Protein AF-A0A2D5MQS9-F1 (afdb_monomer)

Secondary structure (DSSP, 8-state):
--EEEEEEEE--HHHHTSSSS-TTTPPPHHHHHT---TTPEEEETT-TT-EEEEEEEEEE-TTS-EEEEEEE---SHHHHHHHHHHSPPTTTS--S--EEEEEEEEEE-TTS-EEEEEEEEEEESS-SSTT-BEEEE--SSPPPHHHHHHHHHHHHTT----------PPPP-------------------S---HHHHHHHHHHHHHHHHHHHHHHHHHHHHHHHHHHHHHHHHHHHHHHHHHHHHHHHHHHHHHHHHHS-TTTS-HHHHHHHHHHHHH-HHHHHHHHHHHHHHSHHHHHHHHHHHHHHHHHHHHHHHHHHHHHHHHHTPPP-----------------------HHHHHHHHHTT--S-S-HHHHHHHHHHTT-----------

Solvent-accessible surface area (backbone atoms only — not comparable to full-atom values): 23650 Å² total; per-residue (Å²): 101,75,40,42,35,34,29,22,51,36,35,38,42,85,69,46,77,65,80,58,103,49,74,87,76,48,61,52,52,72,53,48,74,69,49,68,55,63,69,26,45,24,23,48,66,75,39,91,86,42,71,30,32,29,26,73,42,71,48,78,45,97,60,30,22,34,31,35,34,37,39,30,59,30,82,52,70,69,15,41,48,52,58,58,29,52,39,57,37,88,90,78,67,49,38,64,35,39,13,29,38,64,43,62,49,77,46,78,44,96,86,72,50,72,48,69,44,64,65,35,38,17,43,22,64,76,38,87,56,65,77,11,31,59,76,44,62,66,54,99,63,79,74,54,76,67,56,48,49,52,48,47,48,64,49,48,73,74,46,85,85,84,87,88,85,86,87,85,87,88,87,87,86,85,88,83,89,87,89,87,87,83,86,83,86,82,84,81,88,84,88,79,95,62,55,75,69,54,48,50,49,50,51,52,51,51,52,51,51,50,50,51,52,51,51,51,51,51,49,52,52,49,51,52,48,50,51,51,51,50,52,53,50,51,52,54,51,51,52,49,55,46,32,53,50,30,36,53,52,42,51,52,48,50,52,54,45,64,74,74,48,57,67,90,82,56,42,73,68,58,52,51,50,50,50,51,39,12,69,75,39,28,68,61,46,54,52,50,51,50,51,53,44,63,72,29,70,66,43,53,51,50,51,51,53,49,52,54,50,50,53,49,53,52,50,52,51,52,49,51,53,49,50,51,54,53,50,63,72,58,60,78,74,84,77,78,84,74,93,78,80,93,81,90,76,82,90,79,95,70,89,72,84,76,75,52,72,68,60,58,48,51,54,58,59,71,64,71,62,101,78,75,63,71,66,62,54,52,54,51,60,69,48,66,87,58,82,82,77,79,77,78,80,79,90,126

Radius of gyration: 38.26 Å; Cα contacts (8 Å, |Δi|>4): 381; chains: 1; bounding box: 119×86×83 Å

Structure (mmCIF, N/CA/C/O backbone):
data_AF-A0A2D5MQS9-F1
#
_entry.id   AF-A0A2D5MQS9-F1
#
loop_
_atom_site.group_PDB
_atom_site.id
_atom_site.type_symbol
_atom_site.label_atom_id
_atom_site.label_alt_id
_atom_site.label_comp_id
_atom_site.label_asym_id
_atom_site.label_entity_id
_atom_site.label_seq_id
_atom_site.pdbx_PDB_ins_code
_atom_site.Cartn_x
_atom_site.Cartn_y
_atom_site.Cartn_z
_atom_site.occupancy
_atom_site.B_iso_or_equiv
_atom_site.auth_seq_id
_atom_site.auth_comp_id
_atom_site.auth_asym_id
_atom_site.auth_atom_id
_atom_site.pdbx_PDB_model_num
ATOM 1 N N . MET A 1 1 ? -18.642 0.197 -2.833 1.00 68.75 1 MET A N 1
ATOM 2 C CA . MET A 1 1 ? -18.676 0.591 -4.256 1.00 68.75 1 MET A CA 1
ATOM 3 C C . MET A 1 1 ? -17.413 0.054 -4.887 1.00 68.75 1 MET A C 1
ATOM 5 O O . MET A 1 1 ? -16.393 0.096 -4.219 1.00 68.75 1 MET A O 1
ATOM 9 N N . VAL A 1 2 ? -17.477 -0.521 -6.083 1.00 83.81 2 VAL A N 1
ATOM 10 C CA . VAL A 1 2 ? -16.284 -1.030 -6.773 1.00 83.81 2 VAL A CA 1
ATOM 11 C C . VAL A 1 2 ? -15.836 0.030 -7.766 1.00 83.81 2 VAL A C 1
ATOM 13 O O . VAL A 1 2 ? -16.687 0.604 -8.436 1.00 83.81 2 VAL A O 1
ATOM 16 N N . ARG A 1 3 ? -14.528 0.261 -7.875 1.00 88.81 3 ARG A N 1
ATOM 17 C CA . ARG A 1 3 ? -13.957 1.180 -8.863 1.00 88.81 3 ARG A CA 1
ATOM 18 C C . ARG A 1 3 ? -12.929 0.466 -9.716 1.00 88.81 3 ARG A C 1
ATOM 20 O O . ARG A 1 3 ? -12.135 -0.320 -9.195 1.00 88.81 3 ARG A O 1
ATOM 27 N N . TYR A 1 4 ? -12.937 0.752 -11.008 1.00 92.81 4 TYR A N 1
ATOM 28 C CA . TYR A 1 4 ? -11.944 0.243 -11.941 1.00 92.81 4 TYR A CA 1
ATOM 29 C C . TYR A 1 4 ? -11.010 1.361 -12.385 1.00 92.81 4 TYR A C 1
ATOM 31 O O . TYR A 1 4 ? -11.390 2.527 -12.419 1.00 92.81 4 TYR A O 1
ATOM 39 N N . PHE A 1 5 ? -9.781 1.009 -12.734 1.00 93.44 5 PHE A N 1
ATOM 40 C CA . PHE A 1 5 ? -8.862 1.931 -13.388 1.00 93.44 5 PHE A CA 1
ATOM 41 C C . PHE A 1 5 ? -8.085 1.214 -14.484 1.00 93.44 5 PHE A C 1
ATOM 43 O O . PHE A 1 5 ? -7.920 -0.007 -14.443 1.00 93.44 5 PHE A O 1
ATOM 50 N N . ILE A 1 6 ? -7.589 1.988 -15.443 1.00 94.31 6 ILE A N 1
ATOM 51 C CA . ILE A 1 6 ? -6.663 1.544 -16.479 1.00 94.31 6 ILE A CA 1
ATOM 52 C C . ILE A 1 6 ? -5.392 2.376 -16.359 1.00 94.31 6 ILE A C 1
ATOM 54 O O . ILE A 1 6 ? -5.443 3.606 -16.294 1.00 94.31 6 ILE A O 1
ATOM 58 N N . GLY A 1 7 ? -4.245 1.710 -16.351 1.00 93.12 7 GLY A N 1
ATOM 59 C CA . GLY A 1 7 ? -2.952 2.381 -16.332 1.00 93.12 7 GLY A CA 1
ATOM 60 C C . GLY A 1 7 ? -1.834 1.506 -16.867 1.00 93.12 7 GLY A C 1
ATOM 61 O O . GLY A 1 7 ? -2.000 0.298 -17.041 1.00 93.12 7 GLY A O 1
ATOM 62 N N . SER A 1 8 ? -0.698 2.140 -17.124 1.00 92.75 8 SER A N 1
ATOM 63 C CA . SER A 1 8 ? 0.520 1.472 -17.572 1.00 92.75 8 SER A CA 1
ATOM 64 C C . SER A 1 8 ? 1.405 1.109 -16.378 1.00 92.75 8 SER A C 1
ATOM 66 O O . SER A 1 8 ? 1.552 1.904 -15.447 1.00 92.75 8 SER A O 1
ATOM 68 N N . ILE A 1 9 ? 1.984 -0.093 -16.396 1.00 92.00 9 ILE A N 1
ATOM 69 C CA . ILE A 1 9 ? 2.917 -0.600 -15.373 1.00 92.00 9 ILE A CA 1
ATOM 70 C C . ILE A 1 9 ? 4.342 -0.814 -15.898 1.00 92.00 9 ILE A C 1
ATOM 72 O O . ILE A 1 9 ? 5.264 -0.943 -15.088 1.00 92.00 9 ILE A O 1
ATOM 76 N N . LEU A 1 10 ? 4.514 -0.851 -17.224 1.00 89.25 10 LEU A N 1
ATOM 77 C CA . LEU A 1 10 ? 5.800 -0.892 -17.920 1.00 89.25 10 LEU A CA 1
ATOM 78 C C . LEU A 1 10 ? 5.768 0.119 -19.064 1.00 89.25 10 LEU A C 1
ATOM 80 O O . LEU A 1 10 ? 4.797 0.158 -19.825 1.00 89.25 10 LEU A O 1
ATOM 84 N N . SER A 1 11 ? 6.819 0.925 -19.190 1.00 82.31 11 SER A N 1
ATOM 85 C CA . SER A 1 11 ? 6.941 1.867 -20.299 1.00 82.31 11 SER A CA 1
ATOM 86 C C . SER A 1 11 ? 7.363 1.171 -21.592 1.00 82.31 11 SER A C 1
ATOM 88 O O . SER A 1 11 ? 7.841 0.037 -21.566 1.00 82.31 11 SER A O 1
ATOM 90 N N . PRO A 1 12 ? 7.213 1.856 -22.740 1.00 77.75 12 PRO A N 1
ATOM 91 C CA . PRO A 1 12 ? 7.765 1.381 -23.999 1.00 77.75 12 PRO A CA 1
ATOM 92 C C . PRO A 1 12 ? 9.253 1.044 -23.854 1.00 77.75 12 PRO A C 1
ATOM 94 O O . PRO A 1 12 ? 10.010 1.811 -23.248 1.00 77.75 12 PRO A O 1
ATOM 97 N N . TYR A 1 13 ? 9.678 -0.067 -24.456 1.00 65.00 13 TYR A N 1
ATOM 98 C CA . TYR A 1 13 ? 11.029 -0.623 -24.310 1.00 65.00 13 TYR A CA 1
ATOM 99 C C . TYR A 1 13 ? 12.139 0.405 -24.589 1.00 65.00 13 TYR A C 1
ATOM 101 O O . TYR A 1 13 ? 13.143 0.478 -23.881 1.00 65.00 13 TYR A O 1
ATOM 109 N N . GLU A 1 14 ? 11.929 1.256 -25.594 1.00 59.59 14 GLU A N 1
ATOM 110 C CA . GLU A 1 14 ? 12.882 2.291 -26.003 1.00 59.59 14 GLU A CA 1
ATOM 111 C C . GLU A 1 14 ? 13.099 3.362 -24.918 1.00 59.59 14 GLU A C 1
ATOM 113 O O . GLU A 1 14 ? 14.201 3.899 -24.787 1.00 59.59 14 GLU A O 1
ATOM 118 N N . LYS A 1 15 ? 12.080 3.629 -24.087 1.00 58.22 15 LYS A N 1
ATOM 119 C CA . LYS A 1 15 ? 12.121 4.613 -22.991 1.00 58.22 15 LYS A CA 1
ATOM 120 C C . LYS A 1 15 ? 12.617 4.031 -21.663 1.00 58.22 15 LYS A C 1
ATOM 122 O O . LYS A 1 15 ? 13.031 4.801 -20.795 1.00 58.22 15 LYS A O 1
ATOM 127 N N . GLU A 1 16 ? 12.591 2.708 -21.482 1.00 55.19 16 GLU A N 1
ATOM 128 C CA . GLU A 1 16 ? 13.057 2.049 -20.248 1.00 55.19 16 GLU A CA 1
ATOM 129 C C . GLU A 1 16 ? 14.587 2.047 -20.100 1.00 55.19 16 GLU A C 1
ATOM 131 O O . GLU A 1 16 ? 15.101 1.847 -19.000 1.00 55.19 16 GLU A O 1
ATOM 136 N N . SER A 1 17 ? 15.327 2.322 -21.178 1.00 46.75 17 SER A N 1
ATOM 137 C CA . SER A 1 17 ? 16.791 2.216 -21.215 1.00 46.75 17 SER A CA 1
ATOM 138 C C . SER A 1 17 ? 17.570 3.297 -20.439 1.00 46.75 17 SER A C 1
ATOM 140 O O . SER A 1 17 ? 18.797 3.235 -20.412 1.00 46.75 17 SER A O 1
ATOM 142 N N . VAL A 1 18 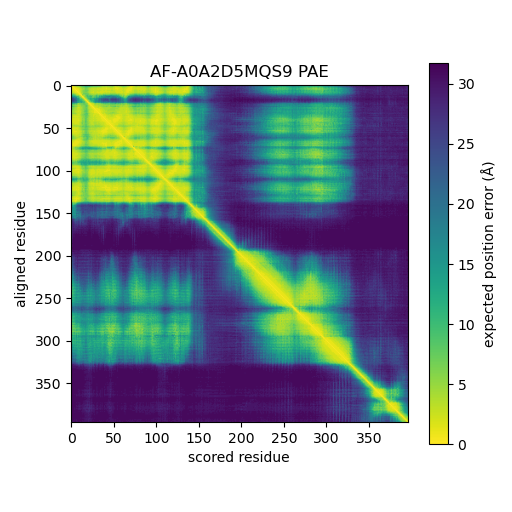? 16.911 4.275 -19.797 1.00 47.97 18 VAL A N 1
ATOM 143 C CA . VAL A 1 18 ? 17.604 5.503 -19.336 1.00 47.97 18 VAL A CA 1
ATOM 144 C C . VAL A 1 18 ? 17.330 5.911 -17.881 1.00 47.97 18 VAL A C 1
ATOM 146 O O . VAL A 1 18 ? 18.072 6.729 -17.345 1.00 47.97 18 VAL A O 1
ATOM 149 N N . ALA A 1 19 ? 16.301 5.383 -17.208 1.00 47.75 19 ALA A N 1
ATOM 150 C CA . ALA A 1 19 ? 15.849 5.992 -15.947 1.00 47.75 19 ALA A CA 1
ATOM 151 C C . ALA A 1 19 ? 16.886 5.899 -14.810 1.00 47.75 19 ALA A C 1
ATOM 153 O O . ALA A 1 19 ? 17.055 6.859 -14.071 1.00 47.75 19 ALA A O 1
ATOM 154 N N . GLU A 1 20 ? 17.627 4.797 -14.723 1.00 53.59 20 GLU A N 1
ATOM 155 C CA . GLU A 1 20 ? 18.760 4.572 -13.822 1.00 53.59 20 GLU A CA 1
ATOM 156 C C . GLU A 1 20 ? 19.593 3.459 -14.471 1.00 53.59 20 GLU A C 1
ATOM 158 O O . GLU A 1 20 ? 19.015 2.535 -15.032 1.00 53.59 20 GLU A O 1
ATOM 163 N N . ASN A 1 21 ? 20.925 3.505 -14.421 1.00 58.50 21 ASN A N 1
ATOM 164 C CA . ASN A 1 21 ? 21.829 2.512 -15.037 1.00 58.50 21 ASN A CA 1
ATOM 165 C C . ASN A 1 21 ? 21.750 1.091 -14.408 1.00 58.50 21 ASN A C 1
ATOM 167 O O . ASN A 1 21 ? 22.761 0.397 -14.302 1.00 58.50 21 ASN A O 1
ATOM 171 N N . ASP A 1 22 ? 20.576 0.662 -13.944 1.00 70.94 22 ASP A N 1
ATOM 172 C CA . ASP A 1 22 ? 20.309 -0.612 -13.299 1.00 70.94 22 ASP A CA 1
ATOM 173 C C . ASP A 1 22 ? 19.509 -1.550 -14.235 1.00 70.94 22 ASP A C 1
ATOM 175 O O . ASP A 1 22 ? 18.295 -1.388 -14.419 1.00 70.94 22 ASP A O 1
ATOM 179 N N . PRO A 1 23 ? 20.155 -2.585 -14.803 1.00 74.25 23 PRO A N 1
ATOM 180 C CA . PRO A 1 23 ? 19.512 -3.526 -15.720 1.00 74.25 23 PRO A CA 1
ATOM 181 C C . PRO A 1 23 ? 18.430 -4.387 -15.048 1.00 74.25 23 PRO A C 1
ATOM 183 O O . PRO A 1 23 ? 17.638 -5.037 -15.735 1.00 74.25 23 PRO A O 1
ATOM 186 N N . THR A 1 24 ? 18.343 -4.404 -13.713 1.00 80.25 24 THR A N 1
ATOM 187 C CA . THR A 1 24 ? 17.297 -5.155 -13.007 1.00 80.25 24 THR A CA 1
ATOM 188 C C . THR A 1 24 ? 15.907 -4.542 -13.192 1.00 80.25 24 THR A C 1
ATOM 190 O O . THR A 1 24 ? 14.910 -5.267 -13.073 1.00 80.25 24 THR A O 1
ATOM 193 N N . PHE A 1 25 ? 15.811 -3.259 -13.568 1.00 77.50 25 PHE A N 1
ATOM 194 C CA . PHE A 1 25 ? 14.540 -2.552 -13.761 1.00 77.50 25 PHE A CA 1
ATOM 195 C C . PHE A 1 25 ? 14.007 -2.577 -15.192 1.00 77.50 25 PHE A C 1
ATOM 197 O O . PHE A 1 25 ? 12.785 -2.564 -15.332 1.00 77.50 25 PHE A O 1
ATOM 204 N N . GLY A 1 26 ? 14.872 -2.699 -16.204 1.00 79.31 26 GLY A N 1
ATOM 205 C CA . GLY A 1 26 ? 14.471 -2.723 -17.618 1.00 79.31 26 GLY A CA 1
ATOM 206 C C . GLY A 1 26 ? 13.949 -4.086 -18.066 1.00 79.31 26 GLY A C 1
ATOM 207 O O . GLY A 1 26 ? 14.574 -5.111 -17.782 1.00 79.31 26 GLY A O 1
ATOM 208 N N . PHE A 1 27 ? 12.797 -4.124 -18.723 1.00 83.50 27 PHE A N 1
ATOM 209 C CA . PHE A 1 27 ? 12.184 -5.339 -19.257 1.00 83.50 27 PHE A CA 1
ATOM 210 C C . PHE A 1 27 ? 12.479 -5.447 -20.742 1.00 83.50 27 PHE A C 1
ATOM 212 O O . PHE A 1 27 ? 12.440 -4.461 -21.457 1.00 83.50 27 PHE A O 1
ATOM 219 N N . THR A 1 28 ? 12.771 -6.644 -21.241 1.00 83.44 28 THR A N 1
ATOM 220 C CA . THR A 1 28 ? 12.714 -6.869 -22.692 1.00 83.44 28 THR A CA 1
ATOM 221 C C . THR A 1 28 ? 11.267 -7.082 -23.125 1.00 83.44 28 THR A C 1
ATOM 223 O O . THR A 1 28 ? 10.450 -7.526 -22.321 1.00 83.44 28 THR A O 1
ATOM 226 N N . LYS A 1 29 ? 10.951 -6.854 -24.407 1.00 83.38 29 LYS A N 1
ATOM 227 C CA . LYS A 1 29 ? 9.613 -7.146 -24.955 1.00 83.38 29 LYS A CA 1
ATOM 228 C C . LYS A 1 29 ? 9.156 -8.575 -24.631 1.00 83.38 29 LYS A C 1
ATOM 230 O O . LYS A 1 29 ? 8.094 -8.770 -24.064 1.00 83.38 29 LYS A O 1
ATOM 235 N N . ALA A 1 30 ? 10.029 -9.562 -24.849 1.00 84.56 30 ALA A N 1
ATOM 236 C CA . ALA A 1 30 ? 9.735 -10.955 -24.514 1.00 84.56 30 ALA A CA 1
ATOM 237 C C . ALA A 1 30 ? 9.475 -11.180 -23.010 1.00 84.56 30 ALA A C 1
ATOM 239 O O . ALA A 1 30 ? 8.646 -12.012 -22.650 1.00 84.56 30 ALA A O 1
ATOM 240 N N . GLN A 1 31 ? 10.170 -10.452 -22.126 1.00 85.69 31 GLN A N 1
ATOM 241 C CA . GLN A 1 31 ? 9.920 -10.520 -20.684 1.00 85.69 31 GLN A CA 1
ATOM 242 C C . GLN A 1 31 ? 8.583 -9.875 -20.312 1.00 85.69 31 GLN A C 1
ATOM 244 O O . GLN A 1 31 ? 7.867 -10.453 -19.500 1.00 85.69 31 GLN A O 1
ATOM 249 N N . ALA A 1 32 ? 8.245 -8.727 -20.906 1.00 86.00 32 ALA A N 1
ATOM 250 C CA . ALA A 1 32 ? 6.965 -8.051 -20.704 1.00 86.00 32 ALA A CA 1
ATOM 251 C C . ALA A 1 32 ? 5.787 -8.916 -21.187 1.00 86.00 32 ALA A C 1
ATOM 253 O O . ALA A 1 32 ? 4.830 -9.100 -20.440 1.00 86.00 32 ALA A O 1
ATOM 254 N N . ASP A 1 33 ? 5.906 -9.536 -22.365 1.00 85.75 33 ASP A N 1
ATOM 255 C CA . ASP A 1 33 ? 4.884 -10.427 -22.934 1.00 85.75 33 ASP A CA 1
ATOM 256 C C . ASP A 1 33 ? 4.668 -11.687 -22.079 1.00 85.75 33 ASP A C 1
ATOM 258 O O . ASP A 1 33 ? 3.551 -12.188 -21.959 1.00 85.75 33 ASP A O 1
ATOM 262 N N . SER A 1 34 ? 5.736 -12.202 -21.460 1.00 88.12 34 SER A N 1
ATOM 263 C CA . SER A 1 34 ? 5.669 -13.368 -20.567 1.00 88.12 34 SER A CA 1
ATOM 264 C C . SER A 1 34 ? 5.203 -13.045 -19.143 1.00 88.12 34 SER A C 1
ATOM 266 O O . SER A 1 34 ? 5.014 -13.959 -18.337 1.00 88.12 34 SER A O 1
ATOM 268 N N . LEU A 1 35 ? 5.069 -11.762 -18.798 1.00 90.44 35 LEU A N 1
ATOM 269 C CA . LEU A 1 35 ? 4.767 -11.341 -17.439 1.00 90.44 35 LEU A CA 1
ATOM 270 C C . LEU A 1 35 ? 3.272 -11.511 -17.151 1.00 90.44 35 LEU A C 1
ATOM 272 O O . LEU A 1 35 ? 2.438 -10.819 -17.729 1.00 90.44 35 LEU A O 1
ATOM 276 N N . ASP A 1 36 ? 2.934 -12.388 -16.209 1.00 93.31 36 ASP A N 1
ATOM 277 C CA . ASP A 1 36 ? 1.560 -12.534 -15.722 1.00 93.31 36 ASP A CA 1
ATOM 278 C C . ASP A 1 36 ? 1.334 -11.707 -14.450 1.00 93.31 36 ASP A C 1
ATOM 280 O O . ASP A 1 36 ? 1.899 -11.979 -13.380 1.00 93.31 36 ASP A O 1
ATOM 284 N N . VAL A 1 37 ? 0.503 -10.674 -14.582 1.00 94.75 37 VAL A N 1
ATOM 285 C CA . VAL A 1 37 ? 0.077 -9.791 -13.494 1.00 94.75 37 VAL A CA 1
ATOM 286 C C . VAL A 1 37 ? -1.399 -9.962 -13.140 1.00 94.75 37 VAL A C 1
ATOM 288 O O . VAL A 1 37 ? -1.860 -9.343 -12.179 1.00 94.75 37 VAL A O 1
ATOM 291 N N . VAL A 1 38 ? -2.157 -10.801 -13.854 1.00 96.38 38 VAL A N 1
ATOM 292 C CA . VAL A 1 38 ? -3.583 -11.002 -13.571 1.00 96.38 38 VAL A CA 1
ATOM 293 C C . VAL A 1 38 ? -3.757 -11.688 -12.214 1.00 96.38 38 VAL A C 1
ATOM 295 O O . VAL A 1 38 ? -3.044 -12.618 -11.848 1.00 96.38 38 VAL A O 1
ATOM 298 N N . GLY A 1 39 ? -4.694 -11.187 -11.408 1.00 95.19 39 GLY A N 1
ATOM 299 C CA . GLY A 1 39 ? -4.949 -11.687 -10.057 1.00 95.19 39 GLY A CA 1
ATOM 300 C C . GLY A 1 39 ? -3.928 -11.252 -9.002 1.00 95.19 39 GLY A C 1
ATOM 301 O O . GLY A 1 39 ? -4.140 -11.532 -7.822 1.00 95.19 39 GLY A O 1
ATOM 302 N N . LYS A 1 40 ? -2.854 -10.538 -9.375 1.00 96.50 40 LYS A N 1
ATOM 303 C CA . LYS A 1 40 ? -1.905 -9.976 -8.404 1.00 96.50 40 LYS A CA 1
ATOM 304 C C . LYS A 1 40 ? -2.570 -8.870 -7.571 1.00 96.50 40 LYS A C 1
ATOM 306 O O . LYS A 1 40 ? -3.431 -8.149 -8.093 1.00 96.50 40 LYS A O 1
ATOM 311 N N . PRO A 1 41 ? -2.197 -8.732 -6.284 1.00 96.75 41 PRO A N 1
ATOM 312 C CA . PRO A 1 41 ? -2.785 -7.727 -5.411 1.00 96.75 41 PRO A CA 1
ATOM 313 C C . PRO A 1 41 ? -2.370 -6.320 -5.841 1.00 96.75 41 PRO A C 1
ATOM 315 O O . PRO A 1 41 ? -1.250 -6.104 -6.315 1.00 96.75 41 PRO A O 1
ATOM 318 N N . ILE A 1 42 ? -3.283 -5.377 -5.625 1.00 96.62 42 ILE A N 1
ATOM 319 C CA . ILE A 1 42 ? -3.020 -3.945 -5.713 1.00 96.62 42 ILE A CA 1
ATOM 320 C C . ILE A 1 42 ? -2.786 -3.427 -4.301 1.00 96.62 42 ILE A C 1
ATOM 322 O O . ILE A 1 42 ? -3.630 -3.642 -3.429 1.00 96.62 42 ILE A O 1
ATOM 326 N N . ARG A 1 43 ? -1.662 -2.751 -4.072 1.00 95.25 43 ARG A N 1
ATOM 327 C CA . ARG A 1 43 ? -1.322 -2.156 -2.771 1.00 95.25 43 ARG A CA 1
ATOM 328 C C . ARG A 1 43 ? -1.145 -0.651 -2.859 1.00 95.25 43 ARG A C 1
ATOM 330 O O . ARG A 1 43 ? -1.087 -0.093 -3.949 1.00 95.25 43 ARG A O 1
ATOM 337 N N . MET A 1 44 ? -1.043 0.006 -1.714 1.00 92.75 44 MET A N 1
ATOM 338 C CA . MET A 1 44 ? -0.631 1.408 -1.640 1.00 92.75 44 MET A CA 1
ATOM 339 C C . MET A 1 44 ? 0.833 1.492 -1.214 1.00 92.75 44 MET A C 1
ATOM 341 O O . MET A 1 44 ? 1.206 0.905 -0.199 1.00 92.75 44 MET A O 1
ATOM 345 N N . GLU A 1 45 ? 1.654 2.192 -2.003 1.00 90.69 45 GLU A N 1
ATOM 346 C CA . GLU A 1 45 ? 3.065 2.485 -1.697 1.00 90.69 45 GLU A CA 1
ATOM 347 C C . GLU A 1 45 ? 3.888 1.241 -1.285 1.00 90.69 45 GLU A C 1
ATOM 349 O O . GLU A 1 45 ? 4.735 1.304 -0.400 1.00 90.69 45 GLU A O 1
ATOM 354 N N . HIS A 1 46 ? 3.627 0.081 -1.910 1.00 90.81 46 HIS A N 1
ATOM 355 C CA . HIS A 1 46 ? 4.279 -1.211 -1.613 1.00 90.81 46 HIS A CA 1
ATOM 356 C C . HIS A 1 46 ? 4.129 -1.719 -0.167 1.00 90.81 46 HIS A C 1
ATOM 358 O O . HIS A 1 46 ? 4.871 -2.599 0.279 1.00 90.81 46 HIS A O 1
ATOM 364 N N . ASN A 1 47 ? 3.140 -1.220 0.579 1.00 88.00 47 ASN A N 1
ATOM 365 C CA . ASN A 1 47 ? 2.908 -1.661 1.946 1.00 88.00 47 ASN A CA 1
ATOM 366 C C . ASN A 1 47 ? 2.147 -3.000 1.993 1.00 88.00 47 ASN A C 1
ATOM 368 O O . ASN A 1 47 ? 1.008 -3.121 1.531 1.00 88.00 47 ASN A O 1
ATOM 372 N N . LYS A 1 48 ? 2.766 -4.007 2.624 1.00 88.06 48 LYS A N 1
ATOM 373 C CA . LYS A 1 48 ? 2.248 -5.380 2.765 1.00 88.06 48 LYS A CA 1
ATOM 374 C C . LYS A 1 48 ? 0.913 -5.491 3.503 1.00 88.06 48 LYS A C 1
ATOM 376 O O . LYS A 1 48 ? 0.207 -6.479 3.296 1.00 88.06 48 LYS A O 1
ATOM 381 N N . ASP A 1 49 ? 0.551 -4.494 4.295 1.00 87.25 49 ASP A N 1
ATOM 382 C CA . ASP A 1 49 ? -0.693 -4.517 5.064 1.00 87.25 49 ASP A CA 1
ATOM 383 C C . ASP A 1 49 ? -1.824 -3.745 4.369 1.00 87.25 49 ASP A C 1
ATOM 385 O O . ASP A 1 49 ? -2.969 -3.816 4.800 1.00 87.25 49 ASP A O 1
ATOM 389 N N . MET A 1 50 ? -1.526 -3.040 3.268 1.00 88.31 50 MET A N 1
ATOM 390 C CA . MET A 1 50 ? -2.463 -2.140 2.589 1.00 88.31 50 MET A CA 1
ATOM 391 C C . MET A 1 50 ? -2.879 -2.673 1.218 1.00 88.31 50 MET A C 1
ATOM 393 O O . MET A 1 50 ? -2.588 -2.065 0.185 1.00 88.31 50 MET A O 1
ATOM 397 N N . VAL A 1 51 ? -3.524 -3.842 1.196 1.00 93.69 51 VAL A N 1
ATOM 398 C CA . VAL A 1 51 ? -4.116 -4.406 -0.029 1.00 93.69 51 VAL A CA 1
ATOM 399 C C . VAL A 1 51 ? -5.446 -3.722 -0.302 1.00 93.69 51 VAL A C 1
ATOM 401 O O . VAL A 1 51 ? -6.352 -3.790 0.521 1.00 93.69 51 VAL A O 1
ATOM 404 N N . VAL A 1 52 ? -5.575 -3.106 -1.474 1.00 93.81 52 VAL A N 1
ATOM 405 C CA . VAL A 1 52 ? -6.755 -2.310 -1.842 1.00 93.81 52 VAL A CA 1
ATOM 406 C C . VAL A 1 52 ? -7.539 -2.840 -3.033 1.00 93.81 52 VAL A C 1
ATOM 408 O O . VAL A 1 52 ? -8.605 -2.320 -3.373 1.00 93.81 52 VAL A O 1
ATOM 411 N N . GLY A 1 53 ? -7.030 -3.887 -3.675 1.00 94.69 53 GLY A N 1
ATOM 412 C CA . GLY A 1 53 ? -7.684 -4.471 -4.829 1.00 94.69 53 GLY A CA 1
ATOM 413 C C . GLY A 1 53 ? -6.864 -5.553 -5.508 1.00 94.69 53 GLY A C 1
ATOM 414 O O . GLY A 1 53 ? -5.919 -6.104 -4.939 1.00 94.69 53 GLY A O 1
ATOM 415 N N . LYS A 1 54 ? -7.219 -5.838 -6.760 1.00 96.69 54 LYS A N 1
ATOM 416 C CA . LYS A 1 54 ? -6.551 -6.838 -7.599 1.00 96.69 54 LYS A CA 1
ATOM 417 C C . LYS A 1 54 ? -6.559 -6.456 -9.072 1.00 96.69 54 LYS A C 1
ATOM 419 O O . LYS A 1 54 ? -7.480 -5.790 -9.550 1.00 96.69 54 LYS A O 1
ATOM 424 N N . ILE A 1 55 ? -5.559 -6.928 -9.805 1.00 97.06 55 ILE A N 1
ATOM 425 C CA . ILE A 1 55 ? -5.519 -6.807 -11.264 1.00 97.06 55 ILE A CA 1
ATOM 426 C C . ILE A 1 55 ? -6.508 -7.796 -11.885 1.00 97.06 55 ILE A C 1
ATOM 428 O O . ILE A 1 55 ? -6.517 -8.979 -11.544 1.00 97.06 55 ILE A O 1
ATOM 432 N N . VAL A 1 56 ? -7.350 -7.313 -12.797 1.00 96.19 56 VAL A N 1
ATOM 433 C CA . VAL A 1 56 ? -8.399 -8.110 -13.455 1.00 96.19 56 VAL A CA 1
ATOM 434 C C . VAL A 1 56 ? -8.019 -8.468 -14.884 1.00 96.19 56 VAL A C 1
ATOM 436 O O . VAL A 1 56 ? -8.318 -9.571 -15.335 1.00 96.19 56 VAL A O 1
ATOM 439 N N . LYS A 1 57 ? -7.367 -7.550 -15.601 1.00 94.69 57 LYS A N 1
ATOM 440 C CA . LYS A 1 57 ? -6.883 -7.778 -16.967 1.00 94.69 57 LYS A CA 1
ATOM 441 C C . LYS A 1 57 ? -5.537 -7.105 -17.185 1.00 94.69 57 LYS A C 1
ATOM 443 O O . LYS A 1 57 ? -5.219 -6.127 -16.509 1.00 94.69 57 LYS A O 1
ATOM 448 N N . GLN A 1 58 ? -4.802 -7.611 -18.165 1.00 94.69 58 GLN A N 1
ATOM 449 C CA . GLN A 1 58 ? -3.578 -7.013 -18.683 1.00 94.69 58 GLN A CA 1
ATOM 450 C C . GLN A 1 58 ? -3.624 -6.955 -20.211 1.00 94.69 58 GLN A C 1
ATOM 452 O O . GLN A 1 58 ? -4.284 -7.787 -20.838 1.00 94.69 58 GLN A O 1
ATOM 457 N N . PHE A 1 59 ? -2.919 -5.992 -20.793 1.00 90.44 59 PHE A N 1
ATOM 458 C CA . PHE A 1 59 ? -2.830 -5.767 -22.232 1.00 90.44 59 PHE A CA 1
ATOM 459 C C . PHE A 1 59 ? -1.394 -5.365 -22.565 1.00 90.44 59 PHE A C 1
ATOM 461 O O . PHE A 1 59 ? -0.895 -4.380 -22.024 1.00 90.44 59 PHE A O 1
ATOM 468 N N . ALA A 1 60 ? -0.724 -6.134 -23.416 1.00 88.88 60 ALA A N 1
ATOM 469 C CA . ALA A 1 60 ? 0.599 -5.787 -23.922 1.00 88.88 60 ALA A CA 1
ATOM 470 C C . ALA A 1 60 ? 0.454 -5.027 -25.243 1.00 88.88 60 ALA A C 1
ATOM 472 O O . ALA A 1 60 ? -0.374 -5.389 -26.082 1.00 88.88 60 ALA A O 1
ATOM 473 N N . SER A 1 61 ? 1.255 -3.984 -25.410 1.00 86.00 61 SER A N 1
ATOM 474 C CA . SER A 1 61 ? 1.331 -3.195 -26.636 1.00 86.00 61 SER A CA 1
ATOM 475 C C . SER A 1 61 ? 2.561 -3.587 -27.454 1.00 86.00 61 SER A C 1
ATOM 477 O O . SER A 1 61 ? 3.555 -4.097 -26.932 1.00 86.00 61 SER A O 1
ATOM 479 N N . ASP A 1 62 ? 2.531 -3.301 -28.756 1.00 83.38 62 ASP A N 1
ATOM 480 C CA . ASP A 1 62 ? 3.624 -3.653 -29.670 1.00 83.38 62 ASP A CA 1
ATOM 481 C C . ASP A 1 62 ? 4.958 -2.972 -29.332 1.00 83.38 62 ASP A C 1
ATOM 483 O O . ASP A 1 62 ? 6.023 -3.513 -29.648 1.00 83.38 62 ASP A O 1
ATOM 487 N N . ASP A 1 63 ? 4.896 -1.822 -28.665 1.00 81.44 63 ASP A N 1
ATOM 488 C CA . ASP A 1 63 ? 6.033 -1.036 -28.180 1.00 81.44 63 ASP A CA 1
ATOM 489 C C . ASP A 1 63 ? 6.686 -1.610 -26.903 1.00 81.44 63 ASP A C 1
ATOM 491 O O . ASP A 1 63 ? 7.683 -1.073 -26.409 1.00 81.44 63 ASP A O 1
ATOM 495 N N . GLY A 1 64 ? 6.154 -2.719 -26.377 1.00 79.88 64 GLY A N 1
ATOM 496 C CA . GLY A 1 64 ? 6.616 -3.372 -25.155 1.00 79.88 64 GLY A CA 1
ATOM 497 C C . GLY A 1 64 ? 6.033 -2.783 -23.870 1.00 79.88 64 GLY A C 1
ATOM 498 O O . GLY A 1 64 ? 6.392 -3.255 -22.792 1.00 79.88 64 GLY A O 1
ATOM 499 N N . SER A 1 65 ? 5.139 -1.789 -23.957 1.00 87.25 65 SER A N 1
ATOM 500 C CA . SER A 1 65 ? 4.406 -1.304 -22.788 1.00 87.25 65 SER A CA 1
ATOM 501 C C . SER A 1 65 ? 3.376 -2.332 -22.319 1.00 87.25 65 SER A C 1
ATOM 503 O O . SER A 1 65 ? 2.766 -3.052 -23.115 1.00 87.25 65 SER A O 1
ATOM 505 N N . LEU A 1 66 ? 3.175 -2.401 -21.002 1.00 91.62 66 LEU A N 1
ATOM 506 C CA . LEU A 1 66 ? 2.213 -3.310 -20.384 1.00 91.62 66 LEU A CA 1
ATOM 507 C C . LEU A 1 66 ? 1.190 -2.505 -19.594 1.00 91.62 66 LEU A C 1
ATOM 509 O O . LEU A 1 66 ? 1.523 -1.793 -18.645 1.00 91.62 66 LEU A O 1
ATOM 513 N N . TRP A 1 67 ? -0.066 -2.655 -19.986 1.00 93.88 67 TRP A N 1
ATOM 514 C CA . TRP A 1 67 ? -1.221 -1.982 -19.418 1.00 93.88 67 TRP A CA 1
ATOM 515 C C . TRP A 1 67 ? -2.036 -2.946 -18.576 1.00 93.88 67 TRP A C 1
ATOM 517 O O . TRP A 1 67 ? -2.119 -4.138 -18.867 1.00 93.88 67 TRP A O 1
ATOM 527 N N . VAL A 1 68 ? -2.678 -2.431 -17.535 1.00 95.44 68 VAL A N 1
ATOM 528 C CA . VAL A 1 68 ? -3.513 -3.223 -16.634 1.00 95.44 68 VAL A CA 1
ATOM 529 C C . VAL A 1 68 ? -4.842 -2.548 -16.371 1.00 95.44 68 VAL A C 1
ATOM 531 O O . VAL A 1 68 ? -4.937 -1.324 -16.307 1.00 95.44 68 VAL A O 1
ATOM 534 N N . MET A 1 69 ? -5.861 -3.377 -16.165 1.00 96.00 69 MET A N 1
ATOM 535 C CA . MET A 1 69 ? -7.124 -2.981 -15.563 1.00 96.00 69 MET A CA 1
ATOM 536 C C . MET A 1 69 ? -7.155 -3.472 -14.117 1.00 96.00 69 MET A C 1
ATOM 538 O O . MET A 1 69 ? -7.188 -4.682 -13.864 1.00 96.00 69 MET A O 1
ATOM 542 N N . GLY A 1 70 ? -7.141 -2.536 -13.174 1.00 95.88 70 GLY A N 1
ATOM 543 C CA . GLY A 1 70 ? -7.245 -2.812 -11.745 1.00 95.88 70 GLY A CA 1
ATOM 544 C C . GLY A 1 70 ? -8.675 -2.670 -11.238 1.00 95.88 70 GLY A C 1
ATOM 545 O O . GLY A 1 70 ? -9.427 -1.831 -11.728 1.00 95.88 70 GLY A O 1
ATOM 546 N N . LYS A 1 71 ? -9.044 -3.483 -10.246 1.00 94.94 71 LYS A N 1
ATOM 547 C CA . LYS A 1 71 ? -10.302 -3.384 -9.496 1.00 94.94 71 LYS A CA 1
ATOM 548 C C . LYS A 1 71 ? -10.002 -3.048 -8.043 1.00 94.94 71 LYS A C 1
ATOM 550 O O . LYS A 1 71 ? -9.272 -3.794 -7.397 1.00 94.94 71 LYS A O 1
ATOM 555 N N . LEU A 1 72 ? -10.608 -1.978 -7.540 1.00 93.31 72 LEU A N 1
ATOM 556 C CA . LEU A 1 72 ? -10.576 -1.554 -6.142 1.00 93.31 72 LEU A CA 1
ATOM 557 C C . LEU A 1 72 ? -11.892 -1.955 -5.466 1.00 93.31 72 LEU A C 1
ATOM 559 O O . LEU A 1 72 ? -12.964 -1.512 -5.889 1.00 93.31 72 LEU A O 1
ATOM 563 N N . ASP A 1 73 ? -11.820 -2.797 -4.435 1.00 84.62 73 ASP A N 1
ATOM 564 C CA . ASP A 1 73 ? -12.996 -3.474 -3.864 1.00 84.62 73 ASP A CA 1
ATOM 565 C C . ASP A 1 73 ? -13.844 -2.571 -2.937 1.00 84.62 73 ASP A C 1
ATOM 567 O O . ASP A 1 73 ? -15.060 -2.754 -2.846 1.00 84.62 73 ASP A O 1
ATOM 571 N N . GLY A 1 74 ? -13.243 -1.549 -2.313 1.00 78.88 74 GLY A N 1
ATOM 572 C CA . GLY A 1 74 ? -13.952 -0.493 -1.565 1.00 78.88 74 GLY A CA 1
ATOM 573 C C . GLY A 1 74 ? -14.650 -0.938 -0.273 1.00 78.88 74 GLY A C 1
ATOM 574 O O . GLY A 1 74 ? -15.560 -0.246 0.195 1.00 78.88 74 GLY A O 1
ATOM 575 N N . SER A 1 75 ? -14.280 -2.101 0.271 1.00 80.12 75 SER A N 1
ATOM 576 C CA . SER A 1 75 ? -14.868 -2.698 1.476 1.00 80.12 75 SER A CA 1
ATOM 577 C C . SER A 1 75 ? -14.434 -2.006 2.765 1.00 80.12 75 SER A C 1
ATOM 579 O O . SER A 1 75 ? -15.284 -1.709 3.604 1.00 80.12 75 SER A O 1
ATOM 581 N N . GLY A 1 76 ? -13.137 -1.742 2.919 1.00 79.12 76 GLY A N 1
ATOM 582 C CA . GLY A 1 76 ? -12.562 -1.092 4.090 1.00 79.12 76 GLY A CA 1
ATOM 583 C C . GLY A 1 76 ? -12.179 0.369 3.862 1.00 79.12 76 GLY A C 1
ATOM 584 O O . GLY A 1 76 ? -12.376 0.957 2.794 1.00 79.12 76 GLY A O 1
ATOM 585 N N . TYR A 1 77 ? -11.641 0.976 4.921 1.00 80.88 77 TYR A N 1
ATOM 586 C CA . TYR A 1 77 ? -11.216 2.375 4.918 1.00 80.88 77 TYR A CA 1
ATOM 587 C C . TYR A 1 77 ? -10.093 2.628 3.905 1.00 80.88 77 TYR A C 1
ATOM 589 O O . TYR A 1 77 ? -10.135 3.598 3.151 1.00 80.88 77 TYR A O 1
ATOM 597 N N . GLN A 1 78 ? -9.110 1.729 3.859 1.00 85.25 78 GLN A N 1
ATOM 598 C CA . GLN A 1 78 ? -7.940 1.840 2.991 1.00 85.25 78 GLN A CA 1
ATOM 599 C C . GLN A 1 78 ? -8.335 1.750 1.514 1.00 85.25 78 GLN A C 1
ATOM 601 O O . GLN A 1 78 ? -7.839 2.509 0.685 1.00 85.25 78 GLN A O 1
ATOM 606 N N . GLU A 1 79 ? -9.278 0.872 1.185 1.00 87.25 79 GLU A N 1
ATOM 607 C CA . GLU A 1 79 ? -9.776 0.704 -0.176 1.00 87.25 79 GLU A CA 1
ATOM 608 C C . GLU A 1 79 ? -10.645 1.885 -0.602 1.00 87.25 79 GLU A C 1
ATOM 610 O O . GLU A 1 79 ? -10.541 2.330 -1.742 1.00 87.25 79 GLU A O 1
ATOM 615 N N . ARG A 1 80 ? -11.454 2.447 0.308 1.00 86.25 80 ARG A N 1
ATOM 616 C CA . ARG A 1 80 ? -12.184 3.698 0.048 1.00 86.25 80 ARG A CA 1
ATOM 617 C C . ARG A 1 80 ? -11.233 4.865 -0.173 1.00 86.25 80 ARG A C 1
ATOM 619 O O . ARG A 1 80 ? -11.408 5.606 -1.134 1.00 86.25 80 ARG A O 1
ATOM 626 N N . PHE A 1 81 ? -10.208 5.007 0.666 1.00 88.38 81 PHE A N 1
ATOM 627 C CA . PHE A 1 81 ? -9.171 6.011 0.452 1.00 88.38 81 PHE A CA 1
ATOM 628 C C . PHE A 1 81 ? -8.524 5.834 -0.923 1.00 88.38 81 PHE A C 1
ATOM 630 O O . PHE A 1 81 ? -8.452 6.799 -1.675 1.00 88.38 81 PHE A O 1
ATOM 637 N N . ALA A 1 82 ? -8.133 4.610 -1.295 1.00 90.31 82 ALA A N 1
ATOM 638 C CA . ALA A 1 82 ? -7.554 4.332 -2.606 1.00 90.31 82 ALA A CA 1
ATOM 639 C C . ALA A 1 82 ? -8.485 4.742 -3.757 1.00 90.31 82 ALA A C 1
ATOM 641 O O . ALA A 1 82 ? -8.011 5.303 -4.739 1.00 90.31 82 ALA A O 1
ATOM 642 N N . GLN A 1 83 ? -9.797 4.518 -3.627 1.00 89.00 83 GLN A N 1
ATOM 643 C CA . GLN A 1 83 ? -10.787 4.928 -4.628 1.00 89.00 83 GLN A CA 1
ATOM 644 C C . GLN A 1 83 ? -10.849 6.443 -4.823 1.00 89.00 83 GLN A C 1
ATOM 646 O O . GLN A 1 83 ? -10.928 6.887 -5.965 1.00 89.00 83 GLN A O 1
ATOM 651 N N . TYR A 1 84 ? -10.791 7.223 -3.742 1.00 87.69 84 TYR A N 1
ATOM 652 C CA . TYR A 1 84 ? -10.744 8.687 -3.823 1.00 87.69 84 TYR A CA 1
ATOM 653 C C . TYR A 1 84 ? -9.369 9.204 -4.251 1.00 87.69 84 TYR A C 1
ATOM 655 O O . TYR A 1 84 ? -9.269 10.228 -4.915 1.00 87.69 84 TYR A O 1
ATOM 663 N N . ALA A 1 85 ? -8.299 8.502 -3.886 1.00 88.50 85 ALA A N 1
ATOM 664 C CA . ALA A 1 85 ? -6.932 8.919 -4.161 1.00 88.50 85 ALA A CA 1
ATOM 665 C C . ALA A 1 85 ? -6.550 8.796 -5.644 1.00 88.50 85 ALA A C 1
ATOM 667 O O . ALA A 1 85 ? -5.655 9.513 -6.093 1.00 88.50 85 ALA A O 1
ATOM 668 N N . VAL A 1 86 ? -7.203 7.902 -6.396 1.00 89.81 86 VAL A N 1
ATOM 669 C CA . VAL A 1 86 ? -7.024 7.784 -7.854 1.00 89.81 86 VAL A CA 1
ATOM 670 C C . VAL A 1 86 ? -7.924 8.735 -8.646 1.00 89.81 86 VAL A C 1
ATOM 672 O O . VAL A 1 86 ? -7.628 9.025 -9.805 1.00 89.81 86 VAL A O 1
ATOM 675 N N . ASP A 1 87 ? -8.998 9.245 -8.037 1.00 87.62 87 ASP A N 1
ATOM 676 C CA . ASP A 1 87 ? -9.857 10.238 -8.674 1.00 87.62 87 ASP A CA 1
ATOM 677 C C . ASP A 1 87 ? -9.125 11.575 -8.809 1.00 87.62 87 ASP A C 1
ATOM 679 O O . ASP A 1 87 ? -8.328 11.983 -7.960 1.00 87.62 87 ASP A O 1
ATOM 683 N N . LYS A 1 88 ? -9.432 12.297 -9.888 1.00 83.81 88 LYS A N 1
ATOM 684 C CA . LYS A 1 88 ? -8.954 13.667 -10.054 1.00 83.81 88 LYS A CA 1
ATOM 685 C C . LYS A 1 88 ? -9.718 14.577 -9.105 1.00 83.81 88 LYS A C 1
ATOM 687 O O . LYS A 1 88 ? -10.947 14.613 -9.129 1.00 83.81 88 LYS A O 1
ATOM 692 N N . ASN A 1 89 ? -8.987 15.349 -8.315 1.00 78.31 89 ASN A N 1
ATOM 693 C CA . ASN A 1 89 ? -9.575 16.402 -7.509 1.00 78.31 89 ASN A CA 1
ATOM 694 C C . ASN A 1 89 ? -10.177 17.474 -8.449 1.00 78.31 89 ASN A C 1
ATOM 696 O O . ASN A 1 89 ? -9.481 17.919 -9.365 1.00 78.31 89 ASN A O 1
ATOM 700 N N . PRO A 1 90 ? -11.445 17.881 -8.261 1.00 76.56 90 PRO A N 1
ATOM 701 C CA . PRO A 1 90 ? -12.104 18.860 -9.125 1.00 76.56 90 PRO A CA 1
ATOM 702 C C . PRO A 1 90 ? -11.438 20.244 -9.101 1.00 76.56 90 PRO A C 1
ATOM 704 O O . PRO A 1 90 ? -11.469 20.939 -10.113 1.00 76.56 90 PRO A O 1
ATOM 707 N N . ASP A 1 91 ? -10.796 20.620 -7.993 1.00 74.88 91 ASP A N 1
ATOM 708 C CA . ASP A 1 91 ? -10.184 21.940 -7.813 1.00 74.88 91 ASP A CA 1
ATOM 709 C C . ASP A 1 91 ? -8.774 22.013 -8.414 1.00 74.88 91 ASP A C 1
ATOM 711 O O . ASP A 1 91 ? -8.384 23.026 -8.993 1.00 74.88 91 ASP A O 1
ATOM 715 N N . THR A 1 92 ? -7.988 20.938 -8.287 1.00 76.38 92 THR A N 1
ATOM 716 C CA . THR A 1 92 ? -6.589 20.903 -8.759 1.00 76.38 92 THR A CA 1
ATOM 717 C C . THR A 1 92 ? -6.408 20.154 -10.079 1.00 76.38 92 THR A C 1
ATOM 719 O O . THR A 1 92 ? -5.347 20.240 -10.697 1.00 76.38 92 THR A O 1
ATOM 722 N N . GLY A 1 93 ? -7.411 19.388 -10.515 1.00 76.44 93 GLY A N 1
ATOM 723 C CA . GLY A 1 93 ? -7.372 18.526 -11.700 1.00 76.44 93 GLY A CA 1
ATOM 724 C C . GLY A 1 93 ? -6.459 17.296 -11.577 1.00 76.44 93 GLY A C 1
ATOM 725 O O . GLY A 1 93 ? -6.410 16.480 -12.502 1.00 76.44 93 GLY A O 1
ATOM 726 N N . GLY A 1 94 ? -5.732 17.150 -10.464 1.00 80.00 94 GLY A N 1
ATOM 727 C CA . GLY A 1 94 ? -4.776 16.070 -10.212 1.00 80.00 94 GLY A CA 1
ATOM 728 C C . GLY A 1 94 ? -5.314 15.007 -9.256 1.00 80.00 94 GLY A C 1
ATOM 729 O O . GLY A 1 94 ? -6.117 15.304 -8.375 1.00 80.00 94 GLY A O 1
ATOM 730 N N . ALA A 1 95 ? -4.850 13.768 -9.420 1.00 87.88 95 ALA A N 1
ATOM 731 C CA . ALA A 1 95 ? -5.068 12.684 -8.461 1.00 87.88 95 ALA A CA 1
ATOM 732 C C . ALA A 1 95 ? -3.911 12.615 -7.450 1.00 87.88 95 ALA A C 1
ATOM 734 O O . ALA A 1 95 ? -2.797 13.067 -7.748 1.00 87.88 95 ALA A O 1
ATOM 735 N N . TYR A 1 96 ? -4.163 12.041 -6.269 1.00 88.50 96 TYR A N 1
ATOM 736 C CA . TYR A 1 96 ? -3.120 11.801 -5.266 1.00 88.50 96 TYR A CA 1
ATOM 737 C C . TYR A 1 96 ? -2.166 10.697 -5.736 1.00 88.50 96 TYR A C 1
ATOM 739 O O . TYR A 1 96 ? -0.960 10.915 -5.850 1.00 88.50 96 TYR A O 1
ATOM 747 N N . TYR A 1 97 ? -2.721 9.540 -6.103 1.00 91.75 97 TYR A N 1
ATOM 748 C CA . TYR A 1 97 ? -1.976 8.484 -6.775 1.00 91.75 97 TYR A CA 1
ATOM 749 C C . TYR A 1 97 ? -2.079 8.664 -8.282 1.00 91.75 97 TYR A C 1
ATOM 751 O O . TYR A 1 97 ? -3.131 8.461 -8.883 1.00 91.75 97 TYR A O 1
ATOM 759 N N . GLN A 1 98 ? -0.964 9.052 -8.894 1.00 89.88 98 GLN A N 1
ATOM 760 C CA . GLN A 1 98 ? -0.884 9.315 -10.332 1.00 89.88 98 GLN A CA 1
ATOM 761 C C . GLN A 1 98 ? -0.247 8.154 -11.094 1.00 89.88 98 GLN A C 1
ATOM 763 O O . GLN A 1 98 ? -0.416 8.041 -12.311 1.00 89.88 98 GLN A O 1
ATOM 768 N N . GLY A 1 99 ? 0.510 7.311 -10.390 1.00 91.81 99 GLY A N 1
ATOM 769 C CA . GLY A 1 99 ? 1.338 6.277 -10.979 1.00 91.81 99 GLY A CA 1
ATOM 770 C C . GLY A 1 99 ? 1.043 4.879 -10.472 1.00 91.81 99 GLY A C 1
ATOM 771 O O . GLY A 1 99 ? 0.465 4.671 -9.404 1.00 91.81 99 GLY A O 1
ATOM 772 N N . LEU A 1 100 ? 1.512 3.917 -11.257 1.00 94.44 100 LEU A N 1
ATOM 773 C CA . LEU A 1 100 ? 1.565 2.513 -10.894 1.00 94.44 100 LEU A CA 1
ATOM 774 C C . LEU A 1 100 ? 3.022 2.070 -10.813 1.00 94.44 100 LEU A C 1
ATOM 776 O O . LEU A 1 100 ? 3.861 2.460 -11.624 1.00 94.44 100 LEU A O 1
ATOM 780 N N . SER A 1 101 ? 3.322 1.225 -9.837 1.00 92.88 101 SER A N 1
ATOM 781 C CA . SER A 1 101 ? 4.646 0.643 -9.661 1.00 92.88 101 SER A CA 1
ATOM 782 C C . SER A 1 101 ? 4.542 -0.871 -9.585 1.00 92.88 101 SER A C 1
ATOM 784 O O . SER A 1 101 ? 3.965 -1.427 -8.651 1.00 92.88 101 SER A O 1
ATOM 786 N N . LEU A 1 102 ? 5.107 -1.548 -10.582 1.00 93.75 102 LEU A N 1
ATOM 787 C CA . LEU A 1 102 ? 5.262 -2.997 -10.570 1.00 93.75 102 LEU A CA 1
ATOM 788 C C . LEU A 1 102 ? 6.445 -3.386 -9.680 1.00 93.75 102 LEU A C 1
ATOM 790 O O . LEU A 1 102 ? 7.586 -2.995 -9.958 1.00 93.75 102 LEU A O 1
ATOM 794 N N . GLN A 1 103 ? 6.175 -4.237 -8.690 1.00 92.50 103 GLN A N 1
ATOM 795 C CA . GLN A 1 103 ? 7.204 -4.961 -7.957 1.00 92.50 103 GLN A CA 1
ATOM 796 C C . GLN A 1 103 ? 7.392 -6.354 -8.556 1.00 92.50 103 GLN A C 1
ATOM 798 O O . GLN A 1 103 ? 6.445 -7.130 -8.716 1.00 92.50 103 GLN A O 1
ATOM 803 N N . HIS A 1 104 ? 8.643 -6.691 -8.854 1.00 91.75 104 HIS A N 1
ATOM 804 C CA . HIS A 1 104 ? 9.027 -7.975 -9.427 1.00 91.75 104 HIS A CA 1
ATOM 805 C C . HIS A 1 104 ? 10.236 -8.564 -8.703 1.00 91.75 104 HIS A C 1
ATOM 807 O O . HIS A 1 104 ? 11.052 -7.849 -8.124 1.00 91.75 104 HIS A O 1
ATOM 813 N N . VAL A 1 105 ? 10.364 -9.887 -8.764 1.00 91.38 105 VAL A N 1
ATOM 814 C CA . VAL A 1 105 ? 11.593 -10.593 -8.388 1.00 91.38 105 VAL A CA 1
ATOM 815 C C . VAL A 1 105 ? 12.449 -10.740 -9.634 1.00 91.38 105 VAL A C 1
ATOM 817 O O . VAL A 1 105 ? 11.956 -11.182 -10.670 1.00 91.38 105 VAL A O 1
ATOM 820 N N . HIS A 1 106 ? 13.728 -10.385 -9.534 1.00 90.31 106 HIS A N 1
ATOM 821 C CA . HIS A 1 106 ? 14.714 -10.618 -10.581 1.00 90.31 106 HIS A CA 1
ATOM 822 C C . HIS A 1 106 ? 15.593 -11.813 -10.211 1.00 90.31 106 HIS A C 1
ATOM 824 O O . HIS A 1 106 ? 16.283 -11.790 -9.192 1.00 90.31 106 HIS A O 1
ATOM 830 N N . ARG A 1 107 ? 15.587 -12.853 -11.048 1.00 88.56 107 ARG A N 1
ATOM 831 C CA . ARG A 1 107 ? 16.454 -14.021 -10.900 1.00 88.56 107 ARG A CA 1
ATOM 832 C C . ARG A 1 107 ? 17.441 -14.068 -12.054 1.00 88.56 107 ARG A C 1
ATOM 834 O O . ARG A 1 107 ? 17.055 -14.275 -13.200 1.00 88.56 107 ARG A O 1
ATOM 841 N N . GLN A 1 108 ? 18.723 -13.931 -11.740 1.00 87.06 108 GLN A N 1
ATOM 842 C CA . GLN A 1 108 ? 19.796 -14.160 -12.698 1.00 87.06 108 GLN A CA 1
ATOM 843 C C . GLN A 1 108 ? 20.292 -15.601 -12.561 1.00 87.06 108 GLN A C 1
ATOM 845 O O . GLN A 1 108 ? 20.720 -16.032 -11.490 1.00 87.06 108 GLN A O 1
ATOM 850 N N . LEU A 1 109 ? 20.186 -16.372 -13.640 1.00 87.31 109 LEU A N 1
ATOM 851 C CA . LEU A 1 109 ? 20.667 -17.746 -13.699 1.00 87.31 109 LEU A CA 1
ATOM 852 C C . LEU A 1 109 ? 22.163 -17.762 -14.028 1.00 87.31 109 LEU A C 1
ATOM 854 O O . LEU A 1 109 ? 22.668 -16.890 -14.731 1.00 87.31 109 LEU A O 1
ATOM 858 N N . ALA A 1 110 ? 22.864 -18.811 -13.590 1.00 84.94 110 ALA A N 1
ATOM 859 C CA . ALA A 1 110 ? 24.288 -19.008 -13.887 1.00 84.94 110 ALA A CA 1
ATOM 860 C C . ALA A 1 110 ? 24.594 -19.086 -15.398 1.00 84.94 110 ALA A C 1
ATOM 862 O O . ALA A 1 110 ? 25.717 -18.833 -15.817 1.00 84.94 110 ALA A O 1
ATOM 863 N N . SER A 1 111 ? 23.588 -19.398 -16.222 1.00 85.94 111 SER A N 1
ATOM 864 C CA . SER A 1 111 ? 23.667 -19.388 -17.687 1.00 85.94 111 SER A CA 1
ATOM 865 C C . SER A 1 111 ? 23.656 -17.984 -18.307 1.00 85.94 111 SER A C 1
ATOM 867 O O . SER A 1 111 ? 23.688 -17.864 -19.528 1.00 85.94 111 SER A O 1
ATOM 869 N N . GLY A 1 112 ? 23.548 -16.925 -17.498 1.00 80.81 112 GLY A N 1
ATOM 870 C CA . GLY A 1 112 ? 23.415 -15.540 -17.956 1.00 80.81 112 GLY A CA 1
ATOM 871 C C . GLY A 1 112 ? 21.988 -15.144 -18.348 1.00 80.81 112 GLY A C 1
ATOM 872 O O . GLY A 1 112 ? 21.728 -13.967 -18.585 1.00 80.81 112 GLY A O 1
ATOM 873 N N . LYS A 1 113 ? 21.040 -16.092 -18.375 1.00 83.06 113 LYS A N 1
ATO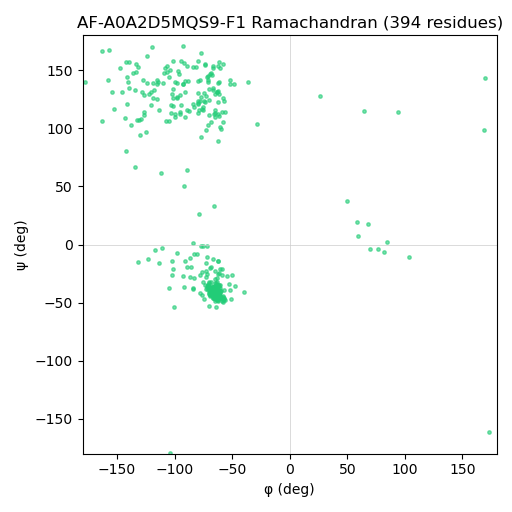M 874 C CA . LYS A 1 113 ? 19.615 -15.795 -18.576 1.00 83.06 113 LYS A CA 1
ATOM 875 C C . LYS A 1 113 ? 19.033 -15.113 -17.337 1.00 83.06 113 LYS A C 1
ATOM 877 O O . LYS A 1 113 ? 19.358 -15.495 -16.213 1.00 83.06 113 LYS A O 1
ATOM 882 N N . SER A 1 114 ? 18.145 -14.144 -17.543 1.00 84.50 114 SER A N 1
ATOM 883 C CA . SER A 1 114 ? 17.395 -13.498 -16.468 1.00 84.50 114 SER A CA 1
ATOM 884 C C . SER A 1 114 ? 15.899 -13.768 -16.587 1.00 84.50 114 SER A C 1
ATOM 886 O O . SER A 1 114 ? 15.324 -13.734 -17.674 1.00 84.50 114 SER A O 1
ATOM 888 N N . GLU A 1 115 ? 15.282 -14.038 -15.445 1.00 88.00 115 GLU A N 1
ATOM 889 C CA . GLU A 1 115 ? 13.850 -14.263 -15.292 1.00 88.00 115 GLU A CA 1
ATOM 890 C C . GLU A 1 115 ? 13.282 -13.192 -14.359 1.00 88.00 115 GLU A C 1
ATOM 892 O O . GLU A 1 115 ? 13.919 -12.811 -13.368 1.00 88.00 115 GLU A O 1
ATOM 897 N N . LYS A 1 116 ? 12.098 -12.674 -14.695 1.00 90.12 116 LYS A N 1
ATOM 898 C CA . LYS A 1 116 ? 11.394 -11.682 -13.886 1.00 90.12 116 LYS A CA 1
ATOM 899 C C . LYS A 1 116 ? 9.982 -12.165 -13.606 1.00 90.12 116 LYS A C 1
ATOM 901 O O . LYS A 1 116 ? 9.258 -12.511 -14.530 1.00 90.12 116 LYS A O 1
ATOM 906 N N . THR A 1 117 ? 9.595 -12.159 -12.337 1.00 92.12 117 THR A N 1
ATOM 907 C CA . THR A 1 117 ? 8.269 -12.618 -11.906 1.00 92.12 117 THR A CA 1
ATOM 908 C C . THR A 1 117 ? 7.552 -11.503 -11.165 1.00 92.12 117 THR A C 1
ATOM 910 O O . THR A 1 117 ? 8.111 -10.924 -10.231 1.00 92.12 117 THR A O 1
ATOM 913 N N . ALA A 1 118 ? 6.312 -11.2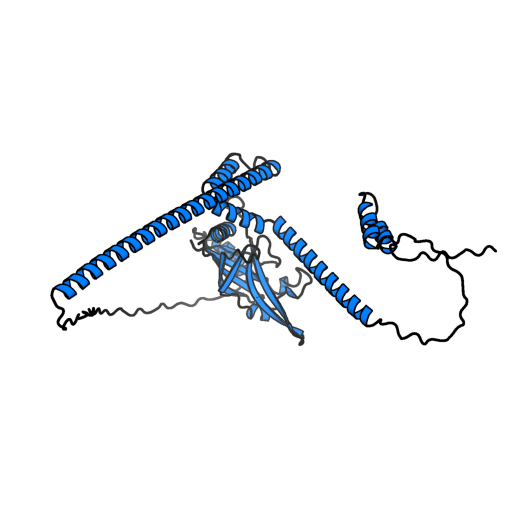10 -11.557 1.00 93.62 118 ALA A N 1
ATOM 914 C CA . ALA A 1 118 ? 5.494 -10.202 -10.897 1.00 93.62 118 ALA A CA 1
ATOM 915 C C . ALA A 1 118 ? 5.049 -10.651 -9.497 1.00 93.62 118 ALA A C 1
ATOM 917 O O . ALA A 1 118 ? 4.547 -11.767 -9.300 1.00 93.62 118 ALA A O 1
ATOM 918 N N . VAL A 1 119 ? 5.197 -9.742 -8.535 1.00 94.69 119 VAL A N 1
ATOM 919 C CA . VAL A 1 119 ? 4.753 -9.921 -7.148 1.00 94.69 119 VAL A CA 1
ATOM 920 C C . VAL A 1 119 ? 3.430 -9.197 -6.931 1.00 94.69 119 VAL A C 1
ATOM 922 O O . VAL A 1 119 ? 2.456 -9.809 -6.502 1.00 94.69 119 VAL A O 1
ATOM 925 N N . GLU A 1 120 ? 3.396 -7.910 -7.261 1.00 94.88 120 GLU A N 1
ATOM 926 C CA . GLU A 1 120 ? 2.277 -7.005 -6.993 1.00 94.88 120 GLU A CA 1
ATOM 927 C C . GLU A 1 120 ? 2.379 -5.739 -7.847 1.00 94.88 120 GLU A C 1
ATOM 929 O O . GLU A 1 120 ? 3.439 -5.427 -8.403 1.00 94.88 120 GLU A O 1
ATOM 934 N N . VAL A 1 121 ? 1.281 -4.988 -7.895 1.00 96.12 121 VAL A N 1
ATOM 935 C CA . VAL A 1 121 ? 1.235 -3.634 -8.454 1.00 96.12 121 VAL A CA 1
ATOM 936 C C . VAL A 1 121 ? 0.830 -2.677 -7.339 1.00 96.12 121 VAL A C 1
ATOM 938 O O . VAL A 1 121 ? -0.133 -2.935 -6.627 1.00 96.12 121 VAL A O 1
ATOM 941 N N . SER A 1 122 ? 1.533 -1.562 -7.188 1.00 95.62 122 SER A N 1
ATOM 942 C CA . SER A 1 122 ? 1.218 -0.559 -6.169 1.00 95.62 122 SER A CA 1
ATOM 943 C C . SER A 1 122 ? 0.769 0.757 -6.781 1.00 95.62 122 SER A C 1
ATOM 945 O O . SER A 1 122 ? 1.354 1.218 -7.760 1.00 95.62 122 SER A O 1
ATOM 947 N N . LEU A 1 123 ? -0.243 1.370 -6.170 1.00 94.81 123 LEU A N 1
ATOM 948 C CA . LEU A 1 123 ? -0.584 2.776 -6.351 1.00 94.81 123 LEU A CA 1
ATOM 949 C C . LEU A 1 123 ? 0.512 3.616 -5.694 1.00 94.81 123 LEU A C 1
ATOM 951 O O . LEU A 1 123 ? 0.823 3.412 -4.517 1.00 94.81 123 LEU A O 1
ATOM 955 N N . VAL A 1 124 ? 1.110 4.518 -6.467 1.00 92.12 124 VAL A N 1
ATOM 956 C CA . VAL A 1 124 ? 2.212 5.370 -6.011 1.00 92.12 124 VAL A CA 1
ATOM 957 C C . VAL A 1 124 ? 2.010 6.808 -6.466 1.00 92.12 124 VAL A C 1
ATOM 959 O O . VAL A 1 124 ? 1.457 7.070 -7.538 1.00 92.12 124 VAL A O 1
ATOM 962 N N . CYS A 1 125 ? 2.472 7.758 -5.655 1.00 88.06 125 CYS A N 1
ATOM 963 C CA . CYS A 1 125 ? 2.428 9.173 -6.031 1.00 88.06 125 CYS A CA 1
ATOM 964 C C . CYS A 1 125 ? 3.339 9.450 -7.239 1.00 88.06 125 CYS A C 1
ATOM 966 O O . CYS A 1 125 ? 2.934 10.089 -8.205 1.00 88.06 125 CYS A O 1
ATOM 968 N N . GLU A 1 126 ? 4.565 8.923 -7.195 1.00 85.81 126 GLU A N 1
ATOM 969 C CA . GLU A 1 126 ? 5.596 9.119 -8.217 1.00 85.81 126 GLU A CA 1
ATOM 970 C C . GLU A 1 126 ? 6.218 7.754 -8.576 1.00 85.81 126 GLU A C 1
ATOM 972 O O . GLU A 1 126 ? 6.959 7.183 -7.764 1.00 85.81 126 GLU A O 1
ATOM 977 N N . PRO A 1 127 ? 5.912 7.190 -9.761 1.00 86.81 127 PRO A N 1
ATOM 978 C CA . PRO A 1 127 ? 6.459 5.908 -10.181 1.00 86.81 127 PRO A CA 1
ATOM 979 C C . PRO A 1 127 ? 7.941 6.043 -10.539 1.00 86.81 127 PRO A C 1
ATOM 981 O O . PRO A 1 127 ? 8.375 7.040 -11.111 1.00 86.81 127 PRO A O 1
ATOM 984 N N . ARG A 1 128 ? 8.727 5.003 -10.233 1.00 81.62 128 ARG A N 1
ATOM 985 C CA . ARG A 1 128 ? 10.162 4.961 -10.567 1.00 81.62 128 ARG A CA 1
ATOM 986 C C . ARG A 1 128 ? 10.409 4.827 -12.074 1.00 81.62 128 ARG A C 1
ATOM 988 O O . ARG A 1 128 ? 11.405 5.329 -12.581 1.00 81.62 128 ARG A O 1
ATOM 995 N N . ARG A 1 129 ? 9.511 4.138 -12.786 1.00 81.75 129 ARG A N 1
ATOM 996 C CA . ARG A 1 129 ? 9.550 4.011 -14.249 1.00 81.75 129 ARG A CA 1
ATOM 997 C C . ARG A 1 129 ? 8.790 5.170 -14.888 1.00 81.75 129 ARG A C 1
ATOM 999 O O . ARG A 1 129 ? 7.726 5.569 -14.412 1.00 81.75 129 ARG A O 1
ATOM 1006 N N . SER A 1 130 ? 9.334 5.686 -15.986 1.00 80.94 130 SER A N 1
ATOM 1007 C CA . SER A 1 130 ? 8.642 6.661 -16.829 1.00 80.94 130 SER A CA 1
ATOM 1008 C C . SER A 1 130 ? 7.354 6.055 -17.397 1.00 80.94 130 SER A C 1
ATOM 1010 O O . SER A 1 130 ? 7.219 4.839 -17.477 1.00 80.94 130 SER A O 1
ATOM 1012 N N . ASP A 1 131 ? 6.393 6.900 -17.774 1.00 82.69 131 ASP A N 1
ATOM 1013 C CA . ASP A 1 131 ? 5.142 6.502 -18.451 1.00 82.69 131 ASP A CA 1
ATOM 1014 C C . ASP A 1 131 ? 4.222 5.512 -17.697 1.00 82.69 131 ASP A C 1
ATOM 1016 O O . ASP A 1 131 ? 3.211 5.075 -18.235 1.00 82.69 131 ASP A O 1
ATOM 1020 N N . CYS A 1 132 ? 4.512 5.182 -16.435 1.00 89.00 132 CYS A N 1
ATOM 1021 C CA . CYS A 1 132 ? 3.701 4.260 -15.633 1.00 89.00 132 CYS A CA 1
ATOM 1022 C C . CYS A 1 132 ? 2.589 5.003 -14.879 1.00 89.00 132 CYS A C 1
ATOM 1024 O O . CYS A 1 132 ? 2.615 5.114 -13.652 1.00 89.00 132 CYS A O 1
ATOM 1026 N N . ARG A 1 133 ? 1.653 5.600 -15.625 1.00 89.62 133 ARG A N 1
ATOM 1027 C CA . ARG A 1 133 ? 0.571 6.444 -15.087 1.00 89.62 133 ARG A CA 1
ATOM 1028 C C . ARG A 1 133 ? -0.786 5.752 -15.126 1.00 89.62 133 ARG A C 1
ATOM 1030 O O . ARG A 1 133 ? -1.047 4.912 -15.987 1.00 89.62 133 ARG A O 1
ATOM 1037 N N . ILE A 1 134 ? -1.671 6.165 -14.222 1.00 92.06 134 ILE A N 1
ATOM 1038 C CA . ILE A 1 134 ? -3.100 5.857 -14.309 1.00 92.06 134 ILE A CA 1
ATOM 1039 C C . ILE A 1 134 ? -3.697 6.765 -15.387 1.00 92.06 134 ILE A C 1
ATOM 1041 O O . ILE A 1 134 ? -3.656 7.989 -15.275 1.00 92.06 134 ILE A O 1
ATOM 1045 N N . ALA A 1 135 ? -4.209 6.165 -16.459 1.00 87.81 135 ALA A N 1
ATOM 1046 C CA . ALA A 1 135 ? -4.756 6.894 -17.600 1.00 87.81 135 ALA A CA 1
ATOM 1047 C C . ALA A 1 135 ? -6.257 7.145 -17.452 1.00 87.81 135 ALA A C 1
ATOM 1049 O O . ALA A 1 135 ? -6.754 8.200 -17.844 1.00 87.81 135 ALA A O 1
ATOM 1050 N N . TYR A 1 136 ? -6.972 6.178 -16.879 1.00 87.56 136 TYR A N 1
ATOM 1051 C CA . TYR A 1 136 ? -8.413 6.247 -16.712 1.00 87.56 136 TYR A CA 1
ATOM 1052 C C . TYR A 1 136 ? -8.843 5.662 -15.381 1.00 87.56 136 TYR A C 1
ATOM 1054 O O . TYR A 1 136 ? -8.298 4.655 -14.933 1.00 87.56 136 TYR A O 1
ATOM 1062 N N . VAL A 1 137 ? -9.861 6.273 -14.795 1.00 89.31 137 VAL A N 1
ATOM 1063 C CA . VAL A 1 137 ? -10.559 5.777 -13.619 1.00 89.31 137 VAL A CA 1
ATOM 1064 C C . VAL A 1 137 ? -12.037 5.792 -13.959 1.00 89.31 137 VAL A C 1
ATOM 1066 O O . VAL A 1 137 ? -12.541 6.777 -14.494 1.00 89.31 137 VAL A O 1
ATOM 1069 N N . ASP A 1 138 ? -12.695 4.676 -13.686 1.00 83.44 138 ASP A N 1
ATOM 1070 C CA . ASP A 1 138 ? -14.130 4.522 -13.848 1.00 83.44 138 ASP A CA 1
ATOM 1071 C C . ASP A 1 138 ? -14.835 5.458 -12.861 1.00 83.44 138 ASP A C 1
ATOM 1073 O O . ASP A 1 138 ? -14.746 5.293 -11.636 1.00 83.44 138 ASP A O 1
ATOM 1077 N N . SER A 1 139 ? -15.461 6.492 -13.413 1.00 68.56 139 SER A N 1
ATOM 1078 C CA . SER A 1 139 ? -16.206 7.504 -12.678 1.00 68.56 139 SER A CA 1
ATOM 1079 C C . SER A 1 139 ? -17.697 7.341 -12.929 1.00 68.56 139 SER A C 1
ATOM 1081 O O . SER A 1 139 ? -18.112 7.038 -14.043 1.00 68.56 139 SER A O 1
ATOM 1083 N N . ASP A 1 140 ? -18.516 7.660 -11.927 1.00 60.53 140 ASP A N 1
ATOM 1084 C CA . ASP A 1 140 ? -19.986 7.601 -12.029 1.00 60.53 140 ASP A CA 1
ATOM 1085 C C . ASP A 1 140 ? -20.571 8.555 -13.081 1.00 60.53 140 ASP A C 1
ATOM 1087 O O . ASP A 1 140 ? -21.725 8.425 -13.488 1.00 60.53 140 ASP A O 1
ATOM 1091 N N . ASN A 1 141 ? -19.756 9.500 -13.549 1.00 54.31 141 ASN A N 1
ATOM 1092 C CA . ASN A 1 141 ? -20.048 10.337 -14.697 1.00 54.31 141 ASN A CA 1
ATOM 1093 C C . ASN A 1 141 ? -19.412 9.711 -15.939 1.00 54.31 141 ASN A C 1
ATOM 1095 O O . ASN A 1 141 ? -18.187 9.651 -16.055 1.00 54.31 141 ASN A O 1
ATOM 1099 N N . ILE A 1 142 ? -20.254 9.267 -16.873 1.00 51.50 142 ILE A N 1
ATOM 1100 C CA . ILE A 1 142 ? -19.829 8.859 -18.214 1.00 51.50 142 ILE A CA 1
ATOM 1101 C C . ILE A 1 142 ? -19.103 10.064 -18.841 1.00 51.50 142 ILE A C 1
ATOM 1103 O O . ILE A 1 142 ? -19.686 11.151 -18.879 1.00 51.50 142 ILE A O 1
ATOM 1107 N N . PRO A 1 143 ? -17.842 9.923 -19.288 1.00 49.16 143 PRO A N 1
ATOM 1108 C CA . PRO A 1 143 ? -17.083 11.048 -19.818 1.00 49.16 143 PRO A CA 1
ATOM 1109 C C . PRO A 1 143 ? -17.761 11.633 -21.063 1.00 49.16 143 PRO A C 1
ATOM 1111 O O . PRO A 1 143 ? -18.259 10.902 -21.920 1.00 49.16 143 PRO A O 1
ATOM 1114 N N . ASP A 1 144 ? -17.761 12.962 -21.163 1.00 50.91 144 ASP A N 1
ATOM 1115 C CA . ASP A 1 144 ? -18.277 13.692 -22.324 1.00 50.91 144 ASP A CA 1
ATOM 1116 C C . ASP A 1 144 ? -17.468 13.350 -23.594 1.00 50.91 144 ASP A C 1
ATOM 1118 O O . ASP A 1 144 ? -16.288 12.985 -23.529 1.00 50.91 144 ASP A O 1
ATOM 1122 N N . SER A 1 145 ? -18.090 13.472 -24.767 1.00 53.72 145 SER A N 1
ATOM 1123 C CA . SER A 1 145 ? -17.554 13.024 -26.062 1.00 53.72 145 SER A CA 1
ATOM 1124 C C . SER A 1 145 ? -16.168 13.595 -26.402 1.00 53.72 145 SER A C 1
ATOM 1126 O O . SER A 1 145 ? -15.381 12.942 -27.089 1.00 53.72 145 SER A O 1
ATOM 1128 N N . ASP A 1 146 ? -15.821 14.770 -25.875 1.00 56.06 146 ASP A N 1
ATOM 1129 C CA . ASP A 1 146 ? -14.509 15.393 -26.060 1.00 56.06 146 ASP A CA 1
ATOM 1130 C C . ASP A 1 146 ? -13.441 14.870 -25.083 1.00 56.06 146 ASP A C 1
ATOM 1132 O O . ASP A 1 146 ? -12.266 14.777 -25.446 1.00 56.06 146 ASP A O 1
ATOM 1136 N N . GLN A 1 147 ? -13.826 14.426 -23.880 1.00 55.34 147 GLN A N 1
ATOM 1137 C CA . GLN A 1 147 ? -12.922 13.713 -22.968 1.00 55.34 147 GLN A CA 1
ATOM 1138 C C . GLN A 1 147 ? -12.589 12.320 -23.504 1.00 55.34 147 GLN A C 1
ATOM 1140 O O . GLN A 1 147 ? -11.439 11.889 -23.417 1.00 55.34 147 GLN A O 1
ATOM 1145 N N . ILE A 1 148 ? -13.565 11.661 -24.138 1.00 55.09 148 ILE A N 1
ATOM 1146 C CA . ILE A 1 148 ? -13.363 10.387 -24.836 1.00 55.09 148 ILE A CA 1
ATOM 1147 C C . ILE A 1 148 ? -12.360 10.559 -25.983 1.00 55.09 148 ILE A C 1
ATOM 1149 O O . ILE A 1 148 ? -11.441 9.755 -26.091 1.00 55.09 148 ILE A O 1
ATOM 1153 N N . LYS A 1 149 ? -12.450 11.627 -26.791 1.00 53.69 149 LYS A N 1
ATOM 1154 C CA . LYS A 1 149 ? -11.466 11.911 -27.858 1.00 53.69 149 LYS A CA 1
ATOM 1155 C C . LYS A 1 149 ? -10.066 12.207 -27.316 1.00 53.69 149 LYS A C 1
ATOM 1157 O O . LYS A 1 149 ? -9.083 11.783 -27.913 1.00 53.69 149 LYS A O 1
ATOM 1162 N N . ASN A 1 150 ? -9.957 12.905 -26.184 1.00 56.25 150 ASN A N 1
ATOM 1163 C CA . ASN A 1 150 ? -8.665 13.173 -25.543 1.00 56.25 150 ASN A CA 1
ATOM 1164 C C . ASN A 1 150 ? -8.040 11.898 -24.958 1.00 56.25 150 ASN A C 1
ATOM 1166 O O . ASN A 1 150 ? -6.839 11.672 -25.089 1.00 56.25 150 ASN A O 1
ATOM 1170 N N . MET A 1 151 ? -8.855 11.029 -24.359 1.00 55.75 151 MET A N 1
ATOM 1171 C CA . MET A 1 151 ? -8.424 9.693 -23.956 1.00 55.75 151 MET A CA 1
ATOM 1172 C C . MET A 1 151 ? -8.018 8.846 -25.155 1.00 55.75 151 MET A C 1
ATOM 1174 O O . MET A 1 151 ? -6.993 8.178 -25.113 1.00 55.75 151 MET A O 1
ATOM 1178 N N . GLU A 1 152 ? -8.793 8.898 -26.233 1.00 53.38 152 GLU A N 1
ATOM 1179 C CA . GLU A 1 152 ? -8.497 8.209 -27.477 1.00 53.38 152 GLU A CA 1
ATOM 1180 C C . GLU A 1 152 ? -7.203 8.739 -28.104 1.00 53.38 152 GLU A C 1
ATOM 1182 O 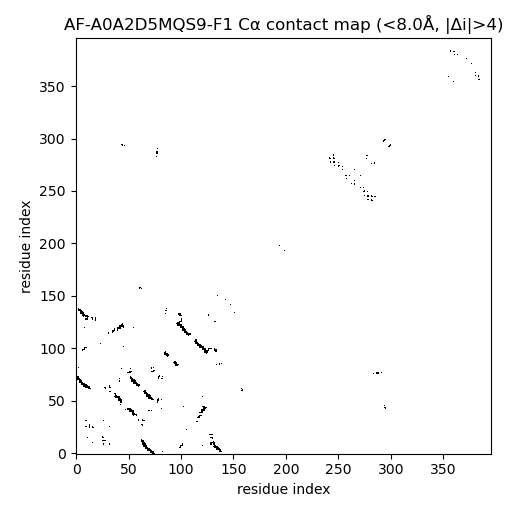O . GLU A 1 152 ? -6.460 7.958 -28.670 1.00 53.38 152 GLU A O 1
ATOM 1187 N N . TYR A 1 153 ? -6.864 10.019 -27.945 1.00 51.81 153 TYR A N 1
ATOM 1188 C CA . TYR A 1 153 ? -5.569 10.571 -28.348 1.00 51.81 153 TYR A CA 1
ATOM 1189 C C . TYR A 1 153 ? -4.414 10.066 -27.467 1.00 51.81 153 TYR A C 1
ATOM 1191 O O . TYR A 1 153 ? -3.365 9.705 -27.994 1.00 51.81 153 TYR A O 1
ATOM 1199 N N . ILE A 1 154 ? -4.603 9.965 -26.146 1.00 55.19 154 ILE A N 1
ATOM 1200 C CA . ILE A 1 154 ? -3.612 9.374 -25.224 1.00 55.19 154 ILE A CA 1
ATOM 1201 C C . ILE A 1 154 ? -3.417 7.872 -25.515 1.00 55.19 154 ILE A C 1
ATOM 1203 O O . ILE A 1 154 ? -2.292 7.384 -25.494 1.00 55.19 154 ILE A O 1
ATOM 1207 N N . LEU A 1 155 ? -4.495 7.153 -25.845 1.00 51.81 155 LEU A N 1
ATOM 1208 C CA . LEU A 1 155 ? -4.492 5.725 -26.185 1.00 51.81 155 LEU A CA 1
ATOM 1209 C C . LEU A 1 155 ? -3.960 5.461 -27.610 1.00 51.81 155 LEU A C 1
ATOM 1211 O O . LEU A 1 155 ? -3.140 4.568 -27.800 1.00 51.81 155 LEU A O 1
ATOM 1215 N N . LYS A 1 156 ? -4.360 6.250 -28.618 1.00 46.09 156 LYS A N 1
ATOM 1216 C CA . LYS A 1 156 ? -3.887 6.156 -30.018 1.00 46.09 156 LYS A CA 1
ATOM 1217 C C . LYS A 1 156 ? -2.486 6.724 -30.217 1.00 46.09 156 LYS A C 1
ATOM 1219 O O . LYS A 1 156 ? -1.800 6.307 -31.143 1.00 46.09 156 LYS A O 1
ATOM 1224 N N . GLY A 1 157 ? -2.037 7.623 -29.341 1.00 42.28 157 GLY A N 1
ATOM 1225 C CA . GLY A 1 157 ? -0.639 8.044 -29.261 1.00 42.28 157 GLY A CA 1
ATOM 1226 C C . GLY A 1 157 ? 0.317 6.899 -28.898 1.00 42.28 157 GLY A C 1
ATOM 1227 O O . GLY A 1 157 ? 1.519 7.051 -29.096 1.00 42.28 157 GLY A O 1
ATOM 1228 N N . GLY A 1 158 ? -0.211 5.763 -28.415 1.00 46.38 158 GLY A N 1
ATOM 1229 C CA . GLY A 1 158 ? 0.542 4.537 -28.127 1.00 46.38 158 GLY A CA 1
ATOM 1230 C C . GLY A 1 158 ? 0.063 3.267 -28.848 1.00 46.38 158 GLY A C 1
ATOM 1231 O O . GLY A 1 158 ? 0.781 2.275 -28.828 1.00 46.38 158 GLY A O 1
ATOM 1232 N N . ILE A 1 159 ? -1.116 3.238 -29.486 1.00 36.31 159 ILE A N 1
ATOM 1233 C CA . ILE A 1 159 ? -1.673 2.000 -30.065 1.00 36.31 159 ILE A CA 1
ATOM 1234 C C . ILE A 1 159 ? -2.402 2.299 -31.382 1.00 36.31 159 ILE A C 1
ATOM 1236 O O . ILE A 1 159 ? -3.504 2.851 -31.408 1.00 36.31 159 ILE A O 1
ATOM 1240 N N . ASN A 1 160 ? -1.811 1.879 -32.501 1.00 33.44 160 ASN A N 1
ATOM 1241 C CA . ASN A 1 160 ? -2.519 1.770 -33.772 1.00 33.44 160 ASN A CA 1
ATOM 1242 C C . ASN A 1 160 ? -3.280 0.434 -33.829 1.00 33.44 160 ASN A C 1
ATOM 1244 O O . ASN A 1 160 ? -2.660 -0.618 -33.876 1.00 33.44 160 ASN A O 1
ATOM 1248 N N . LYS A 1 161 ? -4.614 0.536 -33.938 1.00 33.28 161 LYS A N 1
ATOM 1249 C CA . LYS A 1 161 ? -5.599 -0.462 -34.414 1.00 33.28 161 LYS A CA 1
ATOM 1250 C C . LYS A 1 161 ? -5.776 -1.756 -33.597 1.00 33.28 161 LYS A C 1
ATOM 1252 O O . LYS A 1 161 ? -4.963 -2.664 -33.675 1.00 33.28 161 LYS A O 1
ATOM 1257 N N . MET A 1 162 ? -6.968 -1.928 -33.015 1.00 33.56 162 MET A N 1
ATOM 1258 C CA . MET A 1 162 ? -7.602 -3.250 -32.933 1.00 33.56 162 MET A CA 1
ATOM 1259 C C . MET A 1 162 ? -9.106 -3.183 -33.200 1.00 33.56 162 MET A C 1
ATOM 1261 O O . MET A 1 162 ? -9.814 -2.315 -32.688 1.00 33.56 162 MET A O 1
ATOM 1265 N N . GLU A 1 163 ? -9.541 -4.130 -34.031 1.00 29.80 163 GLU A N 1
ATOM 1266 C CA . GLU A 1 163 ? -10.916 -4.474 -34.375 1.00 29.80 163 GLU A CA 1
ATOM 1267 C C . GLU A 1 163 ? -11.548 -5.373 -33.302 1.00 29.80 163 GLU A C 1
ATOM 1269 O O . GLU A 1 163 ? -10.883 -6.114 -32.580 1.00 29.80 163 GLU A O 1
ATOM 1274 N N . THR A 1 164 ? -12.868 -5.272 -33.212 1.00 27.27 164 THR A N 1
ATOM 1275 C CA . THR A 1 164 ? -13.777 -5.901 -32.256 1.00 27.27 164 THR A CA 1
ATOM 1276 C C . THR A 1 164 ? -14.308 -7.250 -32.755 1.00 27.27 164 THR A C 1
ATOM 1278 O O . THR A 1 164 ? -14.702 -7.360 -33.910 1.00 27.27 164 THR A O 1
ATOM 1281 N N . ALA A 1 165 ? -14.434 -8.241 -31.861 1.00 26.84 165 ALA A N 1
ATOM 1282 C CA . ALA A 1 165 ? -15.466 -9.293 -31.933 1.00 26.84 165 ALA A CA 1
ATOM 1283 C C . ALA A 1 165 ? -15.609 -10.000 -30.561 1.00 26.84 165 ALA A C 1
ATOM 1285 O O . ALA A 1 165 ? -14.638 -10.547 -30.049 1.00 26.84 165 ALA A O 1
ATOM 1286 N N . THR A 1 166 ? -16.673 -9.753 -29.787 1.00 25.62 166 THR A N 1
ATOM 1287 C CA . THR A 1 166 ? -18.000 -10.424 -29.707 1.00 25.62 166 THR A CA 1
ATOM 1288 C C . THR A 1 166 ? -18.058 -11.517 -28.628 1.00 25.62 166 THR A C 1
ATOM 1290 O O . THR A 1 166 ? -17.412 -12.556 -28.718 1.00 25.62 166 THR A O 1
ATOM 1293 N N . ALA A 1 167 ? -18.881 -11.256 -27.608 1.00 23.39 167 ALA A N 1
ATOM 1294 C CA . ALA A 1 167 ? -19.263 -12.156 -26.524 1.00 23.39 167 ALA A CA 1
ATOM 1295 C C . ALA A 1 167 ? -20.510 -12.985 -26.889 1.00 23.39 167 ALA A C 1
ATOM 1297 O O . ALA A 1 167 ? -21.360 -12.502 -27.632 1.00 23.39 167 ALA A O 1
ATOM 1298 N N . ASN A 1 168 ? -20.659 -14.174 -26.291 1.00 26.70 168 ASN A N 1
ATOM 1299 C CA . ASN A 1 168 ? -21.925 -14.918 -26.219 1.00 26.70 168 ASN A CA 1
ATOM 1300 C C . ASN A 1 168 ? -22.238 -15.307 -24.750 1.00 26.70 168 ASN A C 1
ATOM 1302 O O . ASN A 1 168 ? -21.300 -15.627 -24.014 1.00 26.70 168 ASN A O 1
ATOM 1306 N N . PRO A 1 169 ? -23.517 -15.259 -24.312 1.00 32.09 169 PRO A N 1
ATOM 1307 C CA . PRO A 1 169 ? -23.953 -15.413 -22.914 1.00 32.09 169 PRO A CA 1
ATOM 1308 C C . PRO A 1 169 ? -24.319 -16.867 -22.506 1.00 32.09 169 PRO A C 1
ATOM 1310 O O . PRO A 1 169 ? -24.380 -17.743 -23.370 1.00 32.09 169 PRO A O 1
ATOM 1313 N N . PRO A 1 170 ? -24.555 -17.140 -21.197 1.00 31.70 170 PRO A N 1
ATOM 1314 C CA . PRO A 1 170 ? -24.652 -18.487 -20.624 1.00 31.70 170 PRO A CA 1
ATOM 1315 C C . PRO A 1 170 ? -26.089 -19.036 -20.524 1.00 31.70 170 PRO A C 1
ATOM 1317 O O . PRO A 1 170 ? -27.059 -18.282 -20.483 1.00 31.70 170 PRO A O 1
ATOM 1320 N N . THR A 1 171 ? -26.210 -20.366 -20.446 1.00 26.84 171 THR A N 1
ATOM 1321 C CA . THR A 1 171 ? -27.477 -21.113 -20.354 1.00 26.84 171 THR A CA 1
ATOM 1322 C C . THR A 1 171 ? -27.774 -21.576 -18.921 1.00 26.84 171 THR A C 1
ATOM 1324 O O . THR A 1 171 ? -26.917 -22.130 -18.238 1.00 26.84 171 THR A O 1
ATOM 1327 N N . GLU A 1 172 ? -29.021 -21.349 -18.514 1.00 27.88 172 GLU A N 1
ATOM 1328 C CA . GLU A 1 172 ? -29.709 -21.701 -17.266 1.00 27.88 172 GLU A CA 1
ATOM 1329 C C . GLU A 1 172 ? -30.166 -23.177 -17.258 1.00 27.88 172 GLU A C 1
ATOM 1331 O O . GLU A 1 172 ? -30.688 -23.650 -18.270 1.00 27.88 172 GLU A O 1
ATOM 1336 N N . VAL A 1 173 ? -30.068 -23.893 -16.125 1.00 30.42 173 VAL A N 1
ATOM 1337 C CA . VAL A 1 173 ? -30.831 -25.139 -15.883 1.00 30.42 173 VAL A CA 1
ATOM 1338 C C . VAL A 1 173 ? -31.324 -25.205 -14.430 1.00 30.42 173 VAL A C 1
ATOM 1340 O O . VAL A 1 173 ? -30.631 -24.818 -13.494 1.00 30.42 173 VAL A O 1
ATOM 1343 N N . LYS A 1 174 ? -32.564 -25.688 -14.322 1.00 29.02 174 LYS A N 1
ATOM 1344 C CA . LYS A 1 174 ? -33.544 -25.657 -13.234 1.00 29.02 174 LYS A CA 1
ATOM 1345 C C . LYS A 1 174 ? -33.297 -26.561 -12.016 1.00 29.02 174 LYS A C 1
ATOM 1347 O O . LYS A 1 174 ? -32.761 -27.659 -12.109 1.00 29.02 174 LYS A O 1
ATOM 1352 N N . GLU A 1 175 ? -33.885 -26.062 -10.934 1.00 27.78 175 GLU A N 1
ATOM 1353 C CA . GLU A 1 175 ? -34.494 -26.646 -9.730 1.00 27.78 175 GLU A CA 1
ATOM 1354 C C . GLU A 1 175 ? -35.280 -27.970 -9.902 1.00 27.78 175 GLU A C 1
ATOM 1356 O O . GLU A 1 175 ? -36.079 -28.093 -10.830 1.00 27.78 175 GLU A O 1
ATOM 1361 N N . VAL A 1 176 ? -35.134 -28.902 -8.940 1.00 29.19 176 VAL A N 1
ATOM 1362 C CA . VAL A 1 176 ? -36.167 -29.879 -8.518 1.00 29.19 176 VAL A CA 1
ATOM 1363 C C . VAL A 1 176 ? -36.041 -30.146 -7.007 1.00 29.19 176 VAL A C 1
ATOM 1365 O O . VAL A 1 176 ? -34.955 -30.410 -6.496 1.00 29.19 176 VAL A O 1
ATOM 1368 N N . ALA A 1 177 ? -37.182 -30.069 -6.323 1.00 28.58 177 ALA A N 1
ATOM 1369 C CA . ALA A 1 177 ? -37.421 -30.342 -4.908 1.00 28.58 177 ALA A CA 1
ATOM 1370 C C . ALA A 1 177 ? -37.412 -31.844 -4.550 1.00 28.58 177 ALA A C 1
ATOM 1372 O O . ALA A 1 177 ? -37.788 -32.659 -5.384 1.00 28.58 177 ALA A O 1
ATOM 1373 N N . GLN A 1 178 ? -37.122 -32.196 -3.288 1.00 30.06 178 GLN A N 1
ATOM 1374 C CA . GLN A 1 178 ? -38.090 -32.875 -2.406 1.00 30.06 178 GLN A CA 1
ATOM 1375 C C . GLN A 1 178 ? -37.547 -33.140 -0.992 1.00 30.06 178 GLN A C 1
ATOM 1377 O O . GLN A 1 178 ? -36.398 -33.507 -0.769 1.00 30.06 178 GLN A O 1
ATOM 1382 N N . GLU A 1 179 ? -38.468 -32.924 -0.065 1.00 26.11 179 GLU A N 1
ATOM 1383 C CA . GLU A 1 179 ? -38.484 -33.101 1.380 1.00 26.11 179 GLU A CA 1
ATOM 1384 C C . GLU A 1 179 ? -38.682 -34.586 1.742 1.00 26.11 179 GLU A C 1
ATOM 1386 O O . GLU A 1 179 ? -39.493 -35.259 1.107 1.00 26.11 179 GLU A O 1
ATOM 1391 N N . ASN A 1 180 ? -38.005 -35.095 2.778 1.00 28.12 180 ASN A N 1
ATOM 1392 C CA . ASN A 1 180 ? -38.613 -36.107 3.644 1.00 28.12 180 ASN A CA 1
ATOM 1393 C C . ASN A 1 180 ? -38.000 -36.083 5.051 1.00 28.12 180 ASN A C 1
ATOM 1395 O O . ASN A 1 180 ? -36.782 -36.064 5.230 1.00 28.12 180 ASN A O 1
ATOM 1399 N N . VAL A 1 181 ? -38.898 -36.065 6.028 1.00 31.47 181 VAL A N 1
ATOM 1400 C CA . VAL A 1 181 ? -38.685 -35.991 7.470 1.00 31.47 181 VAL A CA 1
ATOM 1401 C C . VAL A 1 181 ? -38.780 -37.414 8.005 1.00 31.47 181 VAL A C 1
ATOM 1403 O O . VAL A 1 181 ? -39.783 -38.078 7.763 1.00 31.47 181 VAL A O 1
ATOM 1406 N N . GLU A 1 182 ? -37.784 -37.884 8.756 1.00 30.80 182 GLU A N 1
ATOM 1407 C CA . GLU A 1 182 ? -37.889 -39.166 9.458 1.00 30.80 182 GLU A CA 1
ATOM 1408 C C . GLU A 1 182 ? -37.522 -38.995 10.936 1.00 30.80 182 GLU A C 1
ATOM 1410 O O . GLU A 1 182 ? -36.383 -38.732 11.325 1.00 30.80 182 GLU A O 1
ATOM 1415 N N . SER A 1 183 ? -38.569 -39.069 11.753 1.00 29.17 183 SER A N 1
ATOM 1416 C CA . SER A 1 183 ? -38.591 -39.071 13.210 1.00 29.17 183 SER A CA 1
ATOM 1417 C C . SER A 1 183 ? -38.181 -40.441 13.754 1.00 29.17 183 SER A C 1
ATOM 1419 O O . SER A 1 183 ? -38.804 -41.444 13.412 1.00 29.17 183 SER A O 1
ATOM 1421 N N . VAL A 1 184 ? -37.195 -40.484 14.654 1.00 34.88 184 VAL A N 1
ATOM 1422 C CA . VAL A 1 184 ? -36.836 -41.697 15.407 1.00 34.88 184 VAL A CA 1
ATOM 1423 C C . VAL A 1 184 ? -37.345 -41.570 16.843 1.00 34.88 184 VAL A C 1
ATOM 1425 O O . VAL A 1 184 ? -36.793 -40.827 17.653 1.00 34.88 184 VAL A O 1
ATOM 1428 N N . GLU A 1 185 ? -38.407 -42.316 17.149 1.00 29.86 185 GLU A N 1
ATOM 1429 C CA . GLU A 1 185 ? -38.889 -42.603 18.503 1.00 29.86 185 GLU A CA 1
ATOM 1430 C C . GLU A 1 185 ? -37.952 -43.603 19.201 1.00 29.86 185 GLU A C 1
ATOM 1432 O O . GLU A 1 185 ? -37.753 -44.726 18.733 1.00 29.86 185 GLU A O 1
ATOM 1437 N N . GLN A 1 186 ? -37.399 -43.221 20.355 1.00 34.41 186 GLN A N 1
ATOM 1438 C CA . GLN A 1 186 ? -36.716 -44.146 21.261 1.00 34.41 186 GLN A CA 1
ATOM 1439 C C . GLN A 1 186 ? -37.713 -44.751 22.255 1.00 34.41 186 GLN A C 1
ATOM 1441 O O . GLN A 1 186 ? -38.280 -44.062 23.102 1.00 34.41 186 GLN A O 1
ATOM 1446 N N . LYS A 1 187 ? -37.885 -46.071 22.146 1.00 32.91 187 LYS A N 1
ATOM 1447 C CA . LYS A 1 187 ? -38.563 -46.942 23.112 1.00 32.91 187 LYS A CA 1
ATOM 1448 C C . LYS A 1 187 ? -37.769 -47.016 24.419 1.00 32.91 187 LYS A C 1
ATOM 1450 O O . LYS A 1 187 ? -36.572 -47.291 24.396 1.00 32.91 187 LYS A O 1
ATOM 1455 N N . THR A 1 188 ? -38.450 -46.858 25.549 1.00 31.77 188 THR A N 1
ATOM 1456 C CA . THR A 1 188 ? -37.966 -47.275 26.869 1.00 31.77 188 THR A CA 1
ATOM 1457 C C . THR A 1 188 ? -38.604 -48.613 27.242 1.00 31.77 188 THR A C 1
ATOM 1459 O O . THR A 1 188 ? -39.806 -48.699 27.478 1.00 31.77 188 THR A O 1
ATOM 1462 N N . ASP A 1 189 ? -37.787 -49.666 27.304 1.00 33.19 189 ASP A N 1
ATOM 1463 C CA . ASP A 1 189 ? -38.148 -50.937 27.933 1.00 33.19 189 ASP A CA 1
ATOM 1464 C C . ASP A 1 189 ? -37.997 -50.808 29.458 1.00 33.19 189 ASP A C 1
ATOM 1466 O O . ASP A 1 189 ? -36.920 -50.491 29.965 1.00 33.19 189 ASP A O 1
ATOM 1470 N N . ILE A 1 190 ? -39.070 -51.078 30.207 1.00 39.16 190 ILE A N 1
ATOM 1471 C CA . ILE A 1 190 ? -39.024 -51.296 31.659 1.00 39.16 190 ILE A CA 1
ATOM 1472 C C . ILE A 1 190 ? -39.705 -52.633 31.950 1.00 39.16 190 ILE A C 1
ATOM 1474 O O . ILE A 1 190 ? -40.924 -52.746 31.845 1.00 39.16 190 ILE A O 1
ATOM 1478 N N . ALA A 1 191 ? -38.931 -53.633 32.376 1.00 36.66 191 ALA A N 1
ATOM 1479 C CA . ALA A 1 191 ? -39.459 -54.811 33.058 1.00 36.66 191 ALA A CA 1
ATOM 1480 C C . ALA A 1 191 ? -38.406 -55.422 33.997 1.00 36.66 191 ALA A C 1
ATOM 1482 O O . ALA A 1 191 ? -37.372 -55.917 33.557 1.00 36.66 191 ALA A O 1
ATOM 1483 N N . GLY A 1 192 ? -38.697 -55.416 35.301 1.00 37.56 192 GLY A N 1
ATOM 1484 C CA . GLY A 1 192 ? -37.933 -56.139 36.319 1.00 37.56 192 GLY A CA 1
ATOM 1485 C C . GLY A 1 192 ? -38.334 -55.733 37.739 1.00 37.56 192 GLY A C 1
ATOM 1486 O O . GLY A 1 192 ? -37.889 -54.702 38.226 1.00 37.56 192 GLY A O 1
ATOM 1487 N N . ASN A 1 193 ? -39.200 -56.534 38.371 1.00 52.19 193 ASN A N 1
ATOM 1488 C CA . ASN A 1 193 ? -39.777 -56.390 39.718 1.00 52.19 193 ASN A CA 1
ATOM 1489 C C . ASN A 1 193 ? -38.910 -55.635 40.747 1.00 52.19 193 ASN A C 1
ATOM 1491 O O . ASN A 1 193 ? -38.017 -56.218 41.359 1.00 52.19 193 ASN A O 1
ATOM 1495 N N . MET A 1 194 ? -39.265 -54.379 41.028 1.00 49.25 194 MET A N 1
ATOM 1496 C CA . MET A 1 194 ? -38.823 -53.664 42.226 1.00 49.25 194 MET A CA 1
ATOM 1497 C C . MET A 1 194 ? -39.947 -53.630 43.258 1.00 49.25 194 MET A C 1
ATOM 1499 O O . MET A 1 194 ? -41.079 -53.259 42.944 1.00 49.25 194 MET A O 1
ATOM 1503 N N . THR A 1 195 ? -39.653 -54.012 44.502 1.00 68.56 195 THR A N 1
ATOM 1504 C CA . THR A 1 195 ? -40.602 -53.864 45.617 1.00 68.56 195 THR A CA 1
ATOM 1505 C C . THR A 1 195 ? -40.958 -52.386 45.815 1.00 68.56 195 THR A C 1
ATOM 1507 O O . THR A 1 195 ? -40.155 -51.504 45.511 1.00 68.56 195 THR A O 1
ATOM 1510 N N . LYS A 1 196 ? -42.162 -52.080 46.330 1.00 66.06 196 LYS A N 1
ATOM 1511 C CA . LYS A 1 196 ? -42.647 -50.693 46.542 1.00 66.06 196 LYS A CA 1
ATOM 1512 C C . LYS A 1 196 ? -41.618 -49.790 47.239 1.00 66.06 196 LYS A C 1
ATOM 1514 O O . LYS A 1 196 ? -41.502 -48.616 46.904 1.00 66.06 196 LYS A O 1
ATOM 1519 N N . GLU A 1 197 ? -40.844 -50.350 48.165 1.00 69.62 197 GLU A N 1
ATOM 1520 C CA . GLU A 1 197 ? -39.771 -49.651 48.880 1.00 69.62 197 GLU A CA 1
ATOM 1521 C C . GLU A 1 197 ? -38.542 -49.357 48.002 1.00 69.62 197 GLU A C 1
ATOM 1523 O O . GLU A 1 197 ? -37.928 -48.301 48.139 1.00 69.62 197 GLU A O 1
ATOM 1528 N N . GLN A 1 198 ? -38.189 -50.247 47.070 1.00 70.00 198 GLN A N 1
ATOM 1529 C CA . GLN A 1 198 ? -37.115 -50.022 46.096 1.00 70.00 198 GLN A CA 1
ATOM 1530 C C . GLN A 1 198 ? -37.529 -49.005 45.024 1.00 70.00 198 GLN A C 1
ATOM 1532 O O . GLN A 1 198 ? -36.738 -48.133 44.678 1.00 70.00 198 GLN A O 1
ATOM 1537 N N . MET A 1 199 ? -38.790 -49.035 44.580 1.00 68.56 199 MET A N 1
ATOM 1538 C CA . MET A 1 199 ? -39.341 -48.022 43.673 1.00 68.56 199 MET A CA 1
ATOM 1539 C C . MET A 1 199 ? -39.370 -46.634 44.331 1.00 68.56 199 MET A C 1
ATOM 1541 O O . MET A 1 199 ? -38.973 -45.652 43.711 1.00 68.56 199 MET A O 1
ATOM 1545 N N . MET A 1 200 ? -39.761 -46.546 45.607 1.00 74.19 200 MET A N 1
ATOM 1546 C CA . MET A 1 200 ? -39.725 -45.285 46.355 1.00 74.19 200 MET A CA 1
ATOM 1547 C C . MET A 1 200 ? -38.292 -44.758 46.530 1.00 74.19 200 MET A C 1
ATOM 1549 O O . MET A 1 200 ? -38.072 -43.560 46.379 1.00 74.19 200 MET A O 1
ATOM 1553 N N . LYS A 1 201 ? -37.302 -45.632 46.772 1.00 78.12 201 LYS A N 1
ATOM 1554 C CA . LYS A 1 201 ? -35.883 -45.233 46.818 1.00 78.12 201 LYS A CA 1
ATOM 1555 C C . LYS A 1 201 ? -35.377 -44.695 45.478 1.00 78.12 201 LYS A C 1
ATOM 1557 O O . LYS A 1 201 ? -34.730 -43.655 45.484 1.00 78.12 201 LYS A O 1
ATOM 1562 N N . ILE A 1 202 ? -35.723 -45.328 44.353 1.00 79.31 202 ILE A N 1
ATOM 1563 C CA . ILE A 1 202 ? -35.358 -44.823 43.018 1.00 79.31 202 ILE A CA 1
ATOM 1564 C C . ILE A 1 202 ? -36.001 -43.466 42.737 1.00 79.31 202 ILE A C 1
ATOM 1566 O O . ILE A 1 202 ? -35.336 -42.588 42.201 1.00 79.31 202 ILE A O 1
ATOM 1570 N N . ILE A 1 203 ? -37.266 -43.262 43.115 1.00 80.31 203 ILE A N 1
ATOM 1571 C CA . ILE A 1 203 ? -37.942 -41.970 42.918 1.00 80.31 203 ILE A CA 1
ATOM 1572 C C . ILE A 1 203 ? -37.258 -40.873 43.744 1.00 80.31 203 ILE A C 1
ATOM 1574 O O . ILE A 1 203 ? -37.011 -39.788 43.224 1.00 80.31 203 ILE A O 1
ATOM 1578 N N . ILE A 1 204 ? -36.898 -41.160 45.000 1.00 83.00 204 ILE A N 1
ATOM 1579 C CA . ILE A 1 204 ? -36.163 -40.218 45.858 1.00 83.00 204 ILE A CA 1
ATOM 1580 C C . ILE A 1 204 ? -34.773 -39.927 45.275 1.00 83.00 204 ILE A C 1
ATOM 1582 O O . ILE A 1 204 ? -34.333 -38.780 45.269 1.00 83.00 204 ILE A O 1
ATOM 1586 N N . GLU A 1 205 ? -34.081 -40.939 44.753 1.00 83.31 205 GLU A N 1
ATOM 1587 C CA . GLU A 1 205 ? -32.757 -40.787 44.146 1.00 83.31 205 GLU A CA 1
ATOM 1588 C C . GLU A 1 205 ? -32.807 -40.017 42.816 1.00 83.31 205 GLU A C 1
ATOM 1590 O O . GLU A 1 205 ? -31.955 -39.164 42.573 1.00 83.31 205 GLU A O 1
ATOM 1595 N N . GLN A 1 206 ? -33.845 -40.225 41.998 1.00 79.94 206 GLN A N 1
ATOM 1596 C CA . GLN A 1 206 ? -34.114 -39.444 40.787 1.00 79.94 206 GLN A CA 1
ATOM 1597 C C . GLN A 1 206 ? -34.497 -37.995 41.103 1.00 79.94 206 GLN A C 1
ATOM 1599 O O . GLN A 1 206 ? -34.028 -37.080 40.434 1.00 79.94 206 GLN A O 1
ATOM 1604 N N . GLN A 1 207 ? -35.314 -37.756 42.133 1.00 79.19 207 GLN A N 1
ATOM 1605 C CA . GLN A 1 207 ? -35.634 -36.396 42.577 1.00 79.19 207 GLN A CA 1
ATOM 1606 C C . GLN A 1 207 ? -34.386 -35.680 43.094 1.00 79.19 207 GLN A C 1
ATOM 1608 O O . GLN A 1 207 ? -34.134 -34.539 42.716 1.00 79.19 207 GLN A O 1
ATOM 1613 N N . LYS A 1 208 ? -33.550 -36.374 43.873 1.00 84.62 208 LYS A N 1
ATOM 1614 C CA . LYS A 1 208 ? -32.294 -35.824 44.385 1.00 84.62 208 LYS A CA 1
ATOM 1615 C C . LYS A 1 208 ? -31.285 -35.541 43.267 1.00 84.62 208 LYS A C 1
ATOM 1617 O O . LYS A 1 208 ? -30.632 -34.503 43.299 1.00 84.62 208 LYS A O 1
ATOM 1622 N N . SER A 1 209 ? -31.160 -36.415 42.268 1.00 76.19 209 SER A N 1
ATOM 1623 C CA . SER A 1 209 ? -30.260 -36.188 41.127 1.00 76.19 209 SER A CA 1
ATOM 1624 C C . SER A 1 209 ? -30.763 -35.081 40.196 1.00 76.19 209 SER A C 1
ATOM 1626 O O . SER A 1 209 ? -29.956 -34.294 39.706 1.00 76.19 209 SER A O 1
ATOM 1628 N N . LEU A 1 210 ? -32.082 -34.940 40.021 1.00 81.69 210 LEU A N 1
ATOM 1629 C CA . LEU A 1 210 ? -32.693 -33.819 39.303 1.00 81.69 210 LEU A CA 1
ATOM 1630 C C . LEU A 1 210 ? -32.501 -32.487 40.032 1.00 81.69 210 LEU A C 1
ATOM 1632 O O . LEU A 1 210 ? -32.241 -31.479 39.381 1.00 81.69 210 LEU A O 1
ATOM 1636 N N . GLU A 1 211 ? -32.618 -32.458 41.359 1.00 77.56 211 GLU A N 1
ATOM 1637 C CA . GLU A 1 211 ? -32.354 -31.251 42.147 1.00 77.56 211 GLU A CA 1
ATOM 1638 C C . GLU A 1 211 ? -30.885 -30.840 42.070 1.00 77.56 211 GLU A C 1
ATOM 1640 O O . GLU A 1 211 ? -30.608 -29.673 41.811 1.00 77.56 211 GLU A O 1
ATOM 1645 N N . VAL A 1 212 ? -29.954 -31.792 42.201 1.00 82.06 212 VAL A N 1
ATOM 1646 C CA . VAL A 1 212 ? -28.515 -31.530 42.041 1.00 82.06 212 VAL A CA 1
ATOM 1647 C C . VAL A 1 212 ? -28.193 -31.065 40.620 1.00 82.06 212 VAL A C 1
ATOM 1649 O O . VAL A 1 212 ? -27.477 -30.088 40.452 1.00 82.06 212 VAL A O 1
ATOM 1652 N N . SER A 1 213 ? -28.766 -31.697 39.592 1.00 76.12 213 SER A N 1
ATOM 1653 C CA . SER A 1 213 ? -28.556 -31.274 38.203 1.00 76.12 213 SER A CA 1
ATOM 1654 C C . SER A 1 213 ? -29.134 -29.886 37.921 1.00 76.12 213 SER A C 1
ATOM 1656 O O . SER A 1 213 ? -28.559 -29.136 37.136 1.00 76.12 213 SER A O 1
ATOM 1658 N N . LYS A 1 214 ? -30.271 -29.527 38.531 1.00 79.75 214 LYS A N 1
ATOM 1659 C CA . LYS A 1 214 ? -30.860 -28.188 38.399 1.00 79.75 214 LYS A CA 1
ATOM 1660 C C . LYS A 1 214 ? -30.032 -27.138 39.128 1.00 79.75 214 LYS A C 1
ATOM 1662 O O . LYS A 1 214 ? -29.883 -26.035 38.614 1.00 79.75 214 LYS A O 1
ATOM 1667 N N . THR A 1 215 ? -29.495 -27.449 40.307 1.00 81.94 215 THR A N 1
ATOM 1668 C CA . THR A 1 215 ? -28.639 -26.507 41.037 1.00 81.94 215 THR A CA 1
ATOM 1669 C C . THR A 1 215 ? -27.301 -26.301 40.338 1.00 81.94 215 THR A C 1
ATOM 1671 O O . THR A 1 215 ? -26.888 -25.151 40.226 1.00 81.94 215 THR A O 1
ATOM 1674 N N . THR A 1 216 ? -26.677 -27.349 39.785 1.00 81.31 216 THR A N 1
ATOM 1675 C CA . THR A 1 216 ? -25.441 -27.211 38.992 1.00 81.31 216 THR A CA 1
ATOM 1676 C C . THR A 1 216 ? -25.672 -26.473 37.674 1.00 81.31 216 THR A C 1
ATOM 1678 O O . THR A 1 216 ? -24.901 -25.585 37.329 1.00 81.31 216 THR A O 1
ATOM 1681 N N . GLN A 1 217 ? -26.769 -26.747 36.957 1.00 80.44 217 GLN A N 1
ATOM 1682 C CA . GLN A 1 217 ? -27.112 -25.980 35.750 1.00 80.44 217 GLN A CA 1
ATOM 1683 C C . GLN A 1 217 ? -27.385 -24.504 36.059 1.00 80.44 217 GLN A C 1
ATOM 1685 O O . GLN A 1 217 ? -26.978 -23.625 35.302 1.00 80.44 217 GLN A O 1
ATOM 1690 N N . ASN A 1 218 ? -28.051 -24.214 37.180 1.00 84.50 218 ASN A N 1
ATOM 1691 C CA . ASN A 1 218 ? -28.278 -22.838 37.610 1.00 84.50 218 ASN A CA 1
ATOM 1692 C C . ASN A 1 218 ? -26.967 -22.138 37.994 1.00 84.50 218 ASN A C 1
ATOM 1694 O O . ASN A 1 218 ? -26.805 -20.970 37.651 1.00 84.50 218 ASN A O 1
ATOM 1698 N N . SER A 1 219 ? -26.022 -22.825 38.651 1.00 87.12 219 SER A N 1
ATOM 1699 C CA . SER A 1 219 ? -24.710 -22.238 38.958 1.00 87.12 219 SER A CA 1
ATOM 1700 C C . SER A 1 219 ? -23.876 -21.993 37.700 1.00 87.12 219 SER A C 1
ATOM 1702 O O . SER A 1 219 ? -23.309 -20.916 37.560 1.00 87.12 219 SER A O 1
ATOM 1704 N N . GLU A 1 220 ? -23.862 -22.928 36.746 1.00 84.50 220 GLU A N 1
ATOM 1705 C CA . GLU A 1 220 ? -23.166 -22.761 35.460 1.00 84.50 220 GLU A CA 1
ATOM 1706 C C . GLU A 1 220 ? -23.750 -21.601 34.635 1.00 84.50 220 GLU A C 1
ATOM 1708 O O . GLU A 1 220 ? -23.013 -20.822 34.029 1.00 84.50 220 GLU A O 1
ATOM 1713 N N . LEU A 1 221 ? -25.078 -21.433 34.633 1.00 84.75 221 LEU A N 1
ATOM 1714 C CA . LEU A 1 221 ? -25.734 -20.291 33.988 1.00 84.75 221 LEU A CA 1
ATOM 1715 C C . LEU A 1 221 ? -25.366 -18.957 34.647 1.00 84.75 221 LEU A C 1
ATOM 1717 O O . LEU A 1 221 ? -25.201 -17.956 33.944 1.00 84.75 221 LEU A O 1
ATOM 1721 N N . GLU A 1 222 ? -25.238 -18.934 35.972 1.00 88.88 222 GLU A N 1
ATOM 1722 C CA . GLU A 1 222 ? -24.837 -17.744 36.722 1.00 88.88 222 GLU A CA 1
ATOM 1723 C C . GLU A 1 222 ? -23.369 -17.380 36.437 1.00 88.88 222 GLU A C 1
ATOM 1725 O O . GLU A 1 222 ? -23.066 -16.220 36.155 1.00 88.88 222 GLU A O 1
ATOM 1730 N N . GLU A 1 223 ? -22.470 -18.368 36.392 1.00 88.56 223 GLU A N 1
ATOM 1731 C CA . GLU A 1 223 ? -21.067 -18.183 35.996 1.00 88.56 223 GLU A CA 1
ATOM 1732 C C . GLU A 1 223 ? -20.940 -17.695 34.546 1.00 88.56 223 GLU A C 1
ATOM 1734 O O . GLU A 1 223 ? -20.191 -16.757 34.270 1.00 88.56 223 GLU A O 1
ATOM 1739 N N . LEU A 1 224 ? -21.721 -18.248 33.610 1.00 86.31 224 LEU A N 1
ATOM 1740 C CA . LEU A 1 224 ? -21.748 -17.782 32.219 1.00 86.31 224 LEU A CA 1
ATOM 1741 C C . LEU A 1 224 ? -22.258 -16.341 32.094 1.00 86.31 224 LEU A C 1
ATOM 1743 O O . LEU A 1 224 ? -21.775 -15.593 31.240 1.00 86.31 224 LEU A O 1
ATOM 1747 N N . ARG A 1 225 ? -23.223 -15.930 32.924 1.00 89.50 225 ARG A N 1
ATOM 1748 C CA . ARG A 1 225 ? -23.687 -14.534 32.976 1.00 89.50 225 ARG A CA 1
ATOM 1749 C C . ARG A 1 225 ? -22.600 -13.609 33.502 1.00 89.50 225 ARG A C 1
ATOM 1751 O O . ARG A 1 225 ? -22.353 -12.578 32.880 1.00 89.50 225 ARG A O 1
ATOM 1758 N N . GLN A 1 226 ? -21.924 -13.994 34.581 1.00 92.75 226 GLN A N 1
ATOM 1759 C CA . GLN A 1 226 ? -20.812 -13.224 35.138 1.00 92.75 226 GLN A CA 1
ATOM 1760 C C . GLN A 1 226 ? -19.656 -13.105 34.139 1.00 92.75 226 GLN A C 1
ATOM 1762 O O . GLN A 1 226 ? -19.136 -12.011 33.934 1.00 92.75 226 GLN A O 1
ATOM 1767 N N . LEU A 1 227 ? -19.307 -14.191 33.443 1.00 90.62 227 LEU A N 1
ATOM 1768 C CA . LEU A 1 227 ? -18.258 -14.182 32.425 1.00 90.62 227 LEU A CA 1
ATOM 1769 C C . LEU A 1 227 ? -18.628 -13.280 31.239 1.00 90.62 227 LEU A C 1
ATOM 1771 O O . LEU A 1 227 ? -17.796 -12.507 30.771 1.00 90.62 227 LEU A O 1
ATOM 1775 N N . LYS A 1 228 ? -19.882 -13.330 30.766 1.00 92.25 228 LYS A N 1
ATOM 1776 C CA . LYS A 1 228 ? -20.370 -12.418 29.718 1.00 92.25 228 LYS A CA 1
ATOM 1777 C C . LYS A 1 228 ? -20.294 -10.958 30.160 1.00 92.25 228 LYS A C 1
ATOM 1779 O O . LYS A 1 228 ? -19.816 -10.128 29.392 1.00 92.25 228 LYS A O 1
ATOM 1784 N N . GLN A 1 229 ? -20.705 -10.662 31.390 1.00 94.50 229 GLN A N 1
ATOM 1785 C CA . GLN A 1 229 ? -20.665 -9.310 31.942 1.00 94.50 229 GLN A CA 1
ATOM 1786 C C . GLN A 1 229 ? -19.224 -8.800 32.102 1.00 94.50 229 GLN A C 1
ATOM 1788 O O . GLN A 1 229 ? -18.941 -7.640 31.806 1.00 94.50 229 GLN A O 1
ATOM 1793 N N . GLU A 1 230 ? -18.295 -9.666 32.508 1.00 91.88 230 GLU A N 1
ATOM 1794 C CA . GLU A 1 230 ? -16.874 -9.330 32.600 1.00 91.88 230 GLU A CA 1
ATOM 1795 C C . GLU A 1 230 ? -16.261 -9.078 31.215 1.00 91.88 230 GLU A C 1
ATOM 1797 O O . GLU A 1 230 ? -15.542 -8.098 31.038 1.00 91.88 230 GLU A O 1
ATOM 1802 N N . ILE A 1 231 ? -16.599 -9.894 30.209 1.00 90.69 231 ILE A N 1
ATOM 1803 C CA . ILE A 1 231 ? -16.161 -9.686 28.820 1.00 90.69 231 ILE A CA 1
ATOM 1804 C C . ILE A 1 231 ? -16.705 -8.362 28.268 1.00 90.69 231 ILE A C 1
ATOM 1806 O O . ILE A 1 231 ? -15.973 -7.626 27.607 1.00 90.69 231 ILE A O 1
ATOM 1810 N N . GLU A 1 232 ? -17.972 -8.033 28.525 1.00 92.50 232 GLU A N 1
ATOM 1811 C CA . GLU A 1 232 ? -18.558 -6.752 28.112 1.00 92.50 232 GLU A CA 1
ATOM 1812 C C . GLU A 1 232 ? -17.877 -5.566 28.798 1.00 92.50 232 GLU A C 1
ATOM 1814 O O . GLU A 1 232 ? -17.563 -4.572 28.140 1.00 92.50 232 GLU A O 1
ATOM 1819 N N . ARG A 1 233 ? -17.577 -5.684 30.097 1.00 93.31 233 ARG A N 1
ATOM 1820 C CA . ARG A 1 233 ? -16.844 -4.660 30.848 1.00 93.31 233 ARG A CA 1
ATOM 1821 C C . ARG A 1 233 ? -15.436 -4.453 30.294 1.00 93.31 233 ARG A C 1
ATOM 1823 O O . ARG A 1 233 ? -15.046 -3.313 30.054 1.00 93.31 233 ARG A O 1
ATOM 1830 N N . GLN A 1 234 ? -14.702 -5.536 30.047 1.00 88.94 234 GLN A N 1
ATOM 1831 C CA . GLN A 1 234 ? -13.356 -5.475 29.475 1.00 88.94 234 GLN A CA 1
ATOM 1832 C C . GLN A 1 234 ? -13.369 -4.828 28.088 1.00 88.94 234 GLN A C 1
ATOM 1834 O O . GLN A 1 234 ? -12.601 -3.900 27.844 1.00 88.94 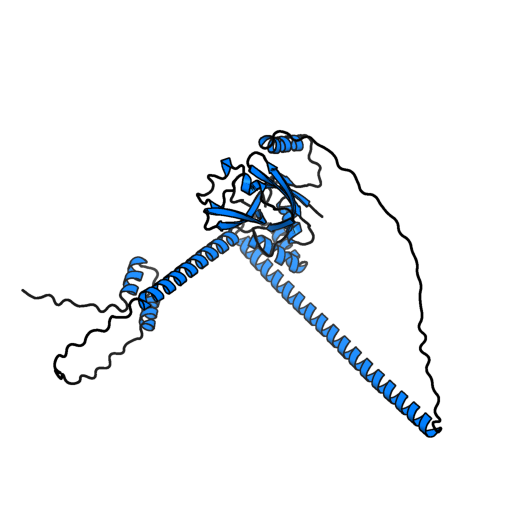234 GLN A O 1
ATOM 1839 N N . LYS A 1 235 ? -14.305 -5.222 27.215 1.00 89.00 235 LYS A N 1
ATOM 1840 C CA . LYS A 1 235 ? -14.473 -4.599 25.892 1.00 89.00 235 LYS A CA 1
ATOM 1841 C C . LYS A 1 235 ? -14.793 -3.106 25.985 1.00 89.00 235 LYS A C 1
ATOM 1843 O O . LYS A 1 235 ? -14.265 -2.31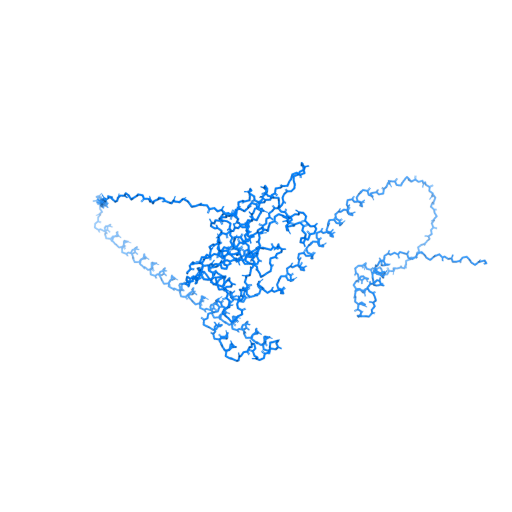9 25.205 1.00 89.00 235 LYS A O 1
ATOM 1848 N N . ALA A 1 236 ? -15.631 -2.697 26.938 1.00 89.44 236 ALA A N 1
ATOM 1849 C CA . ALA A 1 236 ? -15.956 -1.288 27.143 1.00 89.44 236 ALA A CA 1
ATOM 1850 C C . ALA A 1 236 ? -14.750 -0.474 27.649 1.00 89.44 236 ALA A C 1
ATOM 1852 O O . ALA A 1 236 ? -14.558 0.667 27.229 1.00 89.44 236 ALA A O 1
ATOM 1853 N N . GLU A 1 237 ? -13.924 -1.043 28.531 1.00 89.69 237 GLU A N 1
ATOM 1854 C CA . GLU A 1 237 ? -12.686 -0.404 28.989 1.00 89.69 237 GLU A CA 1
ATOM 1855 C C . GLU A 1 237 ? -11.635 -0.295 27.881 1.00 89.69 237 GLU A C 1
ATOM 1857 O O . GLU A 1 237 ? -10.975 0.739 27.766 1.00 89.69 237 GLU A O 1
ATOM 1862 N N . GLU A 1 238 ? -11.475 -1.332 27.057 1.00 85.69 238 GLU A N 1
ATOM 1863 C CA . GLU A 1 238 ? -10.581 -1.297 25.897 1.00 85.69 238 GLU A CA 1
ATOM 1864 C C . GLU A 1 238 ? -11.013 -0.229 24.894 1.00 85.69 238 GLU A C 1
ATOM 1866 O O . GLU A 1 238 ? -10.185 0.584 24.484 1.00 85.69 238 GLU A O 1
ATOM 1871 N N . LEU A 1 239 ? -12.312 -0.152 24.590 1.00 83.50 239 LEU A N 1
ATOM 1872 C CA . LEU A 1 239 ? -12.864 0.855 23.687 1.00 83.50 239 LEU A CA 1
ATOM 1873 C C . LEU A 1 239 ? -12.670 2.281 24.223 1.00 83.50 239 LEU A C 1
ATOM 1875 O O . LEU A 1 239 ? -12.310 3.178 23.463 1.00 83.50 239 LEU A O 1
ATOM 1879 N N . LYS A 1 240 ? -12.825 2.501 25.536 1.00 85.81 240 LYS A N 1
ATOM 1880 C CA . LYS A 1 240 ? -12.511 3.799 26.163 1.00 85.81 240 LYS A CA 1
ATOM 1881 C C . LYS A 1 240 ? -11.031 4.148 26.061 1.00 85.81 240 LYS A C 1
ATOM 1883 O O . LYS A 1 240 ? -10.694 5.262 25.673 1.00 85.81 240 LYS A O 1
ATOM 1888 N N . LYS A 1 241 ? -10.138 3.200 26.362 1.00 86.75 241 LYS A N 1
ATOM 1889 C CA . LYS A 1 241 ? -8.688 3.410 26.223 1.00 86.75 241 LYS A CA 1
ATOM 1890 C C . LYS A 1 241 ? -8.307 3.713 24.777 1.00 86.75 241 LYS A C 1
ATOM 1892 O O . LYS A 1 241 ? -7.410 4.515 24.539 1.00 86.75 241 LYS A O 1
ATOM 1897 N N . GLU A 1 242 ? -8.952 3.067 23.812 1.00 83.00 242 GLU A N 1
ATOM 1898 C CA . GLU A 1 242 ? -8.733 3.325 22.391 1.00 83.00 242 GLU A CA 1
ATOM 1899 C C . GLU A 1 242 ? -9.228 4.717 21.980 1.00 83.00 242 GLU A C 1
ATOM 1901 O O . GLU A 1 242 ? -8.487 5.434 21.312 1.00 83.00 242 GLU A O 1
ATOM 1906 N N . GLN A 1 243 ? -10.402 5.146 22.455 1.00 82.69 243 GLN A N 1
ATOM 1907 C CA . GLN A 1 243 ? -10.916 6.508 22.258 1.00 82.69 243 GLN A CA 1
ATOM 1908 C C . GLN A 1 243 ? -10.009 7.580 22.874 1.00 82.69 243 GLN A C 1
ATOM 1910 O O . GLN A 1 243 ? -9.750 8.613 22.262 1.00 82.69 243 GLN A O 1
ATOM 1915 N N . GLU A 1 244 ? -9.493 7.352 24.080 1.00 86.25 244 GLU A N 1
ATOM 1916 C CA . GLU A 1 244 ? -8.561 8.28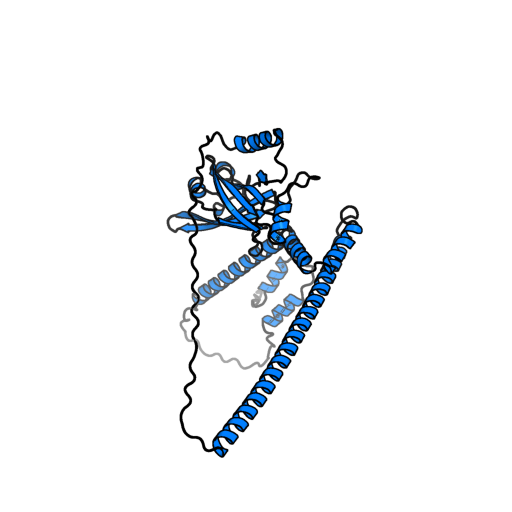2 24.723 1.00 86.25 244 GLU A CA 1
ATOM 1917 C C . GLU A 1 244 ? -7.246 8.378 23.943 1.00 86.25 244 GLU A C 1
ATOM 1919 O O . GLU A 1 244 ? -6.728 9.475 23.728 1.00 86.25 244 GLU A O 1
ATOM 1924 N N . LYS A 1 245 ? -6.722 7.241 23.464 1.00 85.88 245 LYS A N 1
ATOM 1925 C CA . LYS A 1 245 ? -5.518 7.198 22.624 1.00 85.88 245 LYS A CA 1
ATOM 1926 C C . LYS A 1 245 ? -5.732 7.896 21.283 1.00 85.88 245 LYS A C 1
ATOM 1928 O O . LYS A 1 245 ? -4.878 8.690 20.894 1.00 85.88 245 LYS A O 1
ATOM 1933 N N . SER A 1 246 ? -6.839 7.625 20.587 1.00 82.06 246 SER A N 1
ATOM 1934 C CA . SER A 1 246 ? -7.149 8.267 19.304 1.00 82.06 246 SER A CA 1
ATOM 1935 C C . SER A 1 246 ? -7.326 9.772 19.483 1.00 82.06 246 SER A C 1
ATOM 1937 O O . SER A 1 246 ? -6.773 10.542 18.702 1.00 82.06 246 SER A O 1
ATOM 1939 N N . HIS A 1 247 ? -8.013 10.207 20.543 1.00 83.38 247 HIS A N 1
ATOM 1940 C CA . HIS A 1 247 ? -8.206 11.618 20.853 1.00 83.38 247 HIS A CA 1
ATOM 1941 C C . HIS A 1 247 ? -6.886 12.316 21.193 1.00 83.38 247 HIS A C 1
ATOM 1943 O O . HIS A 1 247 ? -6.599 13.380 20.649 1.00 83.38 247 HIS A O 1
ATOM 1949 N N . ALA A 1 248 ? -6.054 11.717 22.048 1.00 87.06 248 ALA A N 1
ATOM 1950 C CA . ALA A 1 248 ? -4.744 12.267 22.391 1.00 87.06 248 ALA A CA 1
ATOM 1951 C C . ALA A 1 248 ? -3.827 12.362 21.160 1.00 87.06 248 ALA A C 1
ATOM 1953 O O . ALA A 1 248 ? -3.156 13.375 20.962 1.00 87.06 248 ALA A O 1
ATOM 1954 N N . MET A 1 249 ? -3.838 11.338 20.301 1.00 83.94 249 MET A N 1
ATOM 1955 C CA . MET A 1 249 ? -3.093 11.337 19.043 1.00 83.94 249 MET A CA 1
ATOM 1956 C C . MET A 1 249 ? -3.596 12.435 18.097 1.00 83.94 249 MET A C 1
ATOM 1958 O O . MET A 1 249 ? -2.791 13.214 17.591 1.00 83.94 249 MET A O 1
ATOM 1962 N N . ALA A 1 250 ? -4.913 12.546 17.907 1.00 83.69 250 ALA A N 1
ATOM 1963 C CA . ALA A 1 250 ? -5.535 13.587 17.091 1.00 83.69 250 ALA A CA 1
ATOM 1964 C C . ALA A 1 250 ? -5.178 14.986 17.594 1.00 83.69 250 ALA A C 1
ATOM 1966 O O . ALA A 1 250 ? -4.802 15.853 16.813 1.00 83.69 250 ALA A O 1
ATOM 1967 N N . GLN A 1 251 ? -5.252 15.196 18.908 1.00 85.38 251 GLN A N 1
ATOM 1968 C CA . GLN A 1 251 ? -4.940 16.470 19.537 1.00 85.38 251 GLN A CA 1
ATOM 1969 C C . GLN A 1 251 ? -3.462 16.837 19.374 1.00 85.38 251 GLN A C 1
ATOM 1971 O O . GLN A 1 251 ? -3.159 17.980 19.038 1.00 85.38 251 GLN A O 1
ATOM 1976 N N . SER A 1 252 ? -2.546 15.878 19.547 1.00 85.75 252 SER A N 1
ATOM 1977 C CA . SER A 1 252 ? -1.120 16.095 19.277 1.00 85.75 252 SER A CA 1
ATOM 1978 C C . SER A 1 252 ? -0.883 16.489 17.820 1.00 85.75 252 SER A C 1
ATOM 1980 O O . SER A 1 252 ? -0.171 17.449 17.556 1.00 85.75 252 SER A O 1
ATOM 1982 N N . LEU A 1 253 ? -1.521 15.795 16.876 1.00 80.75 253 LEU A N 1
ATOM 1983 C CA . LEU A 1 253 ? -1.362 16.065 15.448 1.00 80.75 253 LEU A CA 1
ATOM 1984 C C . LEU A 1 253 ? -1.940 17.413 15.037 1.00 80.75 253 LEU A C 1
ATOM 1986 O O . LEU A 1 253 ? -1.300 18.148 14.295 1.00 80.75 253 LEU A O 1
ATOM 1990 N N . VAL A 1 254 ? -3.126 17.763 15.533 1.00 82.69 254 VAL A N 1
ATOM 1991 C CA . VAL A 1 254 ? -3.733 19.074 15.287 1.00 82.69 254 VAL A CA 1
ATOM 1992 C C . VAL A 1 254 ? -2.838 20.185 15.833 1.00 82.69 254 VAL A C 1
ATOM 1994 O O . VAL A 1 254 ? -2.658 21.200 15.161 1.00 82.69 254 VAL A O 1
ATOM 1997 N N . ASN A 1 255 ? -2.229 19.988 17.005 1.00 82.62 255 ASN A N 1
ATOM 1998 C CA . ASN A 1 255 ? -1.274 20.939 17.564 1.00 82.62 255 ASN A CA 1
ATOM 1999 C C . ASN A 1 255 ? -0.018 21.056 16.687 1.00 82.62 255 ASN A C 1
ATOM 2001 O O . ASN A 1 255 ? 0.351 22.171 16.323 1.00 82.62 255 ASN A O 1
ATOM 2005 N N . ASP A 1 256 ? 0.587 19.939 16.283 1.00 82.69 256 ASP A N 1
ATOM 2006 C CA . ASP A 1 256 ? 1.773 19.931 15.419 1.00 82.69 256 ASP A CA 1
ATOM 2007 C C . ASP A 1 256 ? 1.488 20.575 14.053 1.00 82.69 256 ASP A C 1
ATOM 2009 O O . ASP A 1 256 ? 2.260 21.405 13.570 1.00 82.69 256 ASP A O 1
ATOM 2013 N N . TRP A 1 257 ? 0.344 20.260 13.442 1.00 78.88 257 TRP A N 1
ATOM 2014 C CA . TRP A 1 257 ? -0.101 20.863 12.186 1.00 78.88 257 TRP A CA 1
ATOM 2015 C C . TRP A 1 257 ? -0.410 22.346 12.332 1.00 78.88 257 TRP A C 1
ATOM 2017 O O . TRP A 1 257 ? -0.049 23.117 11.452 1.00 78.88 257 TRP A O 1
ATOM 2027 N N . SER A 1 258 ? -1.000 22.777 13.448 1.00 77.25 258 SER A N 1
ATOM 2028 C CA . SER A 1 258 ? -1.244 24.202 13.701 1.00 77.25 258 SER A CA 1
ATOM 2029 C C . SER A 1 258 ? 0.040 25.024 13.845 1.00 77.25 258 SER A C 1
ATOM 2031 O O . SER A 1 258 ? 0.010 26.233 13.637 1.00 77.25 258 SER A O 1
ATOM 2033 N N . GLN A 1 259 ? 1.157 24.379 14.199 1.00 79.31 259 GLN A N 1
ATOM 2034 C CA . GLN A 1 259 ? 2.472 25.014 14.272 1.00 79.31 259 GLN A CA 1
ATOM 2035 C C . GLN A 1 259 ? 3.203 25.013 12.923 1.00 79.31 259 GLN A C 1
ATOM 2037 O O . GLN A 1 259 ? 4.039 25.883 12.693 1.00 79.31 259 GLN A O 1
ATOM 2042 N N . GLN A 1 260 ? 2.930 24.031 12.055 1.00 75.62 260 GLN A N 1
ATOM 2043 C CA . GLN A 1 260 ? 3.669 23.817 10.804 1.00 75.62 260 GLN A CA 1
ATOM 2044 C C . GLN A 1 260 ? 2.951 24.316 9.545 1.00 75.62 260 GLN A C 1
ATOM 2046 O O . GLN A 1 260 ? 3.621 24.587 8.553 1.00 75.62 260 GLN A O 1
ATOM 2051 N N . LEU A 1 261 ? 1.619 24.389 9.553 1.00 73.25 261 LEU A N 1
ATOM 2052 C CA . LEU A 1 261 ? 0.805 24.778 8.402 1.00 73.25 261 LEU A CA 1
ATOM 2053 C C . LEU A 1 261 ? 0.269 26.202 8.570 1.00 73.25 261 LEU A C 1
ATOM 2055 O O . LEU A 1 261 ? -0.120 26.609 9.666 1.00 73.25 261 LEU A O 1
ATOM 2059 N N . ASP A 1 262 ? 0.192 26.939 7.464 1.00 73.88 262 ASP A N 1
ATOM 2060 C CA . ASP A 1 262 ? -0.400 28.275 7.441 1.00 73.88 262 ASP A CA 1
ATOM 2061 C C . ASP A 1 262 ? -1.913 28.212 7.710 1.00 73.88 262 ASP A C 1
ATOM 2063 O O . ASP A 1 262 ? -2.578 27.211 7.414 1.00 73.88 262 ASP A O 1
ATOM 2067 N N . LYS A 1 263 ? -2.478 29.303 8.250 1.00 64.94 263 LYS A N 1
ATOM 2068 C CA . LYS A 1 263 ? -3.898 29.391 8.657 1.00 64.94 263 LYS A CA 1
ATOM 2069 C C . LYS A 1 263 ? -4.891 29.127 7.518 1.00 64.94 263 LYS A C 1
ATOM 2071 O O . LYS A 1 263 ? -5.988 28.651 7.796 1.00 64.94 263 LYS A O 1
ATOM 2076 N N . ASP A 1 264 ? -4.501 29.377 6.270 1.00 66.56 264 ASP A N 1
ATOM 2077 C CA . ASP A 1 264 ? -5.333 29.107 5.088 1.00 66.56 264 ASP A CA 1
ATOM 2078 C C . ASP A 1 264 ? -5.452 27.606 4.775 1.00 66.56 264 ASP A C 1
ATOM 2080 O O . ASP A 1 264 ? -6.462 27.153 4.243 1.00 66.56 264 ASP A O 1
ATOM 2084 N N . SER A 1 265 ? -4.446 26.814 5.148 1.00 62.31 265 SER A N 1
ATOM 2085 C CA . SER A 1 265 ? -4.400 25.359 4.934 1.00 62.31 265 SER A CA 1
ATOM 2086 C C . SER A 1 265 ? -4.987 24.539 6.090 1.00 62.31 265 SER A C 1
ATOM 2088 O O . SER A 1 265 ? -5.234 23.346 5.924 1.00 62.31 265 SER A O 1
ATOM 2090 N N . MET A 1 266 ? -5.204 25.153 7.258 1.00 65.50 266 MET A N 1
ATOM 2091 C CA . MET A 1 266 ? -5.744 24.489 8.448 1.00 65.50 266 MET A CA 1
ATOM 2092 C C . MET A 1 266 ? -6.694 25.421 9.207 1.00 65.50 266 MET A C 1
ATOM 2094 O O . MET A 1 266 ? -6.342 26.054 10.209 1.00 65.50 266 MET A O 1
ATOM 2098 N N . SER A 1 267 ? -7.925 25.497 8.708 1.00 76.94 267 SER A N 1
ATOM 2099 C CA . SER A 1 267 ? -8.995 26.266 9.342 1.00 76.94 267 SER A CA 1
ATOM 2100 C C . SER A 1 267 ? -9.389 25.661 10.692 1.00 76.94 267 SER A C 1
ATOM 2102 O O . SER A 1 267 ? -9.319 24.447 10.902 1.00 76.94 267 SER A O 1
ATOM 2104 N N . ASP A 1 268 ? -9.877 26.490 11.614 1.00 76.94 268 ASP A N 1
ATOM 2105 C CA . ASP A 1 268 ? -10.343 26.006 12.919 1.00 76.94 268 ASP A CA 1
ATOM 2106 C C . ASP A 1 268 ? -11.527 25.026 12.795 1.00 76.94 268 ASP A C 1
ATOM 2108 O O . ASP A 1 268 ? -11.678 24.142 13.635 1.00 76.94 268 ASP A O 1
ATOM 2112 N N . ALA A 1 269 ? -12.296 25.102 11.702 1.00 79.88 269 ALA A N 1
ATOM 2113 C CA . ALA A 1 269 ? -13.348 24.140 11.374 1.00 79.88 269 ALA A CA 1
ATOM 2114 C C . ALA A 1 269 ? -12.801 22.743 11.018 1.00 79.88 269 ALA A C 1
ATOM 2116 O O . ALA A 1 269 ? -13.390 21.732 11.391 1.00 79.88 269 ALA A O 1
ATOM 2117 N N . GLN A 1 270 ? -11.659 22.657 10.331 1.00 77.94 270 GLN A N 1
ATOM 2118 C CA . GLN A 1 270 ? -11.017 21.368 10.038 1.00 77.94 270 GLN A CA 1
ATOM 2119 C C . GLN A 1 270 ? -10.431 20.743 11.309 1.00 77.94 270 GLN A C 1
ATOM 2121 O O . GLN A 1 270 ? -10.526 19.533 11.511 1.00 77.94 270 GLN A O 1
ATOM 2126 N N . LYS A 1 271 ? -9.887 21.567 12.215 1.00 78.19 271 LYS A N 1
ATOM 2127 C CA . LYS A 1 271 ? -9.377 21.108 13.518 1.00 78.19 271 LYS A CA 1
ATOM 2128 C C . LYS A 1 271 ? -10.483 20.500 14.375 1.00 78.19 271 LYS A C 1
ATOM 2130 O O . LYS A 1 271 ? -10.294 19.423 14.941 1.00 78.19 271 LYS A O 1
ATOM 2135 N N . THR A 1 272 ? -11.639 21.163 14.458 1.00 82.38 272 THR A N 1
ATOM 2136 C CA . THR A 1 272 ? -12.785 20.640 15.212 1.00 82.38 272 THR A CA 1
ATOM 2137 C C . THR A 1 272 ? -13.338 19.370 14.579 1.00 82.38 272 THR A C 1
ATOM 2139 O O . THR A 1 272 ? -13.611 18.426 15.311 1.00 82.38 272 THR A O 1
ATOM 2142 N N . GLN A 1 273 ? -13.405 19.287 13.247 1.00 82.06 273 GLN A N 1
ATOM 2143 C CA . GLN A 1 273 ? -13.819 18.064 12.552 1.00 82.06 273 GLN A CA 1
ATOM 2144 C C . GLN A 1 273 ? -12.892 16.877 12.834 1.00 82.06 273 GLN A C 1
ATOM 2146 O O . GLN A 1 273 ? -13.378 15.773 13.077 1.00 82.06 273 GLN A O 1
ATOM 2151 N N . ILE A 1 274 ? -11.570 17.074 12.848 1.00 78.94 274 ILE A N 1
ATOM 2152 C CA . ILE A 1 274 ? -10.613 15.998 13.161 1.00 78.94 274 ILE A CA 1
ATOM 2153 C C . ILE A 1 274 ? -10.791 15.515 14.605 1.00 78.94 274 ILE A C 1
ATOM 2155 O O . ILE A 1 274 ? -10.827 14.308 14.848 1.00 78.94 274 ILE A O 1
ATOM 2159 N N . LEU A 1 275 ? -10.949 16.437 15.559 1.00 83.12 275 LEU A N 1
ATOM 2160 C CA . LEU A 1 275 ? -11.176 16.092 16.967 1.00 83.12 275 LEU A CA 1
ATOM 2161 C C . LEU A 1 275 ? -12.527 15.400 17.183 1.00 83.12 275 LEU A C 1
ATOM 2163 O O . LEU A 1 275 ? -12.608 14.415 17.913 1.00 83.12 275 LEU A O 1
ATOM 2167 N N . GLU A 1 276 ? -13.581 15.864 16.517 1.00 84.69 276 GLU A N 1
ATOM 2168 C CA . GLU A 1 276 ? -14.905 15.243 16.569 1.00 84.69 276 GLU A CA 1
ATOM 2169 C C . GLU A 1 276 ? -14.886 13.836 15.955 1.00 84.69 276 GLU A C 1
ATOM 2171 O O . GLU A 1 276 ? -15.454 12.895 16.515 1.00 84.69 276 GLU A O 1
ATOM 2176 N N . THR A 1 277 ? -14.162 13.663 14.848 1.00 80.12 277 THR A N 1
ATOM 2177 C CA . THR A 1 277 ? -13.954 12.353 14.221 1.00 80.12 277 THR A CA 1
ATOM 2178 C C . THR A 1 277 ? -13.172 11.424 15.148 1.00 80.12 277 THR A C 1
ATOM 2180 O O . THR A 1 277 ? -13.527 10.256 15.265 1.00 80.12 277 THR A O 1
ATOM 2183 N N . ALA A 1 278 ? -12.178 11.930 15.885 1.00 81.94 278 ALA A N 1
ATOM 2184 C CA . ALA A 1 278 ? -11.432 11.140 16.868 1.00 81.94 278 ALA A CA 1
ATOM 2185 C C . ALA A 1 278 ? -12.322 10.577 17.987 1.00 81.94 278 ALA A C 1
ATOM 2187 O O . ALA A 1 278 ? -12.077 9.466 18.460 1.00 81.94 278 ALA A O 1
ATOM 2188 N N . GLN A 1 279 ? -13.348 11.335 18.394 1.00 79.31 279 GLN A N 1
ATOM 2189 C CA . GLN A 1 279 ? -14.309 10.928 19.423 1.00 79.31 279 GLN A CA 1
ATOM 2190 C C . GLN A 1 279 ? -15.348 9.937 18.888 1.00 79.31 279 GLN A C 1
ATOM 2192 O O . GLN A 1 279 ? -15.685 8.971 19.572 1.00 79.31 279 GLN A O 1
ATOM 2197 N N . LYS A 1 280 ? -15.862 10.166 17.673 1.00 83.94 280 LYS A N 1
ATOM 2198 C CA . LYS A 1 280 ? -16.939 9.352 17.084 1.00 83.94 280 LYS A CA 1
ATOM 2199 C C . LYS A 1 280 ? -16.435 8.077 16.404 1.00 83.94 280 LYS A C 1
ATOM 2201 O O . LYS A 1 280 ? -17.082 7.040 16.509 1.00 83.94 280 LYS A O 1
ATOM 2206 N N . HIS A 1 281 ? -15.284 8.149 15.740 1.00 81.56 281 HIS A N 1
ATOM 2207 C CA . HIS A 1 281 ? -14.722 7.091 14.895 1.00 81.56 281 HIS A CA 1
ATOM 2208 C C . HIS A 1 281 ? -13.220 6.885 15.184 1.00 81.56 281 HIS A C 1
ATOM 2210 O O . HIS A 1 281 ? -12.372 7.149 14.326 1.00 81.56 281 HIS A O 1
ATOM 2216 N N . PRO A 1 282 ? -12.854 6.395 16.387 1.00 79.12 282 PRO A N 1
ATOM 2217 C CA . PRO A 1 282 ? -11.456 6.265 16.809 1.00 79.12 282 PRO A CA 1
ATOM 2218 C C . PRO A 1 282 ? -10.641 5.329 15.903 1.00 79.12 282 PRO A C 1
ATOM 2220 O O . PRO A 1 282 ? -9.517 5.656 15.526 1.00 79.12 282 PRO A O 1
ATOM 2223 N N . HIS A 1 283 ? -11.224 4.199 15.499 1.00 80.06 283 HIS A N 1
ATOM 2224 C CA . HIS A 1 283 ? -10.559 3.210 14.650 1.00 80.06 283 HIS A CA 1
ATOM 2225 C C . HIS A 1 283 ? -10.321 3.734 13.224 1.00 80.06 283 HIS A C 1
ATOM 2227 O O . HIS A 1 283 ? -9.242 3.564 12.662 1.00 80.06 283 HIS A O 1
ATOM 2233 N N . GLU A 1 284 ? -11.312 4.403 12.627 1.00 79.19 284 GLU A N 1
ATOM 2234 C CA . GLU A 1 284 ? -11.188 4.968 11.274 1.00 79.19 284 GLU A CA 1
ATOM 2235 C C . GLU A 1 284 ? -10.140 6.081 11.229 1.00 79.19 284 GLU A C 1
ATOM 2237 O O . GLU A 1 284 ? -9.372 6.162 10.273 1.00 79.19 284 GLU A O 1
ATOM 2242 N N . LEU A 1 285 ? -10.054 6.897 12.285 1.00 81.31 285 LEU A N 1
ATOM 2243 C CA . LEU A 1 285 ? -9.014 7.911 12.390 1.00 81.31 285 LEU A CA 1
ATOM 2244 C C . LEU A 1 285 ? -7.618 7.282 12.450 1.00 81.31 285 LEU A C 1
ATOM 2246 O O . LEU A 1 285 ? -6.711 7.752 11.771 1.00 81.31 285 LEU A O 1
ATOM 2250 N N . ILE A 1 286 ? -7.425 6.226 13.242 1.00 80.00 286 ILE A N 1
ATOM 2251 C CA . ILE A 1 286 ? -6.127 5.544 13.319 1.00 80.00 286 ILE A CA 1
ATOM 2252 C C . ILE A 1 286 ? -5.739 4.971 11.950 1.00 80.00 286 ILE A C 1
ATOM 2254 O O . ILE A 1 286 ? -4.589 5.116 11.534 1.00 80.00 286 ILE A O 1
ATOM 2258 N N . GLU A 1 287 ? -6.685 4.377 11.220 1.00 77.75 287 GLU A N 1
ATOM 2259 C CA . GLU A 1 287 ? -6.445 3.890 9.857 1.00 77.75 287 GLU A CA 1
ATOM 2260 C C . GLU A 1 287 ? -6.132 5.031 8.879 1.00 77.75 287 GLU A C 1
ATOM 2262 O O . GLU A 1 287 ? -5.182 4.917 8.105 1.00 77.75 287 GLU A O 1
ATOM 2267 N N . LEU A 1 288 ? -6.838 6.165 8.954 1.00 80.25 288 LEU A N 1
ATOM 2268 C CA . LEU A 1 288 ? -6.511 7.368 8.179 1.00 80.25 288 LEU A CA 1
ATOM 2269 C C . LEU A 1 288 ? -5.085 7.838 8.449 1.00 80.25 288 LEU A C 1
ATOM 2271 O O . LEU A 1 288 ? -4.333 8.128 7.521 1.00 80.25 288 LEU A O 1
ATOM 2275 N N . LEU A 1 289 ? -4.699 7.901 9.720 1.00 78.62 289 LEU A N 1
ATOM 2276 C CA . LEU A 1 289 ? -3.367 8.331 10.124 1.00 78.62 289 LEU A CA 1
ATOM 2277 C C . LEU A 1 289 ? -2.298 7.334 9.688 1.00 78.62 289 LEU A C 1
ATOM 2279 O O . LEU A 1 289 ? -1.216 7.750 9.277 1.00 78.62 289 LEU A O 1
ATOM 2283 N N . ARG A 1 290 ? -2.600 6.033 9.712 1.00 79.50 290 ARG A N 1
ATOM 2284 C CA . ARG A 1 290 ? -1.716 5.001 9.165 1.00 79.50 290 ARG A CA 1
ATOM 2285 C C . ARG A 1 290 ? -1.518 5.202 7.666 1.00 79.50 290 ARG A C 1
ATOM 2287 O O . ARG A 1 290 ? -0.376 5.228 7.217 1.00 79.50 290 ARG A O 1
ATOM 2294 N N . VAL A 1 291 ? -2.599 5.395 6.912 1.00 77.88 291 VAL A N 1
ATOM 2295 C CA . VAL A 1 291 ? -2.548 5.675 5.470 1.00 77.88 291 VAL A CA 1
ATOM 2296 C C . VAL A 1 291 ? -1.729 6.935 5.197 1.00 77.88 291 VAL A C 1
ATOM 2298 O O . VAL A 1 291 ? -0.794 6.892 4.403 1.00 77.88 291 VAL A O 1
ATOM 2301 N N . ALA A 1 292 ? -2.012 8.030 5.903 1.00 78.50 292 ALA A N 1
ATOM 2302 C CA . ALA A 1 292 ? -1.305 9.297 5.748 1.00 78.50 292 ALA A CA 1
ATOM 2303 C C . ALA A 1 292 ? 0.186 9.179 6.095 1.00 78.50 292 ALA A C 1
ATOM 2305 O O . ALA A 1 292 ? 1.029 9.740 5.396 1.00 78.50 292 ALA A O 1
ATOM 2306 N N . HIS A 1 293 ? 0.527 8.434 7.150 1.00 76.69 293 HIS A N 1
ATOM 2307 C CA . HIS A 1 293 ? 1.913 8.169 7.510 1.00 76.69 293 HIS A CA 1
ATOM 2308 C C . HIS A 1 293 ? 2.611 7.369 6.410 1.00 76.69 293 HIS A C 1
ATOM 2310 O O . HIS A 1 293 ? 3.631 7.820 5.904 1.00 76.69 293 HIS A O 1
ATOM 2316 N N . CYS A 1 294 ? 2.057 6.226 5.998 1.00 71.31 294 CYS A N 1
ATOM 2317 C CA . CYS A 1 294 ? 2.648 5.366 4.970 1.00 71.31 294 CYS A CA 1
ATOM 2318 C C . CYS A 1 294 ? 2.786 6.063 3.612 1.00 71.31 294 CYS A C 1
ATOM 2320 O O . CYS A 1 294 ? 3.781 5.859 2.926 1.00 71.31 294 CYS A O 1
ATOM 2322 N N . ALA A 1 295 ? 1.826 6.911 3.249 1.00 69.38 295 ALA A N 1
ATOM 2323 C CA . ALA A 1 295 ? 1.850 7.645 1.992 1.00 69.38 295 ALA A CA 1
ATOM 2324 C C . ALA A 1 295 ? 2.696 8.936 2.050 1.00 69.38 295 ALA A C 1
ATOM 2326 O O . ALA A 1 295 ? 2.962 9.575 1.031 1.00 69.38 295 ALA A O 1
ATOM 2327 N N . SER A 1 296 ? 3.164 9.335 3.235 1.00 76.19 296 SER A N 1
ATOM 2328 C CA . SER A 1 296 ? 4.009 10.517 3.393 1.00 76.19 296 SER A CA 1
ATOM 2329 C C . SER A 1 296 ? 5.414 10.295 2.833 1.00 76.19 296 SER A C 1
ATOM 2331 O O . SER A 1 296 ? 6.066 9.282 3.101 1.00 76.19 296 SER A O 1
ATOM 2333 N N . LYS A 1 297 ? 5.957 11.323 2.163 1.00 71.44 297 LYS A N 1
ATOM 2334 C CA . LYS A 1 297 ? 7.358 11.353 1.700 1.00 71.44 297 LYS A CA 1
ATOM 2335 C C . LYS A 1 297 ? 8.347 11.058 2.837 1.00 71.44 297 LYS A C 1
ATOM 2337 O O . LYS A 1 297 ? 9.337 10.367 2.621 1.00 71.44 297 LYS A O 1
ATOM 2342 N N . LYS A 1 298 ? 8.040 11.488 4.068 1.00 74.56 298 LYS A N 1
ATOM 2343 C CA . LYS A 1 298 ? 8.883 11.221 5.245 1.00 74.56 298 LYS A CA 1
ATOM 2344 C C . LYS A 1 298 ? 8.954 9.737 5.610 1.00 74.56 298 LYS A C 1
ATOM 2346 O O . LYS A 1 298 ? 10.016 9.284 6.028 1.00 74.56 298 LYS A O 1
ATOM 2351 N N . ALA A 1 299 ? 7.867 8.978 5.458 1.00 73.19 299 ALA A N 1
ATOM 2352 C CA . ALA A 1 299 ? 7.898 7.540 5.725 1.00 73.19 299 ALA A CA 1
ATOM 2353 C C . ALA A 1 299 ? 8.748 6.811 4.683 1.00 73.19 299 ALA A C 1
ATOM 2355 O O . ALA A 1 299 ? 9.597 6.003 5.053 1.00 73.19 299 ALA A O 1
ATOM 2356 N N . LYS A 1 300 ? 8.615 7.187 3.405 1.00 72.56 300 LYS A N 1
ATOM 2357 C CA . LYS A 1 300 ? 9.480 6.695 2.322 1.00 72.56 300 LYS A CA 1
ATOM 2358 C C . LYS A 1 300 ? 10.960 6.996 2.585 1.00 72.56 300 LYS A C 1
ATOM 2360 O O . LYS A 1 300 ? 11.807 6.121 2.427 1.00 72.56 300 LYS A O 1
ATOM 2365 N N . GLU A 1 301 ? 11.287 8.209 3.030 1.00 77.44 301 GLU A N 1
ATOM 2366 C CA . GLU A 1 301 ? 12.656 8.579 3.418 1.00 77.44 301 GLU A CA 1
ATOM 2367 C C . GLU A 1 301 ? 13.166 7.773 4.621 1.00 77.44 301 GLU A C 1
ATOM 2369 O O . GLU A 1 301 ? 14.322 7.348 4.638 1.00 77.44 301 GLU A O 1
ATOM 2374 N N . ALA A 1 302 ? 12.325 7.550 5.633 1.00 77.94 302 ALA A N 1
ATOM 2375 C CA . ALA A 1 302 ? 12.684 6.756 6.803 1.00 77.94 302 ALA A CA 1
ATOM 2376 C C . ALA A 1 302 ? 12.949 5.287 6.437 1.00 77.94 302 ALA A C 1
ATOM 2378 O O . ALA A 1 302 ? 13.929 4.707 6.907 1.00 77.94 302 ALA A O 1
ATOM 2379 N N . GLU A 1 303 ? 12.128 4.703 5.563 1.00 77.75 303 GLU A N 1
ATOM 2380 C CA . GLU A 1 303 ? 12.322 3.342 5.062 1.00 77.75 303 GLU A CA 1
ATOM 2381 C C . GLU A 1 303 ? 13.587 3.226 4.203 1.00 77.75 303 GLU A C 1
ATOM 2383 O O . GLU A 1 303 ? 14.366 2.286 4.375 1.00 77.75 303 GLU A O 1
ATOM 2388 N N . ALA A 1 304 ? 13.855 4.211 3.339 1.00 81.00 304 ALA A N 1
ATOM 2389 C CA . ALA A 1 304 ? 15.097 4.270 2.572 1.00 81.00 304 ALA A CA 1
ATOM 2390 C C . ALA A 1 304 ? 16.326 4.280 3.498 1.00 81.00 304 ALA A C 1
ATOM 2392 O O . ALA A 1 304 ? 17.218 3.445 3.343 1.00 81.00 304 ALA A O 1
ATOM 2393 N N . ARG A 1 305 ? 16.328 5.134 4.534 1.00 83.75 305 ARG A N 1
ATOM 2394 C CA . ARG A 1 305 ? 17.399 5.177 5.549 1.00 83.75 305 ARG A CA 1
ATOM 2395 C C . ARG A 1 305 ? 17.544 3.854 6.300 1.00 83.75 305 ARG A C 1
ATOM 2397 O O . ARG A 1 305 ? 18.662 3.424 6.582 1.00 83.75 305 ARG A O 1
ATOM 2404 N N . PHE A 1 306 ? 16.432 3.199 6.632 1.00 87.50 306 PHE A N 1
ATOM 2405 C CA . PHE A 1 30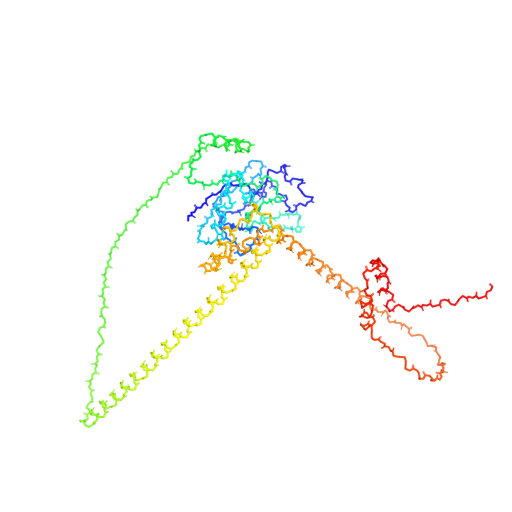6 ? 16.457 1.900 7.301 1.00 87.50 306 PHE A CA 1
ATOM 2406 C C . PHE A 1 306 ? 17.074 0.813 6.412 1.00 87.50 306 PHE A C 1
ATOM 2408 O O . PHE A 1 306 ? 17.918 0.043 6.872 1.00 87.50 306 PHE A O 1
ATOM 2415 N N . ASN A 1 307 ? 16.711 0.776 5.130 1.00 83.75 307 ASN A N 1
ATOM 2416 C CA . ASN A 1 307 ? 17.264 -0.175 4.167 1.00 83.75 307 ASN A CA 1
ATOM 2417 C C . ASN A 1 307 ? 18.757 0.069 3.910 1.00 83.75 307 ASN A C 1
ATOM 2419 O O . ASN A 1 307 ? 19.540 -0.884 3.866 1.00 83.75 307 ASN A O 1
ATOM 2423 N N . GLU A 1 308 ? 19.179 1.332 3.822 1.00 87.50 308 GLU A N 1
ATOM 2424 C CA . GLU A 1 308 ? 20.595 1.702 3.758 1.00 87.50 308 GLU A CA 1
ATOM 2425 C C . GLU A 1 308 ? 21.357 1.202 4.990 1.00 87.50 308 GLU A C 1
ATOM 2427 O O . GLU A 1 308 ? 22.378 0.521 4.845 1.00 87.50 308 GLU A O 1
ATOM 2432 N N . TYR A 1 309 ? 20.833 1.453 6.194 1.00 88.94 309 TYR A N 1
ATOM 2433 C CA . TYR A 1 309 ? 21.428 0.977 7.443 1.00 88.94 309 TYR A CA 1
ATOM 2434 C C . TYR A 1 309 ? 21.522 -0.550 7.486 1.00 88.94 309 TYR A C 1
ATOM 2436 O O . TYR A 1 309 ? 22.581 -1.095 7.795 1.00 88.94 309 TYR A O 1
ATOM 2444 N N . LYS A 1 310 ? 20.452 -1.257 7.109 1.00 90.81 310 LYS A N 1
ATOM 2445 C CA . LYS A 1 310 ? 20.440 -2.721 7.034 1.00 90.81 310 LYS A CA 1
ATOM 2446 C C . LYS A 1 310 ? 21.531 -3.239 6.094 1.00 90.81 310 LYS A C 1
ATOM 2448 O O . LYS A 1 310 ? 22.295 -4.120 6.478 1.00 90.81 310 LYS A O 1
ATOM 2453 N N . SER A 1 311 ? 21.666 -2.643 4.909 1.00 86.88 311 SER A N 1
ATOM 2454 C CA . SER A 1 311 ? 22.710 -3.022 3.948 1.00 86.88 311 SER A CA 1
ATOM 2455 C C . SER A 1 311 ? 24.126 -2.772 4.490 1.00 86.88 311 SER A C 1
ATOM 2457 O O . SER A 1 311 ? 25.046 -3.547 4.225 1.00 86.88 311 SER A O 1
ATOM 2459 N N . LEU A 1 312 ? 24.316 -1.715 5.287 1.00 89.88 312 LEU A N 1
ATOM 2460 C CA . LEU A 1 312 ? 25.588 -1.409 5.939 1.00 89.88 312 LEU A CA 1
ATOM 2461 C C . LEU A 1 312 ? 25.905 -2.429 7.041 1.00 89.88 312 LEU A C 1
ATOM 2463 O O . LEU A 1 312 ? 27.037 -2.906 7.137 1.00 89.88 312 LEU A O 1
ATOM 2467 N N . VAL A 1 313 ? 24.910 -2.806 7.845 1.00 91.69 313 VAL A N 1
ATOM 2468 C CA . VAL A 1 313 ? 25.043 -3.857 8.863 1.00 91.69 313 VAL A CA 1
ATOM 2469 C C . VAL A 1 313 ? 25.391 -5.197 8.214 1.00 91.69 313 VAL A C 1
ATOM 2471 O O . VAL A 1 313 ? 26.335 -5.852 8.647 1.00 91.69 313 VAL A O 1
ATOM 2474 N N . GLU A 1 314 ? 24.724 -5.574 7.124 1.00 92.31 314 GLU A N 1
ATOM 2475 C CA . GLU A 1 314 ? 25.040 -6.804 6.387 1.00 92.31 314 GLU A CA 1
ATOM 2476 C C . GLU A 1 314 ? 26.469 -6.777 5.824 1.00 92.31 314 GLU A C 1
ATOM 2478 O O . GLU A 1 314 ? 27.224 -7.733 6.006 1.00 92.31 314 GLU A O 1
ATOM 2483 N N . LYS A 1 315 ? 26.897 -5.659 5.218 1.00 90.62 315 LYS A N 1
ATOM 2484 C CA . LYS A 1 315 ? 28.276 -5.486 4.723 1.00 90.62 315 LYS A CA 1
ATOM 2485 C C . LYS A 1 315 ? 29.316 -5.572 5.841 1.00 90.62 315 LYS A C 1
ATOM 2487 O O . LYS A 1 315 ? 30.341 -6.231 5.673 1.00 90.62 315 LYS A O 1
ATOM 2492 N N . THR A 1 316 ? 29.073 -4.921 6.978 1.00 90.94 316 THR A N 1
ATOM 2493 C CA . THR A 1 316 ? 29.996 -4.965 8.125 1.00 90.94 316 THR A CA 1
ATOM 2494 C C . THR A 1 316 ? 30.064 -6.361 8.735 1.00 90.94 316 THR A C 1
ATOM 2496 O O . THR A 1 316 ? 31.160 -6.825 9.044 1.00 90.94 316 THR A O 1
ATOM 2499 N N . GLN A 1 317 ? 28.940 -7.074 8.824 1.00 92.00 317 GLN A N 1
ATOM 2500 C CA . GLN A 1 317 ? 28.908 -8.463 9.272 1.00 92.00 317 GLN A CA 1
ATOM 2501 C C . GLN A 1 317 ? 29.683 -9.381 8.317 1.00 92.00 317 GLN A C 1
ATOM 2503 O O . GLN A 1 317 ? 30.483 -10.198 8.775 1.00 92.00 317 GLN A O 1
ATOM 2508 N N . LEU A 1 318 ? 29.510 -9.219 7.001 1.00 92.19 318 LEU A N 1
ATOM 2509 C CA . LEU A 1 318 ? 30.254 -9.985 5.997 1.00 92.19 318 LEU A CA 1
ATOM 2510 C C . LEU A 1 318 ? 31.762 -9.706 6.079 1.00 92.19 318 LEU A C 1
ATOM 2512 O O . LEU A 1 318 ? 32.564 -10.637 6.032 1.00 92.19 318 LEU A O 1
ATOM 2516 N N . SER A 1 319 ? 32.152 -8.439 6.258 1.00 89.06 319 SER A N 1
ATOM 2517 C CA . SER A 1 319 ? 33.553 -8.043 6.455 1.00 89.06 319 SER A CA 1
ATOM 2518 C C . SER A 1 319 ? 34.138 -8.669 7.718 1.00 89.06 319 SER A C 1
ATOM 2520 O O . SER A 1 319 ? 35.234 -9.215 7.674 1.00 89.06 319 SER A O 1
ATOM 2522 N N . GLN A 1 320 ? 33.402 -8.664 8.833 1.00 89.56 320 GLN A N 1
ATOM 2523 C CA . GLN A 1 320 ? 33.839 -9.317 10.069 1.00 89.56 320 GLN A CA 1
ATOM 2524 C C . GLN A 1 320 ? 33.996 -10.831 9.889 1.00 89.56 320 GLN A C 1
ATOM 2526 O O . GLN A 1 320 ? 34.970 -11.409 10.370 1.00 89.56 320 GLN A O 1
ATOM 2531 N N . GLN A 1 321 ? 33.068 -11.488 9.187 1.00 89.69 321 GLN A N 1
ATOM 2532 C CA . GLN A 1 321 ? 33.181 -12.913 8.864 1.00 89.69 321 GLN A CA 1
ATOM 2533 C C . GLN A 1 321 ? 34.399 -13.189 7.975 1.00 89.69 321 GLN A C 1
ATOM 2535 O O . GLN A 1 321 ? 35.137 -14.146 8.220 1.00 89.69 321 GLN A O 1
ATOM 2540 N N . PHE A 1 322 ? 34.657 -12.331 6.987 1.00 91.25 322 PHE A N 1
ATOM 2541 C CA . PHE A 1 322 ? 35.844 -12.415 6.145 1.00 91.25 322 PHE A CA 1
ATOM 2542 C C . PHE A 1 322 ? 37.132 -12.248 6.964 1.00 91.25 322 PHE A C 1
ATOM 2544 O O . PHE A 1 322 ? 38.022 -13.094 6.879 1.00 91.25 322 PHE A O 1
ATOM 2551 N N . ASP A 1 323 ? 37.210 -11.235 7.828 1.00 86.75 323 ASP A N 1
ATOM 2552 C CA . ASP A 1 323 ? 38.361 -10.994 8.703 1.00 86.75 323 ASP A CA 1
ATOM 2553 C C . ASP A 1 323 ? 38.589 -12.150 9.684 1.00 86.75 323 ASP A C 1
ATOM 2555 O O . ASP A 1 323 ? 39.731 -12.530 9.955 1.00 86.75 323 ASP A O 1
ATOM 2559 N N . GLN A 1 324 ? 37.524 -12.785 10.179 1.00 86.38 324 GLN A N 1
ATOM 2560 C CA . GLN A 1 324 ? 37.624 -14.001 10.988 1.00 86.38 324 GLN A CA 1
ATOM 2561 C C . GLN A 1 324 ? 38.189 -15.185 10.193 1.00 86.38 324 GLN A C 1
ATOM 2563 O O . GLN A 1 324 ? 39.015 -15.935 10.711 1.00 86.38 324 GLN A O 1
ATOM 2568 N N . VAL A 1 325 ? 37.793 -15.366 8.931 1.00 87.75 325 VAL A N 1
ATOM 2569 C CA . VAL A 1 325 ? 38.360 -16.416 8.067 1.00 87.75 325 VAL A CA 1
ATOM 2570 C C . VAL A 1 325 ? 39.825 -16.116 7.732 1.00 87.75 325 VAL A C 1
ATOM 2572 O O . VAL A 1 325 ? 40.668 -17.014 7.784 1.00 87.75 325 VAL A O 1
ATOM 2575 N N . MET A 1 326 ? 40.161 -14.858 7.446 1.00 80.00 326 MET A N 1
ATOM 2576 C CA . MET A 1 326 ? 41.526 -14.437 7.122 1.00 80.00 326 MET A CA 1
ATOM 2577 C C . MET A 1 326 ? 42.464 -14.501 8.331 1.00 80.00 326 MET A C 1
ATOM 2579 O O . MET A 1 326 ? 43.613 -14.921 8.196 1.00 80.00 326 MET A O 1
ATOM 2583 N N . SER A 1 327 ? 41.981 -14.158 9.526 1.00 76.12 327 SER A N 1
ATOM 2584 C CA . SER A 1 327 ? 42.739 -14.310 10.775 1.00 76.12 327 SER A CA 1
ATOM 2585 C C . SER A 1 327 ? 42.905 -15.775 11.183 1.00 76.12 327 SER A C 1
ATOM 2587 O O . SER A 1 327 ? 43.988 -16.145 11.624 1.00 76.12 327 SER A O 1
ATOM 2589 N N . LYS A 1 328 ? 41.913 -16.645 10.937 1.00 68.38 328 LYS A N 1
ATOM 2590 C CA . LYS A 1 328 ? 42.065 -18.105 11.100 1.00 68.38 328 LYS A CA 1
ATOM 2591 C C . LYS A 1 328 ? 43.073 -18.712 10.116 1.00 68.38 328 LYS A C 1
ATOM 2593 O O . LYS A 1 328 ? 43.787 -19.639 10.485 1.00 68.38 328 LYS A O 1
ATOM 2598 N N . LYS A 1 329 ? 43.183 -18.178 8.890 1.00 58.88 329 LYS A N 1
ATOM 2599 C CA . LYS A 1 329 ? 44.241 -18.560 7.930 1.00 58.88 329 LYS A CA 1
ATOM 2600 C C . LYS A 1 329 ? 45.624 -18.011 8.306 1.00 58.88 329 LYS A C 1
ATOM 2602 O O . LYS A 1 329 ? 46.626 -18.596 7.911 1.00 58.88 329 LYS A O 1
ATOM 2607 N N . LYS A 1 330 ? 45.693 -16.940 9.103 1.00 55.31 330 LYS A N 1
ATOM 2608 C CA . LYS A 1 330 ? 46.912 -16.452 9.772 1.00 55.31 330 LYS A CA 1
ATOM 2609 C C . LYS A 1 330 ? 47.064 -17.057 11.177 1.00 55.31 330 LYS A C 1
ATOM 2611 O O . LYS A 1 330 ? 47.326 -16.343 12.142 1.00 55.31 330 LYS A O 1
ATOM 2616 N N . ALA A 1 331 ? 46.950 -18.377 11.312 1.00 45.16 331 ALA A N 1
ATOM 2617 C CA . ALA A 1 331 ? 47.608 -19.030 12.440 1.00 45.16 331 ALA A CA 1
ATOM 2618 C C . ALA A 1 331 ? 49.130 -18.821 12.276 1.00 45.16 331 ALA A C 1
ATOM 2620 O O . ALA A 1 331 ? 49.643 -19.008 11.168 1.00 45.16 331 ALA A O 1
ATOM 2621 N N . PRO A 1 332 ? 49.864 -18.379 13.313 1.00 45.88 332 PRO A N 1
ATOM 2622 C CA . PRO A 1 332 ? 51.304 -18.210 13.207 1.00 45.88 332 PRO A CA 1
ATOM 2623 C C . PRO A 1 332 ? 51.932 -19.573 12.906 1.00 45.88 332 PRO A C 1
ATOM 2625 O O . PRO A 1 332 ? 51.650 -20.555 13.593 1.00 45.88 332 PRO A O 1
ATOM 2628 N N . ALA A 1 333 ? 52.779 -19.629 11.876 1.00 44.19 333 ALA A N 1
ATOM 2629 C CA . ALA A 1 333 ? 53.667 -20.764 11.669 1.00 44.19 333 ALA A CA 1
ATOM 2630 C C . ALA A 1 333 ? 54.384 -21.077 12.997 1.00 44.19 333 ALA A C 1
ATOM 2632 O O . ALA A 1 333 ? 54.775 -20.133 13.696 1.00 44.19 333 ALA A O 1
ATOM 2633 N N . PRO A 1 334 ? 54.545 -22.357 13.381 1.00 42.66 334 PRO A N 1
ATOM 2634 C CA . PRO A 1 334 ? 55.277 -22.699 14.587 1.00 42.66 334 PRO A CA 1
ATOM 2635 C C . PRO A 1 334 ? 56.691 -22.135 14.450 1.00 42.66 334 PRO A C 1
ATOM 2637 O O . PRO A 1 334 ? 57.455 -22.520 13.566 1.00 42.66 334 PRO A O 1
ATOM 2640 N N . VAL A 1 335 ? 57.006 -21.166 15.306 1.00 45.53 335 VAL A N 1
ATOM 2641 C CA . VAL A 1 335 ? 58.352 -20.623 15.446 1.00 45.53 335 VAL A CA 1
ATOM 2642 C C . VAL A 1 335 ? 59.238 -21.783 15.882 1.00 45.53 335 VAL A C 1
ATOM 2644 O O . VAL A 1 335 ? 59.099 -22.299 16.991 1.00 45.53 335 VAL A O 1
ATOM 2647 N N . VAL A 1 336 ? 60.122 -22.211 14.982 1.00 41.38 336 VAL A N 1
ATOM 2648 C CA . VAL A 1 336 ? 61.216 -23.132 15.283 1.00 41.38 336 VAL A CA 1
ATOM 2649 C C . VAL A 1 336 ? 62.036 -22.504 16.407 1.00 41.38 336 VAL A C 1
ATOM 2651 O O . VAL A 1 336 ? 62.627 -21.436 16.248 1.00 41.38 336 VAL A O 1
ATOM 2654 N N . GLN A 1 337 ? 62.014 -23.156 17.565 1.00 41.00 337 GLN A N 1
ATOM 2655 C CA . GLN A 1 337 ? 62.844 -22.823 18.711 1.00 41.00 337 GLN A CA 1
ATOM 2656 C C . GLN A 1 337 ? 64.314 -22.998 18.317 1.00 41.00 337 GLN A C 1
ATOM 2658 O O . GLN A 1 337 ? 64.727 -24.091 17.935 1.00 41.00 337 GLN A O 1
ATOM 2663 N N . GLN A 1 338 ? 65.114 -21.940 18.448 1.00 38.19 338 GLN A N 1
ATOM 2664 C CA . GLN A 1 338 ? 66.550 -22.085 18.670 1.00 38.19 338 GLN A CA 1
ATOM 2665 C C . GLN A 1 338 ? 66.882 -21.653 20.105 1.00 38.19 338 GLN A C 1
ATOM 2667 O O . GLN A 1 338 ? 66.305 -20.678 20.595 1.00 38.19 338 GLN A O 1
ATOM 2672 N N . PRO A 1 339 ? 67.773 -22.382 20.798 1.00 42.78 339 PRO A N 1
ATOM 2673 C CA . PRO A 1 339 ? 68.028 -22.190 22.215 1.00 42.78 339 PRO A CA 1
ATOM 2674 C C . PRO A 1 339 ? 69.043 -21.065 22.418 1.00 42.78 339 PRO A C 1
ATOM 2676 O O . PRO A 1 339 ? 70.179 -21.176 21.966 1.00 42.78 339 PRO A O 1
ATOM 2679 N N . GLN A 1 340 ? 68.673 -20.009 23.145 1.00 38.84 340 GLN A N 1
ATOM 2680 C CA . GLN A 1 340 ? 69.654 -19.089 23.723 1.00 38.84 340 GLN A CA 1
ATOM 2681 C C . GLN A 1 340 ? 69.374 -18.841 25.211 1.00 38.84 340 GLN A C 1
ATOM 2683 O O . GLN A 1 340 ? 68.387 -18.224 25.592 1.00 38.84 340 GLN A O 1
ATOM 2688 N N . VAL A 1 341 ? 70.269 -19.450 25.995 1.00 39.00 341 VAL A N 1
ATOM 2689 C CA . VAL A 1 341 ? 70.865 -19.111 27.301 1.00 39.00 341 VAL A CA 1
ATOM 2690 C C . VAL A 1 341 ? 70.068 -18.204 28.264 1.00 39.00 341 VAL A C 1
ATOM 2692 O O . VAL A 1 341 ? 69.705 -17.083 27.908 1.00 39.00 341 VAL A O 1
ATOM 2695 N N . PRO A 1 342 ? 69.875 -18.619 29.535 1.00 40.81 342 PRO A N 1
ATOM 2696 C CA . PRO A 1 342 ? 69.131 -17.839 30.517 1.00 40.81 342 PRO A CA 1
ATOM 2697 C C . PRO A 1 342 ? 69.998 -16.718 31.107 1.00 40.81 342 PRO A C 1
ATOM 2699 O O . PRO A 1 342 ? 70.934 -16.977 31.861 1.00 40.81 342 PRO A O 1
ATOM 2702 N N . VAL A 1 343 ? 69.654 -15.461 30.823 1.00 44.84 343 VAL A N 1
ATOM 2703 C CA . VAL A 1 343 ? 70.143 -14.311 31.599 1.00 44.84 343 VAL A CA 1
ATOM 2704 C C . VAL A 1 343 ? 69.055 -13.905 32.585 1.00 44.84 343 VAL A C 1
ATOM 2706 O O . VAL A 1 343 ? 67.985 -13.420 32.219 1.00 44.84 343 VAL A O 1
ATOM 2709 N N . VAL A 1 344 ? 69.338 -14.162 33.858 1.00 41.88 344 VAL A N 1
ATOM 2710 C CA . VAL A 1 344 ? 68.499 -13.829 35.008 1.00 41.88 344 VAL A CA 1
ATOM 2711 C C . VAL A 1 344 ? 68.613 -12.330 35.277 1.00 41.88 344 VAL A C 1
ATOM 2713 O O . VAL A 1 344 ? 69.685 -11.848 35.635 1.00 41.88 344 VAL A O 1
ATOM 2716 N N . HIS A 1 345 ? 67.505 -11.594 35.175 1.00 40.94 345 HIS A N 1
ATOM 2717 C CA . HIS A 1 345 ? 67.389 -10.280 35.803 1.00 40.94 345 HIS A CA 1
ATOM 2718 C C . HIS A 1 345 ? 66.253 -10.269 36.820 1.00 40.94 345 HIS A C 1
ATOM 2720 O O . HIS A 1 345 ? 65.118 -10.655 36.548 1.00 40.94 345 HIS A O 1
ATOM 2726 N N . ALA A 1 346 ? 66.650 -9.856 38.021 1.00 40.19 346 ALA A N 1
ATOM 2727 C CA . ALA A 1 346 ? 65.894 -9.821 39.251 1.00 40.19 346 ALA A CA 1
ATOM 2728 C C . ALA A 1 346 ? 64.612 -8.975 39.174 1.00 40.19 346 ALA A C 1
ATOM 2730 O O . ALA A 1 346 ? 64.470 -8.044 38.382 1.00 40.19 346 ALA A O 1
ATOM 2731 N N . ALA A 1 347 ? 63.686 -9.334 40.059 1.00 39.34 347 ALA A N 1
ATOM 2732 C CA . ALA A 1 347 ? 62.347 -8.796 40.210 1.00 39.34 347 ALA A CA 1
ATOM 2733 C C . ALA A 1 347 ? 62.267 -7.261 40.326 1.00 39.34 347 ALA A C 1
ATOM 2735 O O . ALA A 1 347 ? 63.009 -6.627 41.072 1.00 39.34 347 ALA A O 1
ATOM 2736 N N . SER A 1 348 ? 61.238 -6.684 39.698 1.00 42.19 348 SER A N 1
ATOM 2737 C CA . SER A 1 348 ? 60.657 -5.405 40.113 1.00 42.19 348 SER A CA 1
ATOM 2738 C C . SER A 1 348 ? 59.131 -5.489 40.045 1.00 42.19 348 SER A C 1
ATOM 2740 O O . SER A 1 348 ? 58.517 -5.433 38.979 1.00 42.19 348 SER A O 1
ATOM 2742 N N . ASN A 1 349 ? 58.510 -5.648 41.215 1.00 44.41 349 ASN A N 1
ATOM 2743 C CA . ASN A 1 349 ? 57.064 -5.595 41.401 1.00 44.41 349 ASN A CA 1
ATOM 2744 C C . ASN A 1 349 ? 56.594 -4.136 41.374 1.00 44.41 349 ASN A C 1
ATOM 2746 O O . ASN A 1 349 ? 56.532 -3.472 42.407 1.00 44.41 349 ASN A O 1
ATOM 2750 N N . LYS A 1 350 ? 56.203 -3.634 40.201 1.00 46.16 350 LYS A N 1
ATOM 2751 C CA . LYS A 1 350 ? 55.377 -2.423 40.103 1.00 46.16 350 LYS A CA 1
ATOM 2752 C C . LYS A 1 350 ? 54.122 -2.740 39.296 1.00 46.16 350 LYS A C 1
ATOM 2754 O O . LYS A 1 350 ? 54.139 -2.737 38.068 1.00 46.16 350 LYS A O 1
ATOM 2759 N N . LYS A 1 351 ? 53.021 -3.029 40.002 1.00 44.03 351 LYS A N 1
ATOM 2760 C CA . LYS A 1 351 ? 51.683 -3.190 39.412 1.00 44.03 351 LYS A CA 1
ATOM 2761 C C . LYS A 1 351 ? 51.290 -1.885 38.708 1.00 44.03 351 LYS A C 1
ATOM 2763 O O . LYS A 1 351 ? 50.851 -0.934 39.350 1.00 44.03 351 LYS A O 1
ATOM 2768 N N . ARG A 1 352 ? 51.445 -1.825 37.384 1.00 44.06 352 ARG A N 1
ATOM 2769 C CA . ARG A 1 352 ? 50.760 -0.829 36.552 1.00 44.06 352 ARG A CA 1
ATOM 2770 C C . ARG A 1 352 ? 49.299 -1.257 36.440 1.00 44.06 352 ARG A C 1
ATOM 2772 O O . ARG A 1 352 ? 49.031 -2.371 36.003 1.00 44.06 352 ARG A O 1
ATOM 2779 N N . LYS A 1 353 ? 48.368 -0.383 36.835 1.00 50.69 353 LYS A N 1
ATOM 2780 C CA . LYS A 1 353 ? 46.937 -0.549 36.550 1.00 50.69 353 LYS A CA 1
ATOM 2781 C C . LYS A 1 353 ? 46.762 -0.572 35.029 1.00 50.69 353 LYS A C 1
ATOM 2783 O O . LYS A 1 353 ? 46.823 0.469 34.383 1.00 50.69 353 LYS A O 1
ATOM 2788 N N . THR A 1 354 ? 46.606 -1.755 34.452 1.00 48.06 354 THR A N 1
ATOM 2789 C CA . THR A 1 354 ? 46.099 -1.918 33.091 1.00 48.06 354 THR A CA 1
ATOM 2790 C C . THR A 1 354 ? 44.612 -1.597 33.136 1.00 48.06 354 THR A C 1
ATOM 2792 O O . THR A 1 354 ? 43.825 -2.436 33.565 1.00 48.06 354 THR A O 1
ATOM 2795 N N . MET A 1 355 ? 44.231 -0.372 32.763 1.00 52.38 355 MET A N 1
ATOM 2796 C CA . MET A 1 355 ? 42.836 -0.124 32.404 1.00 52.38 355 MET A CA 1
ATOM 2797 C C . MET A 1 355 ? 42.516 -0.978 31.181 1.00 52.38 355 MET A C 1
ATOM 2799 O O . MET A 1 355 ? 43.304 -1.046 30.233 1.00 52.38 355 MET A O 1
ATOM 2803 N N . SER A 1 356 ? 41.394 -1.682 31.251 1.00 60.97 356 SER A N 1
ATOM 2804 C CA . SER A 1 356 ? 40.912 -2.546 30.182 1.00 60.97 356 SER A CA 1
ATOM 2805 C C . SER A 1 356 ? 40.628 -1.698 28.934 1.00 60.97 356 SER A C 1
ATOM 2807 O O . SER A 1 356 ? 40.088 -0.599 29.047 1.00 60.97 356 SER A O 1
ATOM 2809 N N . ASN A 1 357 ? 40.990 -2.194 27.745 1.00 60.84 357 ASN A N 1
ATOM 2810 C CA . ASN A 1 357 ? 40.712 -1.565 26.439 1.00 60.84 357 ASN A CA 1
ATOM 2811 C C . ASN A 1 357 ? 39.306 -0.916 26.309 1.00 60.84 357 ASN A C 1
ATOM 2813 O O . ASN A 1 357 ? 39.227 0.192 25.780 1.00 60.84 357 ASN A O 1
ATOM 2817 N N . PRO A 1 358 ? 38.209 -1.522 26.812 1.00 62.34 358 PRO A N 1
ATOM 2818 C CA . PRO A 1 358 ? 36.880 -0.900 26.828 1.00 62.34 358 PRO A CA 1
ATOM 2819 C C . PRO A 1 358 ? 36.759 0.384 27.665 1.00 62.34 358 PRO A C 1
ATOM 2821 O O . PRO A 1 358 ? 36.040 1.292 27.263 1.00 62.34 358 PRO A O 1
ATOM 2824 N N . GLU A 1 359 ? 37.461 0.521 28.791 1.00 63.78 359 GLU A N 1
ATOM 2825 C CA . GLU A 1 359 ? 37.383 1.737 29.623 1.00 63.78 359 GLU A CA 1
ATOM 2826 C C . GLU A 1 359 ? 38.125 2.914 28.980 1.00 63.78 359 GLU A C 1
ATOM 2828 O O . GLU A 1 359 ? 37.683 4.060 29.052 1.00 63.78 359 GLU A O 1
ATOM 2833 N N . LEU A 1 360 ? 39.234 2.628 28.291 1.00 63.66 360 LEU A N 1
ATOM 2834 C CA . LEU A 1 360 ? 39.958 3.614 27.486 1.00 63.66 360 LEU A CA 1
ATOM 2835 C C . LEU A 1 360 ? 39.134 4.071 26.276 1.00 63.66 360 LEU A C 1
ATOM 2837 O O . LEU A 1 360 ? 39.157 5.253 25.940 1.00 63.66 360 LEU A O 1
ATOM 2841 N N . PHE A 1 361 ? 38.370 3.159 25.669 1.00 61.53 361 PHE A N 1
ATOM 2842 C CA . PHE A 1 361 ? 37.437 3.476 24.590 1.00 61.53 361 PHE A CA 1
ATOM 2843 C C . PHE A 1 361 ? 36.270 4.345 25.077 1.00 61.53 361 PHE A C 1
ATOM 2845 O O . PHE A 1 361 ? 35.981 5.374 24.474 1.00 61.53 361 PHE A O 1
ATOM 2852 N N . LEU A 1 362 ? 35.649 3.997 26.209 1.00 69.62 362 LEU A N 1
ATOM 2853 C CA . LEU A 1 362 ? 34.568 4.794 26.798 1.00 69.62 362 LEU A CA 1
ATOM 2854 C C . LEU A 1 362 ? 35.042 6.189 27.223 1.00 69.62 362 LEU A C 1
ATOM 2856 O O . LEU A 1 362 ? 34.317 7.161 27.035 1.00 69.62 362 LEU A O 1
ATOM 2860 N N . ARG A 1 363 ? 36.281 6.314 27.711 1.00 67.25 363 ARG A N 1
ATOM 2861 C CA . ARG A 1 363 ? 36.895 7.612 28.015 1.00 67.25 363 ARG A CA 1
ATOM 2862 C C . ARG A 1 363 ? 37.186 8.441 26.758 1.00 67.25 363 ARG A C 1
ATOM 2864 O O . ARG A 1 363 ? 37.026 9.659 26.778 1.00 67.25 363 ARG A O 1
ATOM 2871 N N . ALA A 1 364 ? 37.606 7.806 25.665 1.00 62.25 364 ALA A N 1
ATOM 2872 C CA . ALA A 1 364 ? 37.781 8.484 24.380 1.00 62.25 364 ALA A CA 1
ATOM 2873 C C . ALA A 1 364 ? 36.429 8.963 23.820 1.00 62.25 364 ALA A C 1
ATOM 2875 O O . ALA A 1 364 ? 36.315 10.103 23.380 1.00 62.25 364 ALA A O 1
ATOM 2876 N N . MET A 1 365 ? 35.381 8.143 23.944 1.00 61.16 365 MET A N 1
ATOM 2877 C CA . MET A 1 365 ? 34.014 8.502 23.557 1.00 61.16 365 MET A CA 1
ATOM 2878 C C . MET A 1 365 ? 33.422 9.609 24.437 1.00 61.16 365 MET A C 1
ATOM 2880 O O . MET A 1 365 ? 32.758 10.494 23.920 1.00 61.16 365 MET A O 1
ATOM 2884 N N . SER A 1 366 ? 33.694 9.635 25.746 1.00 65.62 366 SER A N 1
ATOM 2885 C CA . SER A 1 366 ? 33.214 10.713 26.628 1.00 65.62 366 SER A CA 1
ATOM 2886 C C . SER A 1 366 ? 33.936 12.048 26.410 1.00 65.62 366 SER A C 1
ATOM 2888 O O . SER A 1 366 ? 33.520 13.065 26.954 1.00 65.62 366 SER A O 1
ATOM 2890 N N . SER A 1 367 ? 35.028 12.049 25.640 1.00 61.78 367 SER A N 1
ATOM 2891 C CA . SER A 1 367 ? 35.748 13.258 25.222 1.00 61.78 367 SER A CA 1
ATOM 2892 C C . SER A 1 367 ? 35.132 13.905 23.969 1.00 61.78 367 SER A C 1
ATOM 2894 O O . SER A 1 367 ? 35.658 14.910 23.494 1.00 61.78 367 SER A O 1
ATOM 2896 N N . PHE A 1 368 ? 34.036 13.343 23.429 1.00 57.06 368 PHE A N 1
ATOM 2897 C CA . PHE A 1 368 ? 33.229 13.935 22.357 1.00 57.06 368 PHE A CA 1
ATOM 2898 C C . PHE A 1 368 ? 32.620 15.271 22.818 1.00 57.06 368 PHE A C 1
ATOM 2900 O O . PHE A 1 368 ? 31.506 15.332 23.332 1.00 57.06 368 PHE A O 1
ATOM 2907 N N . ALA A 1 369 ? 33.350 16.363 22.610 1.00 53.91 369 ALA A N 1
ATOM 2908 C CA . ALA A 1 369 ? 32.779 17.698 22.471 1.00 53.91 369 ALA A CA 1
ATOM 2909 C C . ALA A 1 369 ? 32.641 18.023 20.966 1.00 53.91 369 ALA A C 1
ATOM 2911 O O . ALA A 1 369 ? 33.451 17.548 20.166 1.00 53.91 369 ALA A O 1
ATOM 2912 N N . PRO A 1 370 ? 31.647 18.829 20.546 1.00 52.91 370 PRO A N 1
ATOM 2913 C CA . PRO A 1 370 ? 31.225 18.969 19.148 1.00 52.91 370 PRO A CA 1
ATOM 2914 C C . PRO A 1 370 ? 32.141 19.869 18.295 1.00 52.91 370 PRO A C 1
ATOM 2916 O O . PRO A 1 370 ? 31.693 20.456 17.315 1.00 52.91 370 PRO A O 1
ATOM 2919 N N . SER A 1 371 ? 33.422 20.005 18.642 1.00 53.34 371 SER A N 1
ATOM 2920 C CA . SER A 1 371 ? 34.378 20.810 17.876 1.00 53.34 371 SER A CA 1
ATOM 2921 C C . SER A 1 371 ? 35.648 20.012 17.583 1.00 53.34 371 SER A C 1
ATOM 2923 O O . SER A 1 371 ? 36.572 19.955 18.392 1.00 53.34 371 SER A O 1
ATOM 2925 N N . GLY A 1 372 ? 35.684 19.386 16.408 1.00 59.00 372 GLY A N 1
ATOM 2926 C CA . GLY A 1 372 ? 36.862 18.717 15.857 1.00 59.00 372 GLY A CA 1
ATOM 2927 C C . GLY A 1 372 ? 36.504 17.887 14.625 1.00 59.00 372 GLY A C 1
ATOM 2928 O O . GLY A 1 372 ? 35.428 17.294 14.571 1.00 59.00 372 GLY A O 1
ATOM 2929 N N . SER A 1 373 ? 37.391 17.858 13.629 1.00 64.44 373 SER A N 1
ATOM 2930 C CA . SER A 1 373 ? 37.200 17.092 12.392 1.00 64.44 373 SER A CA 1
ATOM 2931 C C . SER A 1 373 ? 37.124 15.591 12.683 1.00 64.44 373 SER A C 1
ATOM 2933 O O . SER A 1 373 ? 37.998 15.040 13.351 1.00 64.44 373 SER A O 1
ATOM 2935 N N . ALA A 1 374 ? 36.111 14.910 12.134 1.00 60.69 374 ALA A N 1
ATOM 2936 C CA . ALA A 1 374 ? 35.881 13.463 12.269 1.00 60.69 374 ALA A CA 1
ATOM 2937 C C . ALA A 1 374 ? 37.123 12.602 11.954 1.00 60.69 374 ALA A C 1
ATOM 2939 O O . ALA A 1 374 ? 37.277 11.501 12.482 1.00 60.69 374 ALA A O 1
ATOM 2940 N N . ARG A 1 375 ? 38.033 13.126 11.125 1.00 62.59 375 ARG A N 1
ATOM 2941 C CA . ARG A 1 375 ? 39.282 12.467 10.742 1.00 62.59 375 ARG A CA 1
ATOM 2942 C C . ARG A 1 375 ? 40.281 12.354 11.899 1.00 62.59 375 ARG A C 1
ATOM 2944 O O . ARG A 1 375 ? 40.849 11.281 12.084 1.00 62.59 375 ARG A O 1
ATOM 2951 N N . ASP A 1 376 ? 40.435 13.402 12.707 1.00 66.44 376 ASP A N 1
ATOM 2952 C CA . ASP A 1 376 ? 41.349 13.395 13.862 1.00 66.44 376 ASP A CA 1
ATOM 2953 C C . ASP A 1 376 ? 40.854 12.439 14.956 1.00 66.44 376 ASP A C 1
ATOM 2955 O O . ASP A 1 376 ? 41.642 11.779 15.639 1.00 66.44 376 ASP A O 1
ATOM 2959 N N . HIS A 1 377 ? 39.530 12.306 15.077 1.00 61.94 377 HIS A N 1
ATOM 2960 C CA . HIS A 1 377 ? 38.882 11.416 16.041 1.00 61.94 377 HIS A CA 1
ATOM 2961 C C . HIS A 1 377 ? 39.098 9.942 15.697 1.00 61.94 377 HIS A C 1
ATOM 2963 O O . HIS A 1 377 ? 39.460 9.147 16.567 1.00 61.94 377 HIS A O 1
ATOM 2969 N N . MET A 1 378 ? 38.963 9.574 14.419 1.00 63.41 378 MET A N 1
ATOM 2970 C CA . MET A 1 378 ? 39.285 8.214 13.975 1.00 63.41 378 MET A CA 1
ATOM 2971 C C . MET A 1 378 ? 40.776 7.892 14.143 1.00 63.41 378 MET A C 1
ATOM 2973 O O . MET A 1 378 ? 41.116 6.761 14.489 1.00 63.41 378 MET A O 1
ATOM 2977 N N . GLU A 1 379 ? 41.658 8.882 13.979 1.00 68.00 379 GLU A N 1
ATOM 2978 C CA . GLU A 1 379 ? 43.099 8.708 14.175 1.00 68.00 379 GLU A CA 1
ATOM 2979 C C . GLU A 1 379 ? 43.482 8.509 15.656 1.00 68.00 379 GLU A C 1
ATOM 2981 O O . GLU A 1 379 ? 44.416 7.765 15.975 1.00 68.00 379 GLU A O 1
ATOM 2986 N N . GLN A 1 380 ? 42.760 9.130 16.594 1.00 65.38 380 GLN A N 1
ATOM 2987 C CA . GLN A 1 380 ? 42.950 8.870 18.024 1.00 65.38 380 GLN A CA 1
ATOM 2988 C C . GLN A 1 380 ? 42.483 7.469 18.414 1.00 65.38 380 GLN A C 1
ATOM 2990 O O . GLN A 1 380 ? 43.217 6.760 19.104 1.00 65.38 380 GLN A O 1
ATOM 2995 N N . VAL A 1 381 ? 41.314 7.040 17.927 1.00 65.62 381 VAL A N 1
ATOM 2996 C CA . VAL A 1 381 ? 40.787 5.692 18.182 1.00 65.62 381 VAL A CA 1
ATOM 2997 C C . VAL A 1 381 ? 41.710 4.623 17.593 1.00 65.62 381 VAL A C 1
ATOM 2999 O O . VAL A 1 381 ? 41.998 3.634 18.265 1.00 65.62 381 VAL A O 1
ATOM 3002 N N . SER A 1 382 ? 42.278 4.845 16.403 1.00 67.56 382 SER A N 1
ATOM 3003 C CA . SER A 1 382 ? 43.222 3.899 15.789 1.00 67.56 382 SER A CA 1
ATOM 3004 C C . SER A 1 382 ? 44.567 3.805 16.522 1.00 67.56 382 SER A C 1
ATOM 3006 O O . SER A 1 382 ? 45.302 2.834 16.346 1.00 67.56 382 SER A O 1
ATOM 3008 N N . LYS A 1 383 ? 44.918 4.805 17.342 1.00 63.59 383 LYS A N 1
ATOM 3009 C CA . LYS A 1 383 ? 46.136 4.810 18.171 1.00 63.59 383 LYS A CA 1
ATOM 3010 C C . LYS A 1 383 ? 45.936 4.117 19.526 1.00 63.59 383 LYS A C 1
ATOM 3012 O O . LYS A 1 383 ? 46.929 3.819 20.197 1.00 63.59 383 LYS A O 1
ATOM 3017 N N . ILE A 1 384 ? 44.699 3.811 19.930 1.00 59.25 384 ILE A N 1
ATOM 3018 C CA . ILE A 1 384 ? 44.410 3.048 21.152 1.00 59.25 384 ILE A CA 1
ATOM 3019 C C . ILE A 1 384 ? 44.851 1.593 20.934 1.00 59.25 384 ILE A C 1
ATOM 3021 O O . ILE A 1 384 ? 44.296 0.865 20.120 1.00 59.25 384 ILE A O 1
ATOM 3025 N N . GLY A 1 385 ? 45.897 1.176 21.653 1.00 55.25 385 GLY A N 1
ATOM 3026 C CA . GLY A 1 385 ? 46.451 -0.184 21.598 1.00 55.25 385 GLY A CA 1
ATOM 3027 C C . GLY A 1 385 ? 47.758 -0.331 20.811 1.00 55.25 385 GLY A C 1
ATOM 3028 O O . GLY A 1 385 ? 48.431 -1.355 20.944 1.00 55.25 385 GLY A O 1
ATOM 3029 N N . VAL A 1 386 ? 48.194 0.692 20.067 1.00 55.28 386 VAL A N 1
ATOM 3030 C CA . VAL A 1 386 ? 49.484 0.663 19.359 1.00 55.28 386 VAL A CA 1
ATOM 3031 C C . VAL A 1 386 ? 50.592 1.163 20.291 1.00 55.28 386 VAL A C 1
ATOM 3033 O O . VAL A 1 386 ? 50.618 2.325 20.698 1.00 55.28 386 VAL A O 1
ATOM 3036 N N . ARG A 1 387 ? 51.543 0.289 20.652 1.00 46.72 387 ARG A N 1
ATOM 3037 C CA . ARG A 1 387 ? 52.736 0.691 21.419 1.00 46.72 387 ARG A CA 1
ATOM 3038 C C . ARG A 1 387 ? 53.548 1.698 20.597 1.00 46.72 387 ARG A C 1
ATOM 3040 O O . ARG A 1 387 ? 54.157 1.315 19.601 1.00 46.72 387 ARG A O 1
ATOM 3047 N N . LYS A 1 388 ? 53.618 2.961 21.042 1.00 51.31 388 LYS A N 1
ATOM 3048 C CA . LYS A 1 388 ? 54.602 3.935 20.540 1.00 51.31 388 LYS A CA 1
ATOM 3049 C C . LYS A 1 388 ? 56.007 3.372 20.768 1.00 51.31 388 LYS A C 1
ATOM 3051 O O . LYS A 1 388 ? 56.495 3.356 21.898 1.00 51.31 388 LYS A O 1
ATOM 3056 N N . LYS A 1 389 ? 56.660 2.902 19.704 1.00 45.56 389 LYS A N 1
ATOM 3057 C CA . LYS A 1 389 ? 58.113 2.722 19.700 1.00 45.56 389 LYS A CA 1
ATOM 3058 C C . LYS A 1 389 ? 58.720 4.120 19.667 1.00 45.56 389 LYS A C 1
ATOM 3060 O O . LYS A 1 389 ? 58.703 4.771 18.632 1.00 45.56 389 LYS A O 1
ATOM 3065 N N . TYR A 1 390 ? 59.208 4.587 20.811 1.00 42.47 390 TYR A N 1
ATOM 3066 C CA . TYR A 1 390 ? 60.133 5.711 20.836 1.00 42.47 390 TYR A CA 1
ATOM 3067 C C . TYR A 1 390 ? 61.445 5.226 20.221 1.00 42.47 390 TYR A C 1
ATOM 3069 O O . TYR A 1 390 ? 62.173 4.445 20.834 1.00 42.47 390 TYR A O 1
ATOM 3077 N N . THR A 1 391 ? 61.723 5.642 18.992 1.00 43.75 391 THR A N 1
ATOM 3078 C CA . THR A 1 391 ? 63.086 5.654 18.467 1.00 43.75 391 THR A CA 1
ATOM 3079 C C . THR A 1 391 ? 63.866 6.669 19.290 1.00 43.75 391 THR A C 1
ATOM 3081 O O . THR A 1 391 ? 63.544 7.854 19.291 1.00 43.75 391 THR A O 1
ATOM 3084 N N . ARG A 1 392 ? 64.843 6.188 20.062 1.00 40.06 392 ARG A N 1
ATOM 3085 C CA . ARG A 1 392 ? 65.848 7.046 20.689 1.00 40.06 392 ARG A CA 1
ATOM 3086 C C . ARG A 1 392 ? 66.660 7.663 19.554 1.00 40.06 392 ARG A C 1
ATOM 3088 O O . ARG A 1 392 ? 67.302 6.922 18.815 1.00 40.06 392 ARG A O 1
ATOM 3095 N N . GLU A 1 393 ? 66.598 8.980 19.409 1.00 42.66 393 GLU A N 1
ATOM 3096 C CA . GLU A 1 393 ? 67.555 9.712 18.584 1.00 42.66 393 GLU A CA 1
ATOM 3097 C C . GLU A 1 393 ? 68.963 9.438 19.124 1.00 42.66 393 GLU A C 1
ATOM 3099 O O . GLU A 1 393 ? 69.225 9.558 20.325 1.00 42.66 393 GLU A O 1
ATOM 3104 N N . SER A 1 394 ? 69.850 8.988 18.240 1.00 40.84 394 SER A N 1
ATOM 3105 C CA . SER A 1 394 ? 71.278 8.936 18.507 1.00 40.84 394 SER A CA 1
ATOM 3106 C C . SER A 1 394 ? 71.817 10.357 18.417 1.00 40.84 394 SER A C 1
ATOM 3108 O O . SER A 1 394 ? 71.781 10.953 17.342 1.00 40.84 394 SER A O 1
ATOM 3110 N N . TYR A 1 395 ? 72.318 10.885 19.530 1.00 44.50 395 TYR A N 1
ATOM 3111 C CA . TYR A 1 395 ? 73.185 12.055 19.496 1.00 44.50 395 TYR A CA 1
ATOM 3112 C C . TYR A 1 395 ? 74.487 11.669 18.791 1.00 44.50 395 TYR A C 1
ATOM 3114 O O . TYR A 1 395 ? 75.255 10.871 19.331 1.00 44.50 395 TYR A O 1
ATOM 3122 N N . TYR A 1 396 ? 74.696 12.236 17.607 1.00 43.50 396 TYR A N 1
ATOM 3123 C CA . TYR A 1 396 ? 76.005 12.492 17.018 1.00 43.50 396 TYR A CA 1
ATOM 3124 C C . TYR A 1 396 ? 75.992 13.878 16.394 1.00 43.50 396 TYR A C 1
ATOM 3126 O O . TYR A 1 396 ? 74.997 14.183 15.696 1.00 43.50 396 TYR A O 1
#

pLDDT: mean 72.19, std 20.09, range [23.39, 97.06]

Sequence (396 aa):
MVRYFIGSILSPYEKESVAENDPTFGFTKAQADSLDVVGKPIRMEHNKDMVVGKIVKQFASDDGSLWVMGKLDGSGYQERFAQYAVDKNPDTGGAYYQGLSLQHVHRQLASGKSEKTAVEVSLVCEPRRSDCRIAYVDSDNIPDSDQIKNMEYILKGGINKMETATANPPTEVKEVAQENVESVEQKTDIAGNMTKEQMMKIIIEQQKSLEVSKTTQNSELEELRQLKQEIERQKAEELKKEQEKSHAMAQSLVNDWSQQLDKDSMSDAQKTQILETAQKHPHELIELLRVAHCASKKAKEAEARFNEYKSLVEKTQLSQQFDQVMSKKKAPAPVVQQPQVPVVHAASNKKRKTMSNPELFLRAMSSFAPSGSARDHMEQVSKIGVRKKYTRESYY

Mean predicted aligned error: 20.18 Å

Foldseek 3Di:
DKKKFKWWAADQQVQQPPLDVDPQRHDDLVQLVPEDQFQAFEAALPDPVGTFWGWHDWDAAPSSIIMTMIMGPCPDLSNVCVLQQLDQDPVRRDHQQFFKYWDWDWDQDPVRDIHIYTRHIYRANDYSGPRRGTLDMDDPDDDDPVVVVVSVCVVVVGHDDDDDDDDDDDDDDDDDDDDDDDDDDDDDDDDDDDDPVRVVVVVVVVVVVVVVVVVVVVVVVVVVVVVVVVVVVVVVVVVVVLLVVLLVVLVVVLVVCVVVDDCVVRPVVNSVVSNVCSNVPSPSSVVVVVSCCSNDPVNVVVVVVVVVVVVVVVVVVVVVVVVVVVVVVPPDDPPDDDDDDDDDDDDDDDDDPPDDLVVVVVVLVVPDDPDDDPVVSVVVNVCRPDDPPPDDDDDD

Nearest PDB structures (foldseek):
  1o6e-assembly1_A-2  TM=6.194E-01  e=3.785E-06  human gammaherpesvirus 4
  1nju-assembly1_A  TM=6.863E-01  e=4.267E-05  Human betaherpe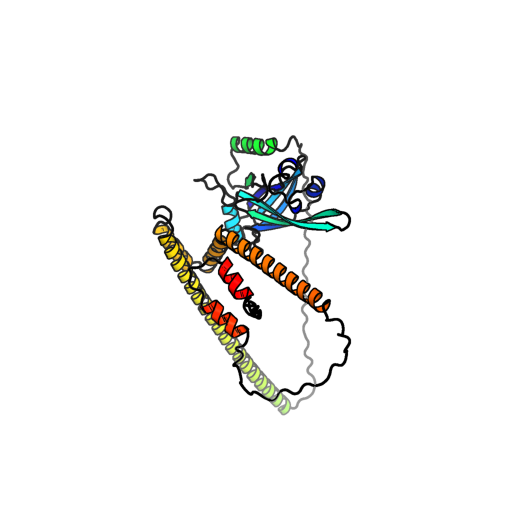svirus 5
  2wpo-assembly2_D  TM=6.630E-01  e=3.176E-05  Human betaherpesvirus 5